Protein AF-0000000067285872 (afdb_homodimer)

Foldseek 3Di:
DAAEEEEADDPVVVVLADPVQVPPVRYHYHYDQDLVVVVVCCVVPNGLEYEYEPVRPCRLVSQLVQCPDPVRLLRAYEYEYDDPVVLVVCVVVDDVVVVVVQVVSVVSHHPYYFYQADPDDPVNVVNSVVRNVVVVVSVVVSNVSSVVVVVVVVVVVVVVQVVQADPLQRAGEQVVCLVVVLVLLVVCVVVVAKKKKKKKFWPPLVVVCVVPNVVLSSLVLNQLSVQLVVLDDPPKGKYDYDDGMIMIMDTRADLVRVQVSVVVSQCSQQVDWDDSDPVDTHHIGMAMFMEMDDPPADSSCPVNVVLRVVQSVVCVVVVHSDYGYSCVPVVVVVVVVVVVVD/DAAEEEEADDPVVVVLADPVQVPPVRYHYHYDQDLVVVVVCCVVPNGLEYEYEPVRPCRLVSQLVQCPDPVRLLRAYEYEYDDPVVLVVCVVVDDVVVVVVQVVSVVSHHPYYFYQADPDDPVNVVNSVVRNVVVVVSVVVSNVSSVVVVVVVVVVVVVVQVVQADPLQRAGEQVVCLVVVLVLLVVCVVVVAKKKKKKKFWPPLVVVCVVPNVVLSSLVLNQLSVQLVVLDDPPKGKYDYDDGMIMIMDTRADLVRVQVSVVVSQCSQQVDWDDSDPVDTHGIGMAMFMEMDDPPADSSCPVNVVLSVVQSVVCVVVVGSDYGYSCVPVVVVVVVVVVVVD

Nearest PDB structures (foldseek):
  6zxc-assembly2_D  TM=7.041E-01  e=3.300E-24  Leptospira biflexa serovar Patoc strain 'Patoc 1 (Paris)'
  6tts-assembly1_B  TM=9.322E-01  e=2.584E-16  Caulobacter vibrioides NA1000
  6tts-assembly1_A  TM=9.268E-01  e=9.758E-16  Caulobacter vibrioides NA1000
  6ttr-assembly1_A  TM=8.859E-01  e=4.190E-16  Caulobacter vibrioides NA1000
  6zxm-assembly3_E  TM=5.381E-01  e=1.470E-21  Leptospira biflexa serovar Patoc strain 'Patoc 1 (Paris)'

Solvent-accessible surface area (backbone atoms only — not comparable to full-atom values): 35179 Å² total; per-residue (Å²): 133,68,47,34,37,35,34,41,27,56,78,73,52,58,72,75,48,58,69,77,69,66,37,70,86,56,27,45,76,44,78,36,63,48,54,68,58,45,53,54,45,42,71,77,56,65,46,38,30,37,41,30,29,55,69,33,73,53,34,67,55,51,34,36,53,39,53,71,30,82,92,51,44,70,42,30,31,36,36,36,40,60,43,64,68,59,56,52,45,37,70,70,62,34,67,44,50,45,36,43,52,43,22,50,49,33,65,47,39,29,75,40,72,43,66,51,65,70,87,77,65,78,79,35,53,58,41,37,51,23,38,42,46,33,49,53,26,48,48,53,52,31,48,55,51,28,50,52,50,50,51,48,51,51,49,35,52,50,30,44,53,47,38,28,30,30,87,80,58,65,33,32,14,44,64,35,44,67,62,44,46,27,53,53,48,50,50,24,61,75,70,71,42,45,36,18,37,38,30,36,35,50,53,66,48,66,58,46,24,73,73,64,31,61,68,51,40,50,52,48,49,33,53,49,47,51,54,51,57,74,71,50,57,91,74,40,47,58,26,39,59,49,73,60,29,34,36,33,44,33,59,73,22,44,55,69,54,44,50,53,52,51,48,50,52,40,48,60,45,51,72,45,68,44,70,77,50,97,86,43,69,47,77,51,39,35,19,24,3,26,28,44,70,55,89,85,45,52,73,66,38,59,57,43,51,47,45,8,48,52,17,25,55,48,14,50,74,73,69,36,64,38,76,26,40,35,72,71,59,55,51,56,58,58,58,60,60,60,56,68,77,100,132,70,46,32,38,36,34,40,28,57,80,75,54,59,72,75,47,58,70,76,68,66,38,70,87,57,28,44,76,44,77,37,65,48,54,68,59,45,53,54,45,42,71,76,55,64,46,36,31,36,40,30,29,55,70,34,73,54,33,66,55,52,35,36,53,40,54,69,30,80,90,52,44,69,41,30,31,36,36,37,40,61,43,65,68,60,56,53,45,38,72,68,63,34,67,44,51,46,37,43,51,44,22,51,48,33,65,47,38,28,76,40,73,43,67,53,64,69,89,76,63,77,78,34,51,60,40,36,52,23,37,41,46,32,49,52,28,50,47,53,52,31,49,54,51,28,50,53,50,49,51,48,52,51,49,35,52,50,31,44,52,47,39,28,29,29,88,80,58,64,32,32,13,45,64,36,43,68,60,44,46,27,52,52,49,51,50,24,62,74,68,71,43,46,35,20,37,38,30,36,35,50,53,66,48,64,56,47,24,73,74,64,30,62,68,52,41,49,52,49,50,32,51,48,47,52,54,51,56,74,72,50,56,90,74,38,46,62,25,39,59,49,74,61,29,33,35,33,43,32,58,73,23,44,58,68,54,44,50,54,53,48,48,50,54,39,48,59,43,50,73,45,67,42,71,77,51,98,87,43,69,48,78,50,40,35,19,24,3,25,29,44,69,56,91,84,45,51,72,67,37,59,56,44,51,48,45,8,48,52,17,25,54,48,14,49,72,72,70,35,64,36,74,28,41,35,69,72,58,53,52,57,57,58,59,58,60,61,57,68,76,100

Sequence (684 aa):
MKISILIFGSDNFIAKLPDQIHDANSFNLEVITNLNQAISRIQITPPDILIVQTSCDGSMELCYWLKEQTKLSWIYCILLEDRSQLLLDRSRYGREWELEMTSIALREGADAYIWLPLEETDSTSAELTASQNLLLAQLTIGLRKAQKYRDLIRTNDLLLAIALADSLTELSNRRALEWDLPRQIQKARTNGTPLSLIILDVDYFKKVNDSYGHLVGDRLLQLLSNRLRQNLRYQDTAFRYGGEEFVIILSHTSCDEAVVVARRLNRIVSEQPFAINNQLSINITISLGTACLRMEDDVNGISLLNRADQCLLQAKAAGRNCVISYEKYFSHHTSHLRVFSSMKISILIFGSDNFIAKLPDQIHDANSFNLEVITNLNQAISRIQITPPDILIVQTSCDGSMELCYWLKEQTKLSWIYCILLEDRSQLLLDRSRYGREWELEMTSIALREGADAYIWLPLEETDSTSAELTASQNLLLAQLTIGLRKAQKYRDLIRTNDLLLAIALADSLTELSNRRALEWDLPRQIQKARTNGTPLSLIILDVDYFKKVNDSYGHLVGDRLLQLLSNRLRQNLRYQDTAFRYGGEEFVIILSHTSCDEAVVVARRLNRIVSEQPFAINNQLSINITISLGTACLRMEDDVNGISLLNRADQCLLQAKAAGRNCVISYEKYFSHHTSHLRVFSS

Organism: NCBI:txid741277

pLDDT: mean 89.24, std 11.73, range [27.88, 98.5]

Radius of gyration: 33.78 Å; Cα contacts (8 Å, |Δi|>4): 1159; chains: 2; bounding box: 57×107×84 Å

InterPro domains:
  IPR000160 GGDEF domain [PF00990] (164-321)
  IPR000160 GGDEF domain [PS50887] (193-328)
  IPR000160 GGDEF domain [SM00267] (152-326)
  IPR000160 GGDEF domain [TIGR00254] (162-323)
  IPR000160 GGDEF domain [cd01949] (166-324)
  IPR029787 Nucleotide cyclase [SSF55073] (168-327)
  IPR043128 Reverse transcriptase/Diguanylate cyclase domain [G3DSA:3.30.70.270] (149-328)
  IPR050469 Diguanylate cyclase Dgc-like, bacteria [PTHR45138] (93-327)

Secondary structure (DSSP, 8-state):
-PEEEEEES-HHHHTTS-GGGG-TTTEEEEEE--HHHHHHHHHHS--SEEEEETTSTTHHHHHHHHHH-TTTTTSEEEEEE--HHHHHHHHHHHHHHHHHHHHHHHHTT-SEEEEPPPS-STHHHHHHHHHHHHHHHHHHHHHHHHHHHHHHHHHHHHHHHHHTB-TTT-SB-HHHHHHHHHHHHHHHHHHT--EEEEEEEETTHHHHHHHH-HHHHHHHHHHHHHHHHHTS-TT-EEEE-SSSEEEEEEET--HHHHHHHHHHHHHHHHHS-EE-SSS-EE---EEEEEEE--TTS-TT-HHHHHHHHHHHHHHHHTTSS-EEEHHHHTHHHHHHHTTTT-/-PEEEEEES-HHHHTTS-GGGG-TTTEEEEEE--HHHHHHHHHHS--SEEEEETTSTTHHHHHHHHHH-TTTTTSEEEEEE--HHHHHHHHHH-HHHHHHHHHHHHHTT-SEEEEPPPS-STHHHHHHHHHHHHHHHHHHHHHHHHHHHHHHHHHHHHHHHHHTB-TTT-SB-HHHHHHHHHHHHHHHHHHT--EEEEEEEETTHHHHHHHH-HHHHHHHHHHHHHHHHHTS-TT-EEEE-SSSEEEEEEET--HHHHHHHHHHHHHHHHHS-EE-SSS-EE---EEEEEEE--TTS-TT-HHHHHHHHHHHHHHHHTTSS-EEEHHHHTHHHHHHHHHHT-

Structure (mmCIF, N/CA/C/O backbone):
data_AF-0000000067285872-model_v1
#
loop_
_entity.id
_entity.type
_entity.pdbx_description
1 polymer 'Diguanylate cyclase'
#
loop_
_atom_site.group_PDB
_atom_site.id
_atom_site.type_symbol
_atom_site.label_atom_id
_atom_site.label_alt_id
_atom_site.label_comp_id
_atom_site.label_asym_id
_atom_site.label_entity_id
_atom_site.label_seq_id
_atom_site.pdbx_PDB_ins_code
_atom_site.Cartn_x
_atom_site.Cartn_y
_atom_site.Cartn_z
_atom_site.occupancy
_atom_site.B_iso_or_equiv
_atom_site.auth_seq_id
_atom_site.auth_comp_id
_atom_site.auth_asym_id
_atom_site.auth_atom_id
_atom_site.pdbx_PDB_model_num
ATOM 1 N N . MET A 1 1 ? 6.992 2.301 19.266 1 59.31 1 MET A N 1
ATOM 2 C CA . MET A 1 1 ? 8.211 2.996 18.875 1 59.31 1 MET A CA 1
ATOM 3 C C . MET A 1 1 ? 8.18 4.453 19.328 1 59.31 1 MET A C 1
ATOM 5 O O . MET A 1 1 ? 7.117 5.078 19.344 1 59.31 1 MET A O 1
ATOM 9 N N . LYS A 1 2 ? 9.227 4.934 19.938 1 77.56 2 LYS A N 1
ATOM 10 C CA . LYS A 1 2 ? 9.328 6.297 20.453 1 77.56 2 LYS A CA 1
ATOM 11 C C . LYS A 1 2 ? 9.281 7.312 19.312 1 77.56 2 LYS A C 1
ATOM 13 O O . LYS A 1 2 ? 9.75 7.035 18.203 1 77.56 2 LYS A O 1
ATOM 18 N N . ILE A 1 3 ? 8.594 8.414 19.609 1 82.31 3 ILE A N 1
ATOM 19 C CA . ILE A 1 3 ? 8.477 9.5 18.641 1 82.31 3 ILE A CA 1
ATOM 20 C C . ILE A 1 3 ? 9.82 10.203 18.5 1 82.31 3 ILE A C 1
ATOM 22 O O . ILE A 1 3 ? 10.484 10.516 19.484 1 82.31 3 ILE A O 1
ATOM 26 N N . SER A 1 4 ? 10.266 10.336 17.312 1 91.38 4 SER A N 1
ATOM 27 C CA . SER A 1 4 ? 11.562 10.953 17.062 1 91.38 4 SER A CA 1
ATOM 28 C C . SER A 1 4 ? 11.414 12.43 16.703 1 91.38 4 SER A C 1
ATOM 30 O O . SER A 1 4 ? 10.695 12.773 15.758 1 91.38 4 SER A O 1
ATOM 32 N N . ILE A 1 5 ? 12.109 13.312 17.5 1 93.88 5 ILE A N 1
ATOM 33 C CA . ILE A 1 5 ? 12.125 14.758 17.25 1 93.88 5 ILE A CA 1
ATOM 34 C C . ILE A 1 5 ? 13.547 15.219 16.969 1 93.88 5 ILE A C 1
ATOM 36 O O . ILE A 1 5 ? 14.461 14.953 17.766 1 93.88 5 ILE A O 1
ATOM 40 N N . LEU A 1 6 ? 13.781 15.797 15.867 1 96.31 6 LEU A N 1
ATOM 41 C CA . LEU A 1 6 ? 15.062 16.406 15.539 1 96.31 6 LEU A CA 1
ATOM 42 C C . LEU A 1 6 ? 15 17.922 15.703 1 96.31 6 LEU A C 1
ATOM 44 O O . LEU A 1 6 ? 14.117 18.578 15.148 1 96.31 6 LEU A O 1
ATOM 48 N N . ILE A 1 7 ? 15.867 18.453 16.5 1 95.81 7 ILE A N 1
ATOM 49 C CA . ILE A 1 7 ? 15.961 19.891 16.719 1 95.81 7 ILE A CA 1
ATOM 50 C C . ILE A 1 7 ? 17.156 20.453 15.961 1 95.81 7 ILE A C 1
ATOM 52 O O . ILE A 1 7 ? 18.297 20.031 16.188 1 95.81 7 ILE A O 1
ATOM 56 N N . PHE A 1 8 ? 16.906 21.328 14.992 1 97.12 8 PHE A N 1
ATOM 57 C CA . PHE A 1 8 ? 17.969 22.094 14.328 1 97.12 8 PHE A CA 1
ATOM 58 C C . PHE A 1 8 ? 18.172 23.438 15.016 1 97.12 8 PHE A C 1
ATOM 60 O O . PHE A 1 8 ? 17.406 24.375 14.789 1 97.12 8 PHE A O 1
ATOM 67 N N . GLY A 1 9 ? 19.094 23.547 15.82 1 94.25 9 GLY A N 1
ATOM 68 C CA . GLY A 1 9 ? 19.344 24.734 16.641 1 94.25 9 GLY A CA 1
ATOM 69 C C . GLY A 1 9 ? 20.516 24.578 17.578 1 94.25 9 GLY A C 1
ATOM 70 O O . GLY A 1 9 ? 21.219 23.562 17.547 1 94.25 9 GLY A O 1
ATOM 71 N N . SER A 1 10 ? 20.766 25.578 18.328 1 89.06 10 SER A N 1
ATOM 72 C CA . SER A 1 10 ? 21.875 25.578 19.266 1 89.06 10 SER A CA 1
ATOM 73 C C . SER A 1 10 ? 21.516 24.828 20.547 1 89.06 10 SER A C 1
ATOM 75 O O . SER A 1 10 ? 20.344 24.578 20.812 1 89.06 10 SER A O 1
ATOM 77 N N . ASP A 1 11 ? 22.5 24.438 21.328 1 83.19 11 ASP A N 1
ATOM 78 C CA . ASP A 1 11 ? 22.281 23.703 22.578 1 83.19 11 ASP A CA 1
ATOM 79 C C . ASP A 1 11 ? 21.5 24.547 23.578 1 83.19 11 ASP A C 1
ATOM 81 O O . ASP A 1 11 ? 20.688 24.016 24.328 1 83.19 11 ASP A O 1
ATOM 85 N N . ASN A 1 12 ? 21.719 25.828 23.531 1 82.88 12 ASN A N 1
ATOM 86 C CA . ASN A 1 12 ? 21.016 26.703 24.469 1 82.88 12 ASN A CA 1
ATOM 87 C C . ASN A 1 12 ? 19.547 26.844 24.125 1 82.88 12 ASN A C 1
ATOM 89 O O . ASN A 1 12 ? 18.719 27.156 24.984 1 82.88 12 ASN A O 1
ATOM 93 N N . PHE A 1 13 ? 19.281 26.453 22.922 1 84.44 13 PHE A N 1
ATOM 94 C CA . PHE A 1 13 ? 17.906 26.562 22.422 1 84.44 13 PHE A CA 1
ATOM 95 C C . PHE A 1 13 ? 17.016 25.516 23.062 1 84.44 13 PHE A C 1
ATOM 97 O O . PHE A 1 13 ? 15.844 25.797 23.359 1 84.44 13 PHE A O 1
ATOM 104 N N . ILE A 1 14 ? 17.578 24.469 23.438 1 82.12 14 ILE A N 1
ATOM 105 C CA . ILE A 1 14 ? 16.828 23.344 23.984 1 82.12 14 ILE A CA 1
ATOM 106 C C . ILE A 1 14 ? 16.234 23.703 25.344 1 82.12 14 ILE A C 1
ATOM 108 O O . ILE A 1 14 ? 15.156 23.25 25.703 1 82.12 14 ILE A O 1
ATOM 112 N N . ALA A 1 15 ? 16.922 24.562 26 1 78.12 15 ALA A N 1
ATOM 113 C CA . ALA A 1 15 ? 16.5 24.938 27.344 1 78.12 15 ALA A CA 1
ATOM 114 C C . ALA A 1 15 ? 15.234 25.781 27.312 1 78.12 15 ALA A C 1
ATOM 116 O O . ALA A 1 15 ? 14.508 25.875 28.297 1 78.12 15 ALA A O 1
ATOM 117 N N . LYS A 1 16 ? 14.938 26.359 26.203 1 79.38 16 LYS A N 1
ATOM 118 C CA . LYS A 1 16 ? 13.773 27.234 26.078 1 79.38 16 LYS A CA 1
ATOM 119 C C . LYS A 1 16 ? 12.523 26.422 25.734 1 79.38 16 LYS A C 1
ATOM 121 O O . LYS A 1 16 ? 11.414 26.953 25.734 1 79.38 16 LYS A O 1
ATOM 126 N N . LEU A 1 17 ? 12.719 25.188 25.438 1 87.06 17 LEU A N 1
ATOM 127 C CA . LEU A 1 17 ? 11.602 24.344 25.047 1 87.06 17 LEU A CA 1
ATOM 128 C C . LEU A 1 17 ? 10.914 23.75 26.266 1 87.06 17 LEU A C 1
ATOM 130 O O . LEU A 1 17 ? 11.523 23.641 27.344 1 87.06 17 LEU A O 1
ATOM 134 N N . PRO A 1 18 ? 9.633 23.469 26.125 1 86.56 18 PRO A N 1
ATOM 135 C CA . PRO A 1 18 ? 8.891 22.938 27.266 1 86.56 18 PRO A CA 1
ATOM 136 C C . PRO A 1 18 ? 9.484 21.641 27.797 1 86.56 18 PRO A C 1
ATOM 138 O O . PRO A 1 18 ? 9.984 20.812 27.031 1 86.56 18 PRO A O 1
ATOM 141 N N . ASP A 1 19 ? 9.367 21.438 29.078 1 85.06 19 ASP A N 1
ATOM 142 C CA . ASP A 1 19 ? 9.93 20.266 29.75 1 85.06 19 ASP A CA 1
ATOM 143 C C . ASP A 1 19 ? 9.312 18.969 29.219 1 85.06 19 ASP A C 1
ATOM 145 O O . ASP A 1 19 ? 9.969 17.922 29.219 1 85.06 19 ASP A O 1
ATOM 149 N N . GLN A 1 20 ? 8.141 19.047 28.797 1 84.06 20 GLN A N 1
ATOM 150 C CA . GLN A 1 20 ? 7.391 17.875 28.344 1 84.06 20 GLN A CA 1
ATOM 151 C C . GLN A 1 20 ? 8.086 17.203 27.156 1 84.06 20 GLN A C 1
ATOM 153 O O . GLN A 1 20 ? 7.969 15.992 26.969 1 84.06 20 GLN A O 1
ATOM 158 N N . ILE A 1 21 ? 8.82 17.953 26.406 1 84.69 21 ILE A N 1
ATOM 159 C CA . ILE A 1 21 ? 9.438 17.406 25.188 1 84.69 21 ILE A CA 1
ATOM 160 C C . ILE A 1 21 ? 10.695 16.625 25.562 1 84.69 21 ILE A C 1
ATOM 162 O O . ILE A 1 21 ? 11.188 15.82 24.766 1 84.69 21 ILE A O 1
ATOM 166 N N . HIS A 1 22 ? 11.141 16.875 26.797 1 80.19 22 HIS A N 1
ATOM 167 C CA . HIS A 1 22 ? 12.375 16.234 27.234 1 80.19 22 HIS A CA 1
ATOM 168 C C . HIS A 1 22 ? 12.117 14.875 27.844 1 80.19 22 HIS A C 1
ATOM 170 O O . HIS A 1 22 ? 13.055 14.18 28.25 1 80.19 22 HIS A O 1
ATOM 176 N N . ASP A 1 23 ? 10.883 14.555 27.922 1 81.38 23 ASP A N 1
ATOM 177 C CA . ASP A 1 23 ? 10.555 13.25 28.484 1 81.38 23 ASP A CA 1
ATOM 178 C C . ASP A 1 23 ? 11.086 12.117 27.609 1 81.38 23 ASP A C 1
ATOM 180 O O . ASP A 1 23 ? 10.492 11.789 26.578 1 81.38 23 ASP A O 1
ATOM 184 N N . ALA A 1 24 ? 12.141 11.398 28.016 1 74.88 24 ALA A N 1
ATOM 185 C CA . ALA A 1 24 ? 12.844 10.367 27.25 1 74.88 24 ALA A CA 1
ATOM 186 C C . ALA A 1 24 ? 11.961 9.133 27.062 1 74.88 24 ALA A C 1
ATOM 188 O O . ALA A 1 24 ? 12.234 8.305 26.188 1 74.88 24 ALA A O 1
ATOM 189 N N . ASN A 1 25 ? 10.93 9.078 27.828 1 75.06 25 ASN A N 1
ATOM 190 C CA . ASN A 1 25 ? 10.047 7.922 27.703 1 75.06 25 ASN A CA 1
ATOM 191 C C . ASN A 1 25 ? 9.094 8.078 26.516 1 75.06 25 ASN A C 1
ATOM 193 O O . ASN A 1 25 ? 8.586 7.086 25.984 1 75.06 25 ASN A O 1
ATOM 197 N N . SER A 1 26 ? 8.977 9.305 26.172 1 78.06 26 SER A N 1
ATOM 198 C CA . SER A 1 26 ? 7.984 9.555 25.125 1 78.06 26 SER A CA 1
ATOM 199 C C . SER A 1 26 ? 8.648 9.922 23.812 1 78.06 26 SER A C 1
ATOM 201 O O . SER A 1 26 ? 8.148 9.562 22.734 1 78.06 26 SER A O 1
ATOM 203 N N . PHE A 1 27 ? 9.836 10.633 24.016 1 83.56 27 PHE A N 1
ATOM 204 C CA . PHE A 1 27 ? 10.422 11.195 22.797 1 83.56 27 PHE A CA 1
ATOM 205 C C . PHE A 1 27 ? 11.906 10.844 22.703 1 83.56 27 PHE A C 1
ATOM 207 O O . PHE A 1 27 ? 12.586 10.719 23.719 1 83.56 27 PHE A O 1
ATOM 214 N N . ASN A 1 28 ? 12.336 10.594 21.562 1 88.75 28 ASN A N 1
ATOM 215 C CA . ASN A 1 28 ? 13.75 10.562 21.219 1 88.75 28 ASN A CA 1
ATOM 216 C C . ASN A 1 28 ? 14.203 11.875 20.578 1 88.75 28 ASN A C 1
ATOM 218 O O . ASN A 1 28 ? 13.898 12.148 19.422 1 88.75 28 ASN A O 1
ATOM 222 N N . LEU A 1 29 ? 14.945 12.68 21.391 1 90.94 29 LEU A N 1
ATOM 223 C CA . LEU A 1 29 ? 15.328 14.023 20.969 1 90.94 29 LEU A CA 1
ATOM 224 C C . LEU A 1 29 ? 16.766 14.047 20.469 1 90.94 29 LEU A C 1
ATOM 226 O O . LEU A 1 29 ? 17.656 13.469 21.109 1 90.94 29 LEU A O 1
ATOM 230 N N . GLU A 1 30 ? 16.984 14.578 19.391 1 92.81 30 GLU A N 1
ATOM 231 C CA . GLU A 1 30 ? 18.312 14.805 18.828 1 92.81 30 GLU A CA 1
ATOM 232 C C . GLU A 1 30 ? 18.5 16.266 18.422 1 92.81 30 GLU A C 1
ATOM 234 O O . GLU A 1 30 ? 17.578 16.891 17.891 1 92.81 30 GLU A O 1
ATOM 239 N N . VAL A 1 31 ? 19.703 16.812 18.688 1 94.12 31 VAL A N 1
ATOM 240 C CA . VAL A 1 31 ? 19.984 18.219 18.344 1 94.12 31 VAL A CA 1
ATOM 241 C C . VAL A 1 31 ? 21.141 18.281 17.359 1 94.12 31 VAL A C 1
ATOM 243 O O . VAL A 1 31 ? 22.172 17.625 17.547 1 94.12 31 VAL A O 1
ATOM 246 N N . ILE A 1 32 ? 20.922 18.984 16.312 1 95.88 32 ILE A N 1
ATOM 247 C CA . ILE A 1 32 ? 21.953 19.203 15.289 1 95.88 32 ILE A CA 1
ATOM 248 C C . ILE A 1 32 ? 22.031 20.688 14.945 1 95.88 32 ILE A C 1
ATOM 250 O O . ILE A 1 32 ? 21 21.344 14.812 1 95.88 32 ILE A O 1
ATOM 254 N N . THR A 1 33 ? 23.25 21.266 14.734 1 93.88 33 THR A N 1
ATOM 255 C CA . THR A 1 33 ? 23.406 22.703 14.484 1 93.88 33 THR A CA 1
ATOM 256 C C . THR A 1 33 ? 23.859 22.953 13.047 1 93.88 33 THR A C 1
ATOM 258 O O . THR A 1 33 ? 23.703 24.062 12.523 1 93.88 33 THR A O 1
ATOM 261 N N . ASN A 1 34 ? 24.391 21.922 12.477 1 95.06 34 ASN A N 1
ATOM 262 C CA . ASN A 1 34 ? 24.922 22.062 11.133 1 95.06 34 ASN A CA 1
ATOM 263 C C . ASN A 1 34 ? 23.922 21.625 10.07 1 95.06 34 ASN A C 1
ATOM 265 O O . ASN A 1 34 ? 23.344 20.531 10.172 1 95.06 34 ASN A O 1
ATOM 269 N N . LEU A 1 35 ? 23.766 22.469 9.055 1 95.94 35 LEU A N 1
ATOM 270 C CA . LEU A 1 35 ? 22.75 22.234 8.039 1 95.94 35 LEU A CA 1
ATOM 271 C C . LEU A 1 35 ? 23.031 20.922 7.289 1 95.94 35 LEU A C 1
ATOM 273 O O . LEU A 1 35 ? 22.125 20.094 7.141 1 95.94 35 LEU A O 1
ATOM 277 N N . ASN A 1 36 ? 24.203 20.688 6.887 1 96.31 36 ASN A N 1
ATOM 278 C CA . ASN A 1 36 ? 24.547 19.5 6.117 1 96.31 36 ASN A CA 1
ATOM 279 C C . ASN A 1 36 ? 24.359 18.234 6.941 1 96.31 36 ASN A C 1
ATOM 281 O O . ASN A 1 36 ? 23.891 17.219 6.422 1 96.31 36 ASN A O 1
ATOM 285 N N . GLN A 1 37 ? 24.75 18.344 8.141 1 96 37 GLN A N 1
ATOM 286 C CA . GLN A 1 37 ? 24.562 17.188 9.031 1 96 37 GLN A CA 1
ATOM 287 C C . GLN A 1 37 ? 23.078 16.891 9.227 1 96 37 GLN A C 1
ATOM 289 O O . GLN A 1 37 ? 22.672 15.727 9.25 1 96 37 GLN A O 1
ATOM 294 N N . ALA A 1 38 ? 22.312 17.938 9.367 1 96.81 38 ALA A N 1
ATOM 295 C CA . ALA A 1 38 ? 20.875 17.766 9.539 1 96.81 38 ALA A CA 1
ATOM 296 C C . ALA A 1 38 ? 20.25 17.094 8.32 1 96.81 38 ALA A C 1
ATOM 298 O O . ALA A 1 38 ? 19.469 16.141 8.461 1 96.81 38 ALA A O 1
ATOM 299 N N . ILE A 1 39 ? 20.594 17.516 7.145 1 96.25 39 ILE A N 1
ATOM 300 C CA . ILE A 1 39 ? 20.062 16.969 5.898 1 96.25 39 ILE A CA 1
ATOM 301 C C . ILE A 1 39 ? 20.422 15.492 5.781 1 96.25 39 ILE A C 1
ATOM 303 O O . ILE A 1 39 ? 19.562 14.656 5.488 1 96.25 39 ILE A O 1
ATOM 307 N N . SER A 1 40 ? 21.672 15.164 6.023 1 95.94 40 SER A N 1
ATOM 308 C CA . SER A 1 40 ? 22.141 13.781 5.961 1 95.94 40 SER A CA 1
ATOM 309 C C . SER A 1 40 ? 21.375 12.898 6.953 1 95.94 40 SER A C 1
ATOM 311 O O . SER A 1 40 ? 20.938 11.805 6.605 1 95.94 40 SER A O 1
ATOM 313 N N . ARG A 1 41 ? 21.219 13.43 8.141 1 95.5 41 ARG A N 1
ATOM 314 C CA . ARG A 1 41 ? 20.531 12.68 9.188 1 95.5 41 ARG A CA 1
ATOM 315 C C . ARG A 1 41 ? 19.078 12.414 8.797 1 95.5 41 ARG A C 1
ATOM 317 O O . ARG A 1 41 ? 18.562 11.312 9.016 1 95.5 41 ARG A O 1
ATOM 324 N N . ILE A 1 42 ? 18.391 13.367 8.227 1 95.5 42 ILE A N 1
ATOM 325 C CA . ILE A 1 42 ? 16.984 13.258 7.84 1 95.5 42 ILE A CA 1
ATOM 326 C C . ILE A 1 42 ? 16.844 12.25 6.699 1 95.5 42 ILE A C 1
ATOM 328 O O . ILE A 1 42 ? 15.883 11.469 6.672 1 95.5 42 ILE A O 1
ATOM 332 N N . GLN A 1 43 ? 17.781 12.219 5.824 1 93 43 GLN A N 1
ATOM 333 C CA . GLN A 1 43 ? 17.734 11.312 4.68 1 93 43 GLN A CA 1
ATOM 334 C C . GLN A 1 43 ? 17.938 9.867 5.121 1 93 43 GLN A C 1
ATOM 336 O O . GLN A 1 43 ? 17.312 8.953 4.582 1 93 43 GLN A O 1
ATOM 341 N N . ILE A 1 44 ? 18.797 9.625 6.051 1 91.75 44 ILE A N 1
ATOM 342 C CA . ILE A 1 44 ? 19.125 8.281 6.512 1 91.75 44 ILE A CA 1
ATOM 343 C C . ILE A 1 44 ? 18.016 7.766 7.426 1 91.75 44 ILE A C 1
ATOM 345 O O . ILE A 1 44 ? 17.516 6.656 7.23 1 91.75 44 ILE A O 1
ATOM 349 N N . THR A 1 45 ? 17.672 8.633 8.43 1 92.88 45 THR A N 1
ATOM 350 C CA . THR A 1 45 ? 16.625 8.289 9.391 1 92.88 45 THR A CA 1
ATOM 351 C C . THR A 1 45 ? 15.68 9.469 9.586 1 92.88 45 THR A C 1
ATOM 353 O O . THR A 1 45 ? 15.922 10.336 10.43 1 92.88 45 THR A O 1
ATOM 356 N N . PRO A 1 46 ? 14.672 9.438 8.859 1 93 46 PRO A N 1
ATOM 357 C CA . PRO A 1 46 ? 13.742 10.562 8.953 1 93 46 PRO A CA 1
ATOM 358 C C . PRO A 1 46 ? 13.078 10.664 10.32 1 93 46 PRO A C 1
ATOM 360 O O . PRO A 1 46 ? 12.555 9.672 10.836 1 93 46 PRO A O 1
ATOM 363 N N . PRO A 1 47 ? 13.094 11.875 10.953 1 94.44 47 PRO A N 1
ATOM 364 C CA . PRO A 1 47 ? 12.344 12.07 12.195 1 94.44 47 PRO A CA 1
ATOM 365 C C . PRO A 1 47 ? 10.852 12.258 11.961 1 94.44 47 PRO A C 1
ATOM 367 O O . PRO A 1 47 ? 10.422 12.492 10.82 1 94.44 47 PRO A O 1
ATOM 370 N N . ASP A 1 48 ? 10.117 12.188 13.047 1 92.38 48 ASP A N 1
ATOM 371 C CA . ASP A 1 48 ? 8.688 12.461 12.953 1 92.38 48 ASP A CA 1
ATOM 372 C C . ASP A 1 48 ? 8.414 13.961 12.883 1 92.38 48 ASP A C 1
ATOM 374 O O . ASP A 1 48 ? 7.547 14.406 12.141 1 92.38 48 ASP A O 1
ATOM 378 N N . ILE A 1 49 ? 9.203 14.633 13.641 1 95.12 49 ILE A N 1
ATOM 379 C CA . ILE A 1 49 ? 9.016 16.078 13.734 1 95.12 49 ILE A CA 1
ATOM 380 C C . ILE A 1 49 ? 10.367 16.781 13.656 1 95.12 49 ILE A C 1
ATOM 382 O O . ILE A 1 49 ? 11.352 16.312 14.219 1 95.12 49 ILE A O 1
ATOM 386 N N . LEU A 1 50 ? 10.375 17.812 12.969 1 96.69 50 LEU A N 1
ATOM 387 C CA . LEU A 1 50 ? 11.531 18.703 12.867 1 96.69 50 LEU A CA 1
ATOM 388 C C . LEU A 1 50 ? 11.242 20.047 13.5 1 96.69 50 LEU A C 1
ATOM 390 O O . LEU A 1 50 ? 10.297 20.734 13.102 1 96.69 50 LEU A O 1
ATOM 394 N N . ILE A 1 51 ? 11.938 20.422 14.57 1 96.19 51 ILE A N 1
ATOM 395 C CA . ILE A 1 51 ? 11.867 21.75 15.172 1 96.19 51 ILE A CA 1
ATOM 396 C C . ILE A 1 51 ? 13.086 22.578 14.758 1 96.19 51 ILE A C 1
ATOM 398 O O . ILE A 1 51 ? 14.227 22.156 14.961 1 96.19 51 ILE A O 1
ATOM 402 N N . VAL A 1 52 ? 12.852 23.734 14.219 1 96.62 52 VAL A N 1
ATOM 403 C CA . VAL A 1 52 ? 13.938 24.531 13.641 1 96.62 52 VAL A CA 1
ATOM 404 C C . VAL A 1 52 ? 14.023 25.875 14.352 1 96.62 52 VAL A C 1
ATOM 406 O O . VAL A 1 52 ? 13.039 26.609 14.422 1 96.62 52 VAL A O 1
ATOM 409 N N . GLN A 1 53 ? 15.164 26.172 14.875 1 95.38 53 GLN A N 1
ATOM 410 C CA . GLN A 1 53 ? 15.469 27.484 15.438 1 95.38 53 GLN A CA 1
ATOM 411 C C . GLN A 1 53 ? 15.805 28.484 14.344 1 95.38 53 GLN A C 1
ATOM 413 O O . GLN A 1 53 ? 16.797 28.328 13.625 1 95.38 53 GLN A O 1
ATOM 418 N N . THR A 1 54 ? 15.117 29.562 14.25 1 93.62 54 THR A N 1
ATOM 419 C CA . THR A 1 54 ? 15.242 30.453 13.102 1 93.62 54 THR A CA 1
ATOM 420 C C . THR A 1 54 ? 16.562 31.219 13.156 1 93.62 54 THR A C 1
ATOM 422 O O . THR A 1 54 ? 17.094 31.641 12.125 1 93.62 54 THR A O 1
ATOM 425 N N . SER A 1 55 ? 17.078 31.438 14.391 1 92.12 55 SER A N 1
ATOM 426 C CA . SER A 1 55 ? 18.312 32.188 14.508 1 92.12 55 SER A CA 1
ATOM 427 C C . SER A 1 55 ? 19.531 31.359 14.086 1 92.12 55 SER A C 1
ATOM 429 O O . SER A 1 55 ? 20.625 31.891 13.906 1 92.12 55 SER A O 1
ATOM 431 N N . CYS A 1 56 ? 19.281 30.062 13.961 1 93.19 56 CYS A N 1
ATOM 432 C CA . CYS A 1 56 ? 20.344 29.172 13.516 1 93.19 56 CYS A CA 1
ATOM 433 C C . CYS A 1 56 ? 20.578 29.312 12.016 1 93.19 56 CYS A C 1
ATOM 435 O O . CYS A 1 56 ? 19.625 29.328 11.234 1 93.19 56 CYS A O 1
ATOM 437 N N . ASP A 1 57 ? 21.797 29.344 11.609 1 92.75 57 ASP A N 1
ATOM 438 C CA . ASP A 1 57 ? 22.141 29.5 10.203 1 92.75 57 ASP A CA 1
ATOM 439 C C . ASP A 1 57 ? 21.625 28.328 9.375 1 92.75 57 ASP A C 1
ATOM 441 O O . ASP A 1 57 ? 21.875 27.156 9.719 1 92.75 57 ASP A O 1
ATOM 445 N N . GLY A 1 58 ? 20.891 28.672 8.344 1 93.75 58 GLY A N 1
ATOM 446 C CA . GLY A 1 58 ? 20.406 27.625 7.438 1 93.75 58 GLY A CA 1
ATOM 447 C C . GLY A 1 58 ? 19.016 27.141 7.77 1 93.75 58 GLY A C 1
ATOM 448 O O . GLY A 1 58 ? 18.531 26.188 7.164 1 93.75 58 GLY A O 1
ATOM 449 N N . SER A 1 59 ? 18.422 27.719 8.758 1 93.75 59 SER A N 1
ATOM 450 C CA . SER A 1 59 ? 17.109 27.266 9.227 1 93.75 59 SER A CA 1
ATOM 451 C C . SER A 1 59 ? 16.094 27.297 8.102 1 93.75 59 SER A C 1
ATOM 453 O O . SER A 1 59 ? 15.453 26.281 7.812 1 93.75 59 SER A O 1
ATOM 455 N N . MET A 1 60 ? 15.984 28.422 7.383 1 90.62 60 MET A N 1
ATOM 456 C CA . MET A 1 60 ? 14.992 28.547 6.316 1 90.62 60 MET A CA 1
ATOM 457 C C . MET A 1 60 ? 15.336 27.641 5.145 1 90.62 60 MET A C 1
ATOM 459 O O . MET A 1 60 ? 14.438 27.062 4.523 1 90.62 60 MET A O 1
ATOM 463 N N . GLU A 1 61 ? 16.547 27.5 4.906 1 94.06 61 GLU A N 1
ATOM 464 C CA . GLU A 1 61 ? 17 26.609 3.844 1 94.06 61 GLU A CA 1
ATOM 465 C C . GLU A 1 61 ? 16.594 25.156 4.129 1 94.06 61 GLU A C 1
ATOM 467 O O . GLU A 1 61 ? 16.172 24.438 3.223 1 94.06 61 GLU A O 1
ATOM 472 N N . LEU A 1 62 ? 16.781 24.781 5.344 1 95.5 62 LEU A N 1
ATOM 473 C CA . LEU A 1 62 ? 16.422 23.422 5.734 1 95.5 62 LEU A CA 1
ATOM 474 C C . LEU A 1 62 ? 14.93 23.172 5.523 1 95.5 62 LEU A C 1
ATOM 476 O O . LEU A 1 62 ? 14.547 22.141 4.961 1 95.5 62 LEU A O 1
ATOM 480 N N . CYS A 1 63 ? 14.125 24.094 5.926 1 92.94 63 CYS A N 1
ATOM 481 C CA . CYS A 1 63 ? 12.68 23.969 5.773 1 92.94 63 CYS A CA 1
ATOM 482 C C . CYS A 1 63 ? 12.289 23.906 4.301 1 92.94 63 CYS A C 1
ATOM 484 O O . CYS A 1 63 ? 11.477 23.078 3.904 1 92.94 63 CYS A O 1
ATOM 486 N N . TYR A 1 64 ? 12.898 24.75 3.541 1 91.12 64 TYR A N 1
ATOM 487 C CA . TYR A 1 64 ? 12.625 24.781 2.109 1 91.12 64 TYR A CA 1
ATOM 488 C C . TYR A 1 64 ? 13.031 23.469 1.443 1 91.12 64 TYR A C 1
ATOM 490 O O . TYR A 1 64 ? 12.281 22.906 0.649 1 91.12 64 TYR A O 1
ATOM 498 N N . TRP A 1 65 ? 14.219 23.016 1.774 1 93.75 65 TRP A N 1
ATOM 499 C CA . TRP A 1 65 ? 14.727 21.75 1.241 1 93.75 65 TRP A CA 1
ATOM 500 C C . TRP A 1 65 ? 13.773 20.609 1.558 1 93.75 65 TRP A C 1
ATOM 502 O O . TRP A 1 65 ? 13.453 19.797 0.684 1 93.75 65 TRP A O 1
ATOM 512 N N . LEU A 1 66 ? 13.305 20.562 2.764 1 92.88 66 LEU A N 1
ATOM 513 C CA . LEU A 1 66 ? 12.438 19.469 3.215 1 92.88 66 LEU A CA 1
ATOM 514 C C . LEU A 1 66 ? 11.148 19.438 2.402 1 92.88 66 LEU A C 1
ATOM 516 O O . LEU A 1 66 ? 10.703 18.359 1.981 1 92.88 66 LEU A O 1
ATOM 520 N N . LYS A 1 67 ? 10.625 20.547 2.133 1 88.06 67 LYS A N 1
ATOM 521 C CA . LYS A 1 67 ? 9.367 20.656 1.403 1 88.06 67 LYS A CA 1
ATOM 522 C C . LYS A 1 67 ? 9.516 20.156 -0.03 1 88.06 67 LYS A C 1
ATOM 524 O O . LYS A 1 67 ? 8.562 19.641 -0.616 1 88.06 67 LYS A O 1
ATOM 529 N N . GLU A 1 68 ? 10.664 20.219 -0.546 1 87.81 68 GLU A N 1
ATOM 530 C CA . GLU A 1 68 ? 10.922 19.828 -1.931 1 87.81 68 GLU A CA 1
ATOM 531 C C . GLU A 1 68 ? 11.188 18.328 -2.045 1 87.81 68 GLU A C 1
ATOM 533 O O . GLU A 1 68 ? 11.227 17.781 -3.15 1 87.81 68 GLU A O 1
ATOM 538 N N . GLN A 1 69 ? 11.375 17.812 -0.869 1 87.69 69 GLN A N 1
ATOM 539 C CA . GLN A 1 69 ? 11.609 16.375 -0.88 1 87.69 69 GLN A CA 1
ATOM 540 C C . GLN A 1 69 ? 10.289 15.602 -0.896 1 87.69 69 GLN A C 1
ATOM 542 O O . GLN A 1 69 ? 9.617 15.5 0.127 1 87.69 69 GLN A O 1
ATOM 547 N N . THR A 1 70 ? 9.914 15.016 -1.962 1 80.38 70 THR A N 1
ATOM 548 C CA . THR A 1 70 ? 8.633 14.344 -2.143 1 80.38 70 THR A CA 1
ATOM 549 C C . THR A 1 70 ? 8.445 13.258 -1.09 1 80.38 70 THR A C 1
ATOM 551 O O . THR A 1 70 ? 7.359 13.125 -0.514 1 80.38 70 THR A O 1
ATOM 554 N N . LYS A 1 71 ? 9.523 12.508 -0.779 1 83.25 71 LYS A N 1
ATOM 555 C CA . LYS A 1 71 ? 9.406 11.352 0.1 1 83.25 71 LYS A CA 1
ATOM 556 C C . LYS A 1 71 ? 9.547 11.75 1.564 1 83.25 71 LYS A C 1
ATOM 558 O O . LYS A 1 71 ? 9.305 10.945 2.463 1 83.25 71 LYS A O 1
ATOM 563 N N . LEU A 1 72 ? 9.922 13.055 1.854 1 88.31 72 LEU A N 1
ATOM 564 C CA . LEU A 1 72 ? 10.219 13.445 3.225 1 88.31 72 LEU A CA 1
ATOM 565 C C . LEU A 1 72 ? 9.32 14.602 3.664 1 88.31 72 LEU A C 1
ATOM 567 O O . LEU A 1 72 ? 9.328 14.992 4.832 1 88.31 72 LEU A O 1
ATOM 571 N N . SER A 1 73 ? 8.539 15.078 2.74 1 85.31 73 SER A N 1
ATOM 572 C CA . SER A 1 73 ? 7.77 16.297 3.004 1 85.31 73 SER A CA 1
ATOM 573 C C . SER A 1 73 ? 6.664 16.031 4.02 1 85.31 73 SER A C 1
ATOM 575 O O . SER A 1 73 ? 5.984 16.953 4.461 1 85.31 73 SER A O 1
ATOM 577 N N . TRP A 1 74 ? 6.512 14.789 4.414 1 86.31 74 TRP A N 1
ATOM 578 C CA . TRP A 1 74 ? 5.52 14.461 5.43 1 86.31 74 TRP A CA 1
ATOM 579 C C . TRP A 1 74 ? 6.016 14.844 6.82 1 86.31 74 TRP A C 1
ATOM 581 O O . TRP A 1 74 ? 5.227 14.922 7.766 1 86.31 74 TRP A O 1
ATOM 591 N N . ILE A 1 75 ? 7.293 15.023 6.965 1 92.25 75 ILE A N 1
ATOM 592 C CA . ILE A 1 75 ? 7.863 15.406 8.25 1 92.25 75 ILE A CA 1
ATOM 593 C C . ILE A 1 75 ? 7.309 16.766 8.68 1 92.25 75 ILE A C 1
ATOM 595 O O . ILE A 1 75 ? 7.336 17.719 7.902 1 92.25 75 ILE A O 1
ATOM 599 N N . TYR A 1 76 ? 6.777 16.844 9.852 1 94.56 76 TYR A N 1
ATOM 600 C CA . TYR A 1 76 ? 6.188 18.078 10.367 1 94.56 76 TYR A CA 1
ATOM 601 C C . TYR A 1 76 ? 7.266 19.047 10.812 1 94.56 76 TYR A C 1
ATOM 603 O O . TYR A 1 76 ? 8.07 18.75 11.688 1 94.56 76 TYR A O 1
ATOM 611 N N . CYS A 1 77 ? 7.277 20.188 10.211 1 96.38 77 CYS A N 1
ATOM 612 C CA . CYS A 1 77 ? 8.336 21.156 10.445 1 96.38 77 CYS A CA 1
ATOM 613 C C . CYS A 1 77 ? 7.805 22.359 11.219 1 96.38 77 CYS A C 1
ATOM 615 O O . CYS A 1 77 ? 6.953 23.094 10.719 1 96.38 77 CYS A O 1
ATOM 617 N N . ILE A 1 78 ? 8.352 22.609 12.406 1 96.44 78 ILE A N 1
ATOM 618 C CA . ILE A 1 78 ? 7.961 23.75 13.242 1 96.44 78 ILE A CA 1
ATOM 619 C C . ILE A 1 78 ? 9.109 24.75 13.305 1 96.44 78 ILE A C 1
ATOM 621 O O . ILE A 1 78 ? 10.211 24.422 13.75 1 96.44 78 ILE A O 1
ATOM 625 N N . LEU A 1 79 ? 8.867 25.969 12.906 1 96.38 79 LEU A N 1
ATOM 626 C CA . LEU A 1 79 ? 9.836 27.047 13.031 1 96.38 79 LEU A CA 1
ATOM 627 C C . LEU A 1 79 ? 9.609 27.844 14.312 1 96.38 79 LEU A C 1
ATOM 629 O O . LEU A 1 79 ? 8.492 28.281 14.586 1 96.38 79 LEU A O 1
ATOM 633 N N . LEU A 1 80 ? 10.617 27.953 15.07 1 94.62 80 LEU A N 1
ATOM 634 C CA . LEU A 1 80 ? 10.57 28.766 16.281 1 94.62 80 LEU A CA 1
ATOM 635 C C . LEU A 1 80 ? 11.359 30.047 16.109 1 94.62 80 LEU A C 1
ATOM 637 O O . LEU A 1 80 ? 12.586 30.016 15.977 1 94.62 80 LEU A O 1
ATOM 641 N N . GLU A 1 81 ? 10.664 31.141 16.125 1 93 81 GLU A N 1
ATOM 642 C CA . GLU A 1 81 ? 11.273 32.438 15.898 1 93 81 GLU A CA 1
ATOM 643 C C . GLU A 1 81 ? 11.914 33 17.172 1 93 81 GLU A C 1
ATOM 645 O O . GLU A 1 81 ? 11.211 33.281 18.141 1 93 81 GLU A O 1
ATOM 650 N N . ASP A 1 82 ? 13.18 33.125 17.172 1 89.19 82 ASP A N 1
ATOM 651 C CA . ASP A 1 82 ? 13.875 33.656 18.344 1 89.19 82 ASP A CA 1
ATOM 652 C C . ASP A 1 82 ? 14.844 34.781 17.953 1 89.19 82 ASP A C 1
ATOM 654 O O . ASP A 1 82 ? 15.703 35.156 18.75 1 89.19 82 ASP A O 1
ATOM 658 N N . ARG A 1 83 ? 14.781 35.312 16.766 1 90.19 83 ARG A N 1
ATOM 659 C CA . ARG A 1 83 ? 15.641 36.438 16.359 1 90.19 83 ARG A CA 1
ATOM 660 C C . ARG A 1 83 ? 15.195 37.75 17.016 1 90.19 83 ARG A C 1
ATOM 662 O O . ARG A 1 83 ? 14.047 38.156 16.844 1 90.19 83 ARG A O 1
ATOM 669 N N . SER A 1 84 ? 16.062 38.312 17.625 1 86.94 84 SER A N 1
ATOM 670 C CA . SER A 1 84 ? 15.781 39.5 18.453 1 86.94 84 SER A CA 1
ATOM 671 C C . SER A 1 84 ? 15.203 40.625 17.625 1 86.94 84 SER A C 1
ATOM 673 O O . SER A 1 84 ? 14.25 41.281 18.047 1 86.94 84 SER A O 1
ATOM 675 N N . GLN A 1 85 ? 15.719 40.844 16.469 1 87.94 85 GLN A N 1
ATOM 676 C CA . GLN A 1 85 ? 15.273 41.969 15.625 1 87.94 85 GLN A CA 1
ATOM 677 C C . GLN A 1 85 ? 13.82 41.781 15.211 1 87.94 85 GLN A C 1
ATOM 679 O O . GLN A 1 85 ? 13.031 42.719 15.234 1 87.94 85 GLN A O 1
ATOM 684 N N . LEU A 1 86 ? 13.453 40.625 14.898 1 89.12 86 LEU A N 1
ATOM 685 C CA . LEU A 1 86 ? 12.086 40.344 14.461 1 89.12 86 LEU A CA 1
ATOM 686 C C . LEU A 1 86 ? 11.109 40.438 15.633 1 89.12 86 LEU A C 1
ATOM 688 O O . LEU A 1 86 ? 9.969 40.875 15.469 1 89.12 86 LEU A O 1
ATOM 692 N N . LEU A 1 87 ? 11.586 40.031 16.766 1 86.75 87 LEU A N 1
ATOM 693 C CA . LEU A 1 87 ? 10.75 40.125 17.969 1 86.75 87 LEU A CA 1
ATOM 694 C C . LEU A 1 87 ? 10.461 41.594 18.312 1 86.75 87 LEU A C 1
ATOM 696 O O . LEU A 1 87 ? 9.344 41.938 18.703 1 86.75 87 LEU A O 1
ATOM 700 N N . LEU A 1 88 ? 11.445 42.438 18.094 1 86.56 88 LEU A N 1
ATOM 701 C CA . LEU A 1 88 ? 11.258 43.875 18.312 1 86.56 88 LEU A CA 1
ATOM 702 C C . LEU A 1 88 ? 10.32 44.438 17.266 1 86.56 88 LEU A C 1
ATOM 704 O O . LEU A 1 88 ? 9.453 45.25 17.578 1 86.56 88 LEU A O 1
ATOM 708 N N . ASP A 1 89 ? 10.5 44 16.031 1 88.25 89 ASP A N 1
ATOM 709 C CA . ASP A 1 89 ? 9.656 44.469 14.938 1 88.25 89 ASP A CA 1
ATOM 710 C C . ASP A 1 89 ? 8.203 44.062 15.148 1 88.25 89 ASP A C 1
ATOM 712 O O . ASP A 1 89 ? 7.285 44.812 14.82 1 88.25 89 ASP A O 1
ATOM 716 N N . ARG A 1 90 ? 8 42.906 15.719 1 85.12 90 ARG A N 1
ATOM 717 C CA . ARG A 1 90 ? 6.652 42.438 16.016 1 85.12 90 ARG A CA 1
ATOM 718 C C . ARG A 1 90 ? 5.938 43.375 16.969 1 85.12 90 ARG A C 1
ATOM 720 O O . ARG A 1 90 ? 4.758 43.688 16.781 1 85.12 90 ARG A O 1
ATOM 727 N N . SER A 1 91 ? 6.688 43.844 17.938 1 79.19 91 SER A N 1
ATOM 728 C CA . SER A 1 91 ? 6.129 44.781 18.922 1 79.19 91 SER A CA 1
ATOM 729 C C . SER A 1 91 ? 5.84 46.125 18.281 1 79.19 91 SER A C 1
ATOM 731 O O . SER A 1 91 ? 4.863 46.781 18.641 1 79.19 91 SER A O 1
ATOM 733 N N . ARG A 1 92 ? 6.629 46.438 17.266 1 85.75 92 ARG A N 1
ATOM 734 C CA . ARG A 1 92 ? 6.539 47.75 16.625 1 85.75 92 ARG A CA 1
ATOM 735 C C . ARG A 1 92 ? 5.422 47.781 15.586 1 85.75 92 ARG A C 1
ATOM 737 O O . ARG A 1 92 ? 4.641 48.719 15.539 1 85.75 92 ARG A O 1
ATOM 744 N N . TYR A 1 93 ? 5.328 46.75 14.766 1 86.69 93 TYR A N 1
ATOM 745 C CA . TYR A 1 93 ? 4.465 46.812 13.594 1 86.69 93 TYR A CA 1
ATOM 746 C C . TYR A 1 93 ? 3.123 46.125 13.883 1 86.69 93 TYR A C 1
ATOM 748 O O . TYR A 1 93 ? 2.154 46.312 13.141 1 86.69 93 TYR A O 1
ATOM 756 N N . GLY A 1 94 ? 3.021 45.438 14.977 1 82.12 94 GLY A N 1
ATOM 757 C CA . GLY A 1 94 ? 1.741 44.969 15.477 1 82.12 94 GLY A CA 1
ATOM 758 C C . GLY A 1 94 ? 1.335 43.625 14.891 1 82.12 94 GLY A C 1
ATOM 759 O O . GLY A 1 94 ? 2.18 42.875 14.383 1 82.12 94 GLY A O 1
ATOM 760 N N . ARG A 1 95 ? 0.089 43.281 14.961 1 82.62 95 ARG A N 1
ATOM 761 C CA . ARG A 1 95 ? -0.479 41.969 14.672 1 82.62 95 ARG A CA 1
ATOM 762 C C . ARG A 1 95 ? -0.48 41.688 13.172 1 82.62 95 ARG A C 1
ATOM 764 O O . ARG A 1 95 ? -0.205 40.562 12.742 1 82.62 95 ARG A O 1
ATOM 771 N N . GLU A 1 96 ? -0.773 42.688 12.375 1 85.75 96 GLU A N 1
ATOM 772 C CA . GLU A 1 96 ? -0.818 42.5 10.922 1 85.75 96 GLU A CA 1
ATOM 773 C C . GLU A 1 96 ? 0.524 42.031 10.383 1 85.75 96 GLU A C 1
ATOM 775 O O . GLU A 1 96 ? 0.575 41.094 9.57 1 85.75 96 GLU A O 1
ATOM 780 N N . TRP A 1 97 ? 1.471 42.688 10.828 1 89.94 97 TRP A N 1
ATOM 781 C CA . TRP A 1 97 ? 2.816 42.312 10.398 1 89.94 97 TRP A CA 1
ATOM 782 C C . TRP A 1 97 ? 3.17 40.906 10.844 1 89.94 97 TRP A C 1
ATOM 784 O O . TRP A 1 97 ? 3.76 40.125 10.086 1 89.94 97 TRP A O 1
ATOM 794 N N . GLU A 1 98 ? 2.809 40.531 12.047 1 89.62 98 GLU A N 1
ATOM 795 C CA . GLU A 1 98 ? 3.051 39.188 12.57 1 89.62 98 GLU A CA 1
ATOM 796 C C . GLU A 1 98 ? 2.371 38.125 11.703 1 89.62 98 GLU A C 1
ATOM 798 O O . GLU A 1 98 ? 2.963 37.094 11.414 1 89.62 98 GLU A O 1
ATOM 803 N N . LEU A 1 99 ? 1.164 38.375 11.32 1 90.62 99 LEU A N 1
ATOM 804 C CA . LEU A 1 99 ? 0.413 37.438 10.484 1 90.62 99 LEU A CA 1
ATOM 805 C C . LEU A 1 99 ? 1.078 37.281 9.125 1 90.62 99 LEU A C 1
ATOM 807 O O . LEU A 1 99 ? 1.144 36.156 8.594 1 90.62 99 LEU A O 1
ATOM 811 N N . GLU A 1 100 ? 1.567 38.344 8.602 1 92.25 100 GLU A N 1
ATOM 812 C CA . GLU A 1 100 ? 2.252 38.312 7.309 1 92.25 100 GLU A CA 1
ATOM 813 C C . GLU A 1 100 ? 3.533 37.469 7.395 1 92.25 100 GLU A C 1
ATOM 815 O O . GLU A 1 100 ? 3.811 36.656 6.516 1 92.25 100 GLU A O 1
ATOM 820 N N . MET A 1 101 ? 4.234 37.75 8.477 1 92.69 101 MET A N 1
ATOM 821 C CA . MET A 1 101 ? 5.461 36.969 8.664 1 92.69 101 MET A CA 1
ATOM 822 C C . MET A 1 101 ? 5.156 35.469 8.812 1 92.69 101 MET A C 1
ATOM 824 O O . MET A 1 101 ? 5.879 34.625 8.273 1 92.69 101 MET A O 1
ATOM 828 N N . THR A 1 102 ? 4.133 35.156 9.516 1 93.81 102 THR A N 1
ATOM 829 C CA . THR A 1 102 ? 3.709 33.781 9.68 1 93.81 102 THR A CA 1
ATOM 830 C C . THR A 1 102 ? 3.35 33.156 8.328 1 93.81 102 THR A C 1
ATOM 832 O O . THR A 1 102 ? 3.781 32.062 8.008 1 93.81 102 THR A O 1
ATOM 835 N N . SER A 1 103 ? 2.594 33.906 7.543 1 94.75 103 SER A N 1
ATOM 836 C CA . SER A 1 103 ? 2.207 33.438 6.215 1 94.75 103 SER A CA 1
ATOM 837 C C . SER A 1 103 ? 3.432 33.125 5.359 1 94.75 103 SER A C 1
ATOM 839 O O . SER A 1 103 ? 3.471 32.125 4.672 1 94.75 103 SER A O 1
ATOM 841 N N . ILE A 1 104 ? 4.398 33.969 5.418 1 92.94 104 ILE A N 1
ATOM 842 C CA . ILE A 1 104 ? 5.613 33.812 4.633 1 92.94 104 ILE A CA 1
ATOM 843 C C . ILE A 1 104 ? 6.352 32.531 5.074 1 92.94 104 ILE A C 1
ATOM 845 O O . ILE A 1 104 ? 6.758 31.719 4.242 1 92.94 104 ILE A O 1
ATOM 849 N N . ALA A 1 105 ? 6.488 32.375 6.383 1 93.94 105 ALA A N 1
ATOM 850 C CA . ALA A 1 105 ? 7.172 31.188 6.914 1 93.94 105 ALA A CA 1
ATOM 851 C C . ALA A 1 105 ? 6.48 29.906 6.477 1 93.94 105 ALA A C 1
ATOM 853 O O . ALA A 1 105 ? 7.141 28.938 6.102 1 93.94 105 ALA A O 1
ATOM 854 N N . LEU A 1 106 ? 5.18 29.906 6.488 1 94.19 106 LEU A N 1
ATOM 855 C CA . LEU A 1 106 ? 4.398 28.734 6.105 1 94.19 106 LEU A CA 1
ATOM 856 C C . LEU A 1 106 ? 4.555 28.453 4.613 1 94.19 106 LEU A C 1
ATOM 858 O O . LEU A 1 106 ? 4.719 27.297 4.215 1 94.19 106 LEU A O 1
ATOM 862 N N . ARG A 1 107 ? 4.539 29.484 3.838 1 90.44 107 ARG A N 1
ATOM 863 C CA . ARG A 1 107 ? 4.684 29.328 2.395 1 90.44 107 ARG A CA 1
ATOM 864 C C . ARG A 1 107 ? 6.066 28.781 2.039 1 90.44 107 ARG A C 1
ATOM 866 O O . ARG A 1 107 ? 6.223 28.078 1.041 1 90.44 107 ARG A O 1
ATOM 873 N N . GLU A 1 108 ? 6.977 29.094 2.895 1 88.06 108 GLU A N 1
ATOM 874 C CA . GLU A 1 108 ? 8.352 28.672 2.621 1 88.06 108 GLU A CA 1
ATOM 875 C C . GLU A 1 108 ? 8.602 27.25 3.104 1 88.06 108 GLU A C 1
ATOM 877 O O . GLU A 1 108 ? 9.719 26.734 2.979 1 88.06 108 GLU A O 1
ATOM 882 N N . GLY A 1 109 ? 7.625 26.656 3.697 1 88.88 109 GLY A N 1
ATOM 883 C CA . GLY A 1 109 ? 7.781 25.219 3.922 1 88.88 109 GLY A CA 1
ATOM 884 C C . GLY A 1 109 ? 7.484 24.812 5.348 1 88.88 109 GLY A C 1
ATOM 885 O O . GLY A 1 109 ? 7.375 23.609 5.645 1 88.88 109 GLY A O 1
ATOM 886 N N . ALA A 1 110 ? 7.34 25.766 6.297 1 94.38 110 ALA A N 1
ATOM 887 C CA . ALA A 1 110 ? 7.016 25.422 7.68 1 94.38 110 ALA A CA 1
ATOM 888 C C . ALA A 1 110 ? 5.562 24.969 7.805 1 94.38 110 ALA A C 1
ATOM 890 O O . ALA A 1 110 ? 4.691 25.453 7.074 1 94.38 110 ALA A O 1
ATOM 891 N N . ASP A 1 111 ? 5.309 24.047 8.648 1 94.56 111 ASP A N 1
ATOM 892 C CA . ASP A 1 111 ? 3.939 23.656 8.953 1 94.56 111 ASP A CA 1
ATOM 893 C C . ASP A 1 111 ? 3.355 24.5 10.078 1 94.56 111 ASP A C 1
ATOM 895 O O . ASP A 1 111 ? 2.135 24.641 10.195 1 94.56 111 ASP A O 1
ATOM 899 N N . ALA A 1 112 ? 4.266 25 10.875 1 95.62 112 ALA A N 1
ATOM 900 C CA . ALA A 1 112 ? 3.912 25.906 11.977 1 95.62 112 ALA A CA 1
ATOM 901 C C . ALA A 1 112 ? 5.027 26.906 12.242 1 95.62 112 ALA A C 1
ATOM 903 O O . ALA A 1 112 ? 6.203 26.609 12.023 1 95.62 112 ALA A O 1
ATOM 904 N N . TYR A 1 113 ? 4.625 28.047 12.664 1 95.75 113 TYR A N 1
ATOM 905 C CA . TYR A 1 113 ? 5.523 29.141 13.016 1 95.75 113 TYR A CA 1
ATOM 906 C C . TYR A 1 113 ? 5.148 29.75 14.367 1 95.75 113 TYR A C 1
ATOM 908 O O . TYR A 1 113 ? 4.066 30.312 14.516 1 95.75 113 TYR A O 1
ATOM 916 N N . ILE A 1 114 ? 6.047 29.625 15.297 1 94.06 114 ILE A N 1
ATOM 917 C CA . ILE A 1 114 ? 5.762 30.047 16.656 1 94.06 114 ILE A CA 1
ATOM 918 C C . ILE A 1 114 ? 6.797 31.062 17.109 1 94.06 114 ILE A C 1
ATOM 920 O O . ILE A 1 114 ? 7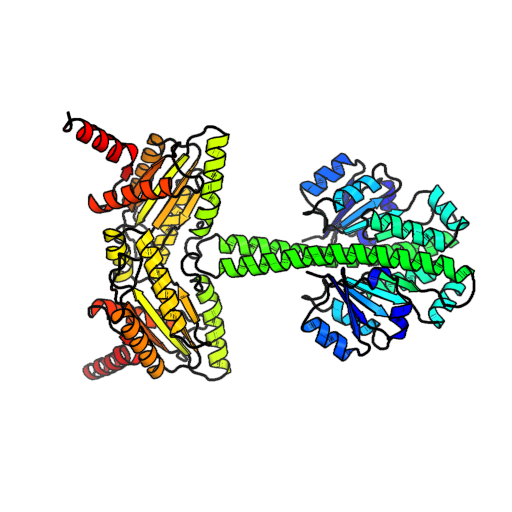.996 30.875 16.906 1 94.06 114 ILE A O 1
ATOM 924 N N . TRP A 1 115 ? 6.336 32.094 17.734 1 90.12 115 TRP A N 1
ATOM 925 C CA . TRP A 1 115 ? 7.203 33.156 18.234 1 90.12 115 TRP A CA 1
ATOM 926 C C . TRP A 1 115 ? 7.625 32.875 19.672 1 90.12 115 TRP A C 1
ATOM 928 O O . TRP A 1 115 ? 6.777 32.656 20.547 1 90.12 115 TRP A O 1
ATOM 938 N N . LEU A 1 116 ? 8.867 32.844 19.953 1 85.56 116 LEU A N 1
ATOM 939 C CA . LEU A 1 116 ? 9.398 32.688 21.297 1 85.56 116 LEU A CA 1
ATOM 940 C C . LEU A 1 116 ? 9.805 34.031 21.875 1 85.56 116 LEU A C 1
ATOM 942 O O . LEU A 1 116 ? 10.648 34.75 21.312 1 85.56 116 LEU A O 1
ATOM 946 N N . PRO A 1 117 ? 9.125 34.406 23 1 77.5 117 PRO A N 1
ATOM 947 C CA . PRO A 1 117 ? 9.422 35.75 23.562 1 77.5 117 PRO A CA 1
ATOM 948 C C . PRO A 1 117 ? 10.859 35.875 24.047 1 77.5 117 PRO A C 1
ATOM 950 O O . PRO A 1 117 ? 11.508 34.875 24.344 1 77.5 117 PRO A O 1
ATOM 953 N N . LEU A 1 118 ? 11.391 37.094 24.062 1 64.31 118 LEU A N 1
ATOM 954 C CA . LEU A 1 118 ? 12.727 37.438 24.531 1 64.31 118 LEU A CA 1
ATOM 955 C C . LEU A 1 118 ? 12.836 37.25 26.047 1 64.31 118 LEU A C 1
ATOM 957 O O . LEU A 1 118 ? 11.844 37.375 26.766 1 64.31 118 LEU A O 1
ATOM 961 N N . GLU A 1 119 ? 13.805 36.469 26.766 1 61.38 119 GLU A N 1
ATOM 962 C CA . GLU A 1 119 ? 14.023 36.156 28.172 1 61.38 119 GLU A CA 1
ATOM 963 C C . GLU A 1 119 ? 13.797 37.406 29.047 1 61.38 119 GLU A C 1
ATOM 965 O O . GLU A 1 119 ? 13.891 37.312 30.266 1 61.38 119 GLU A O 1
ATOM 970 N N . GLU A 1 120 ? 13.469 38.562 28.734 1 57.19 120 GLU A N 1
ATOM 971 C CA . GLU A 1 120 ? 13.773 39.594 29.734 1 57.19 120 GLU A CA 1
ATOM 972 C C . GLU A 1 120 ? 12.812 39.531 30.922 1 57.19 120 GLU A C 1
ATOM 974 O O . GLU A 1 120 ? 13.219 39.188 32.031 1 57.19 120 GLU A O 1
ATOM 979 N N . THR A 1 121 ? 11.648 40.562 31.078 1 52.66 121 THR A N 1
ATOM 980 C CA . THR A 1 121 ? 10.859 41.031 32.219 1 52.66 121 THR A CA 1
ATOM 981 C C . THR A 1 121 ? 9.648 40.125 32.438 1 52.66 121 THR A C 1
ATOM 983 O O . THR A 1 121 ? 9.344 39.281 31.594 1 52.66 121 THR A O 1
ATOM 986 N N . ASP A 1 122 ? 8.781 40.25 33.562 1 51.62 122 ASP A N 1
ATOM 987 C CA . ASP A 1 122 ? 7.613 39.562 34.125 1 51.62 122 ASP A CA 1
ATOM 988 C C . ASP A 1 122 ? 6.605 39.219 33.031 1 51.62 122 ASP A C 1
ATOM 990 O O . ASP A 1 122 ? 6.031 38.125 33.031 1 51.62 122 ASP A O 1
ATOM 994 N N . SER A 1 123 ? 6.215 40.188 32.25 1 53.81 123 SER A N 1
ATOM 995 C CA . SER A 1 123 ? 5.234 40.062 31.172 1 53.81 123 SER A CA 1
ATOM 996 C C . SER A 1 123 ? 5.656 39.031 30.156 1 53.81 123 SER A C 1
ATOM 998 O O . SER A 1 123 ? 4.812 38.469 29.453 1 53.81 123 SER A O 1
ATOM 1000 N N . THR A 1 124 ? 6.887 38.562 30.359 1 66.25 124 THR A N 1
ATOM 1001 C CA . THR A 1 124 ? 7.578 37.688 29.406 1 66.25 124 THR A CA 1
ATOM 1002 C C . THR A 1 124 ? 7.355 36.219 29.75 1 66.25 124 THR A C 1
ATOM 1004 O O . THR A 1 124 ? 7.297 35.375 28.859 1 66.25 124 THR A O 1
ATOM 1007 N N . SER A 1 125 ? 6.836 36.125 31.078 1 77.25 125 SER A N 1
ATOM 1008 C CA . SER A 1 125 ? 6.668 34.75 31.516 1 77.25 125 SER A CA 1
ATOM 1009 C C . SER A 1 125 ? 5.371 34.156 30.984 1 77.25 125 SER A C 1
ATOM 1011 O O . SER A 1 125 ? 5.344 33 30.531 1 77.25 125 SER A O 1
ATOM 1013 N N . ALA A 1 126 ? 4.266 35.031 31.094 1 81.75 126 ALA A N 1
ATOM 1014 C CA . ALA A 1 126 ? 2.969 34.562 30.625 1 81.75 126 ALA A CA 1
ATOM 1015 C C . ALA A 1 126 ? 3 34.281 29.109 1 81.75 126 ALA A C 1
ATOM 1017 O O . ALA A 1 126 ? 2.432 33.281 28.641 1 81.75 126 ALA A O 1
ATOM 1018 N N . GLU A 1 127 ? 3.674 35.125 28.469 1 83.38 127 GLU A N 1
ATOM 1019 C CA . GLU A 1 127 ? 3.787 34.969 27.016 1 83.38 127 GLU A CA 1
ATOM 1020 C C . GLU A 1 127 ? 4.605 33.719 26.672 1 83.38 127 GLU A C 1
ATOM 1022 O O . GLU A 1 127 ? 4.297 33.031 25.703 1 83.38 127 GLU A O 1
ATOM 1027 N N . LEU A 1 128 ? 5.574 33.531 27.516 1 85.19 128 LEU A N 1
ATOM 1028 C CA . LEU A 1 128 ? 6.398 32.344 27.312 1 85.19 128 LEU A CA 1
ATOM 1029 C C . LEU A 1 128 ? 5.582 31.062 27.516 1 85.19 128 LEU A C 1
ATOM 1031 O O . LEU A 1 128 ? 5.672 30.125 26.719 1 85.19 128 LEU A O 1
ATOM 1035 N N . THR A 1 129 ? 4.793 31.047 28.531 1 87.31 129 THR A N 1
ATOM 1036 C CA . THR A 1 129 ? 3.941 29.906 28.812 1 87.31 129 THR A CA 1
ATOM 1037 C C . THR A 1 129 ? 2.959 29.672 27.672 1 87.31 129 THR A C 1
ATOM 1039 O O . THR A 1 129 ? 2.754 28.531 27.25 1 87.31 129 THR A O 1
ATOM 1042 N N . ALA A 1 130 ? 2.41 30.75 27.203 1 90 130 ALA A N 1
ATOM 1043 C CA . ALA A 1 130 ? 1.456 30.641 26.109 1 90 130 ALA A CA 1
ATOM 1044 C C . ALA A 1 130 ? 2.127 30.094 24.844 1 90 130 ALA A C 1
ATOM 1046 O O . ALA A 1 130 ? 1.556 29.25 24.156 1 90 130 ALA A O 1
ATOM 1047 N N . SER A 1 131 ? 3.307 30.547 24.562 1 90.12 131 SER A N 1
ATOM 1048 C CA . SER A 1 131 ? 4.062 30.062 23.406 1 90.12 131 SER A CA 1
ATOM 1049 C C . SER A 1 131 ? 4.422 28.594 23.562 1 90.12 131 SER A C 1
ATOM 1051 O O . SER A 1 131 ? 4.359 27.828 22.594 1 90.12 131 SER A O 1
ATOM 1053 N N . GLN A 1 132 ? 4.754 28.234 24.734 1 89 132 GLN A N 1
ATOM 1054 C CA . GLN A 1 132 ? 5.082 26.828 25 1 89 132 GLN A CA 1
ATOM 1055 C C . GLN A 1 132 ? 3.854 25.938 24.828 1 89 132 GLN A C 1
ATOM 1057 O O . GLN A 1 132 ? 3.951 24.828 24.281 1 89 132 GLN A O 1
ATOM 1062 N N . ASN A 1 133 ? 2.73 26.422 25.281 1 92.06 133 ASN A N 1
ATOM 1063 C CA . ASN A 1 133 ? 1.491 25.672 25.094 1 92.06 133 ASN A CA 1
ATOM 1064 C C . ASN A 1 133 ? 1.145 25.531 23.609 1 92.06 133 ASN A C 1
ATOM 1066 O O . ASN A 1 133 ? 0.659 24.469 23.188 1 92.06 133 ASN A O 1
ATOM 1070 N N . LEU A 1 134 ? 1.396 26.547 22.891 1 94.38 134 LEU A N 1
ATOM 1071 C CA . LEU A 1 134 ? 1.161 26.484 21.453 1 94.38 134 LEU A CA 1
ATOM 1072 C C . LEU A 1 134 ? 2.084 25.469 20.797 1 94.38 134 LEU A C 1
ATOM 1074 O O . LEU A 1 134 ? 1.651 24.688 19.938 1 94.38 134 LEU A O 1
ATOM 1078 N N . LEU A 1 135 ? 3.307 25.453 21.25 1 93.5 135 LEU A N 1
ATOM 1079 C CA . LEU A 1 135 ? 4.262 24.484 20.719 1 93.5 135 LEU A CA 1
ATOM 1080 C C . LEU A 1 135 ? 3.805 23.062 21.016 1 93.5 135 LEU A C 1
ATOM 1082 O O . LEU A 1 135 ? 3.838 22.203 20.125 1 93.5 135 LEU A O 1
ATOM 1086 N N . LEU A 1 136 ? 3.338 22.844 22.188 1 92.5 136 LEU A N 1
ATOM 1087 C CA . LEU A 1 136 ? 2.865 21.516 22.562 1 92.5 136 LEU A CA 1
ATOM 1088 C C . LEU A 1 136 ? 1.661 21.109 21.719 1 92.5 136 LEU A C 1
ATOM 1090 O O . LEU A 1 136 ? 1.543 19.953 21.312 1 92.5 136 LEU A O 1
ATOM 1094 N N . ALA A 1 137 ? 0.794 22.047 21.484 1 94.06 137 ALA A N 1
ATOM 1095 C CA . ALA A 1 137 ? -0.357 21.766 20.625 1 94.06 137 ALA A CA 1
ATOM 1096 C C . ALA A 1 137 ? 0.085 21.391 19.219 1 94.06 137 ALA A C 1
ATOM 1098 O O . ALA A 1 137 ? -0.426 20.438 18.625 1 94.06 137 ALA A O 1
ATOM 1099 N N . GLN A 1 138 ? 1.004 22.125 18.734 1 94.12 138 GLN A N 1
ATOM 1100 C CA . GLN A 1 138 ? 1.519 21.859 17.391 1 94.12 138 GLN A CA 1
ATOM 1101 C C . GLN A 1 138 ? 2.225 20.5 17.328 1 94.12 138 GLN A C 1
ATOM 1103 O O . GLN A 1 138 ? 2.107 19.781 16.344 1 94.12 138 GLN A O 1
ATOM 1108 N N . LEU A 1 139 ? 2.922 20.203 18.375 1 91.69 139 LEU A N 1
ATOM 1109 C CA . LEU A 1 139 ? 3.57 18.891 18.453 1 91.69 139 LEU A CA 1
ATOM 1110 C C . LEU A 1 139 ? 2.539 17.781 18.406 1 91.69 139 LEU A C 1
ATOM 1112 O O . LEU A 1 139 ? 2.752 16.766 17.734 1 91.69 139 LEU A O 1
ATOM 1116 N N . THR A 1 140 ? 1.509 17.969 19.047 1 89.44 140 THR A N 1
ATOM 1117 C CA . THR A 1 140 ? 0.446 16.969 19.047 1 89.44 140 THR A CA 1
ATOM 1118 C C . THR A 1 140 ? -0.102 16.766 17.641 1 89.44 140 THR A C 1
ATOM 1120 O O . THR A 1 140 ? -0.308 15.625 17.203 1 89.44 140 THR A O 1
ATOM 1123 N N . ILE A 1 141 ? -0.295 17.828 16.953 1 91.06 141 ILE A N 1
ATOM 1124 C CA . ILE A 1 141 ? -0.766 17.75 15.57 1 91.06 141 ILE A CA 1
ATOM 1125 C C . ILE A 1 141 ? 0.264 17.031 14.711 1 91.06 141 ILE A C 1
ATOM 1127 O O . ILE A 1 141 ? -0.076 16.094 13.977 1 91.06 141 ILE A O 1
ATOM 1131 N N . GLY A 1 142 ? 1.482 17.484 14.828 1 91.25 142 GLY A N 1
ATOM 1132 C CA . GLY A 1 142 ? 2.551 16.875 14.047 1 91.25 142 GLY A CA 1
ATOM 1133 C C . GLY A 1 142 ? 2.689 15.383 14.289 1 91.25 142 GLY A C 1
ATOM 1134 O O . GLY A 1 142 ? 2.898 14.617 13.352 1 91.25 142 GLY A O 1
ATOM 1135 N N . LEU A 1 143 ? 2.537 15.023 15.516 1 88.19 143 LEU A N 1
ATOM 1136 C CA . LEU A 1 143 ? 2.662 13.617 15.875 1 88.19 143 LEU A CA 1
ATOM 1137 C C . LEU A 1 143 ? 1.512 12.805 15.289 1 88.19 143 LEU A C 1
ATOM 1139 O O . LEU A 1 143 ? 1.721 11.695 14.797 1 88.19 143 LEU A O 1
ATOM 1143 N N . ARG A 1 144 ? 0.404 13.258 15.406 1 87.12 144 ARG A N 1
ATOM 1144 C CA . ARG A 1 144 ? -0.752 12.594 14.812 1 87.12 144 ARG A CA 1
ATOM 1145 C C . ARG A 1 144 ? -0.571 12.406 13.312 1 87.12 144 ARG A C 1
ATOM 1147 O O . ARG A 1 144 ? -0.831 11.32 12.781 1 87.12 144 ARG A O 1
ATOM 1154 N N . LYS A 1 145 ? -0.124 13.406 12.695 1 88.19 145 LYS A N 1
ATOM 1155 C CA . LYS A 1 145 ? 0.085 13.352 11.25 1 88.19 145 LYS A CA 1
ATOM 1156 C C . LYS A 1 145 ? 1.214 12.391 10.891 1 88.19 145 LYS A C 1
ATOM 1158 O O . LYS A 1 145 ? 1.083 11.586 9.969 1 88.19 145 LYS A O 1
ATOM 1163 N N . ALA A 1 146 ? 2.277 12.492 11.625 1 86.94 146 ALA A N 1
ATOM 1164 C CA . ALA A 1 146 ? 3.424 11.617 11.383 1 86.94 146 ALA A CA 1
ATOM 1165 C C . ALA A 1 146 ? 3.043 10.148 11.562 1 86.94 146 ALA A C 1
ATOM 1167 O O . ALA A 1 146 ? 3.432 9.297 10.758 1 86.94 146 ALA A O 1
ATOM 1168 N N . GLN A 1 147 ? 2.344 9.875 12.578 1 86.31 147 GLN A N 1
ATOM 1169 C CA . GLN A 1 147 ? 1.927 8.5 12.844 1 86.31 147 GLN A CA 1
ATOM 1170 C C . GLN A 1 147 ? 1.054 7.965 11.711 1 86.31 147 GLN A C 1
ATOM 1172 O O . GLN A 1 147 ? 1.232 6.832 11.266 1 86.31 147 GLN A O 1
ATOM 1177 N N . LYS A 1 148 ? 0.16 8.734 11.305 1 87 148 LYS A N 1
ATOM 1178 C CA . LYS A 1 148 ? -0.711 8.312 10.211 1 87 148 LYS A CA 1
ATOM 1179 C C . LYS A 1 148 ? 0.093 8.031 8.945 1 87 148 LYS A C 1
ATOM 1181 O O . LYS A 1 148 ? -0.138 7.027 8.266 1 87 148 LYS A O 1
ATOM 1186 N N . TYR A 1 149 ? 0.981 8.883 8.688 1 86.75 149 TYR A N 1
ATOM 1187 C CA . TYR A 1 149 ? 1.825 8.711 7.512 1 86.75 149 TYR A CA 1
ATOM 1188 C C . TYR A 1 149 ? 2.664 7.445 7.625 1 86.75 149 TYR A C 1
ATOM 1190 O O . TYR A 1 149 ? 2.74 6.656 6.68 1 86.75 149 TYR A O 1
ATOM 1198 N N . ARG A 1 150 ? 3.227 7.219 8.695 1 84.12 150 ARG A N 1
ATOM 1199 C CA . ARG A 1 150 ? 4.059 6.039 8.914 1 84.12 150 ARG A CA 1
ATOM 1200 C C . ARG A 1 150 ? 3.24 4.762 8.773 1 84.12 150 ARG A C 1
ATOM 1202 O O . ARG A 1 150 ? 3.703 3.787 8.172 1 84.12 150 ARG A O 1
ATOM 1209 N N . ASP A 1 151 ? 2.104 4.82 9.312 1 89 151 ASP A N 1
ATOM 1210 C CA . ASP A 1 151 ? 1.229 3.656 9.211 1 89 151 ASP A CA 1
ATOM 1211 C C . ASP A 1 151 ? 0.915 3.326 7.754 1 89 151 ASP A C 1
ATOM 1213 O O . ASP A 1 151 ? 0.94 2.16 7.359 1 89 151 ASP A O 1
ATOM 1217 N N . LEU A 1 152 ? 0.639 4.34 7 1 89.5 152 LEU A N 1
ATOM 1218 C CA . LEU A 1 152 ? 0.308 4.141 5.594 1 89.5 152 LEU A CA 1
ATOM 1219 C C . LEU A 1 152 ? 1.517 3.627 4.82 1 89.5 152 LEU A C 1
ATOM 1221 O O . LEU A 1 152 ? 1.388 2.73 3.982 1 89.5 152 LEU A O 1
ATOM 1225 N N . ILE A 1 153 ? 2.66 4.176 5.133 1 87.81 153 ILE A N 1
ATOM 1226 C CA . ILE A 1 153 ? 3.889 3.738 4.477 1 87.81 153 ILE A CA 1
ATOM 1227 C C . ILE A 1 153 ? 4.172 2.279 4.824 1 87.81 153 ILE A C 1
ATOM 1229 O O . ILE A 1 153 ? 4.488 1.474 3.945 1 87.81 153 ILE A O 1
ATOM 1233 N N . ARG A 1 154 ? 4.055 1.957 6.051 1 88.44 154 ARG A N 1
ATOM 1234 C CA . ARG A 1 154 ? 4.277 0.586 6.496 1 88.44 154 ARG A CA 1
ATOM 1235 C C . ARG A 1 154 ? 3.307 -0.374 5.82 1 88.44 154 ARG A C 1
ATOM 1237 O O . ARG A 1 154 ? 3.695 -1.465 5.398 1 88.44 154 ARG A O 1
ATOM 1244 N N . THR A 1 155 ? 2.109 0.016 5.789 1 92 155 THR A N 1
ATOM 1245 C CA . THR A 1 155 ? 1.107 -0.797 5.109 1 92 155 THR A CA 1
ATOM 1246 C C . THR A 1 155 ? 1.471 -0.987 3.639 1 92 155 THR A C 1
ATOM 1248 O O . THR A 1 155 ? 1.362 -2.092 3.105 1 92 155 THR A O 1
ATOM 1251 N N . ASN A 1 156 ? 1.864 0.077 3.018 1 91.56 156 ASN A N 1
ATOM 1252 C CA . ASN A 1 156 ? 2.299 -0 1.627 1 91.56 156 ASN A CA 1
ATOM 1253 C C . ASN A 1 156 ? 3.457 -0.979 1.455 1 91.56 156 ASN A C 1
ATOM 1255 O O . ASN A 1 156 ? 3.449 -1.802 0.538 1 91.56 156 ASN A O 1
ATOM 1259 N N . ASP A 1 157 ? 4.371 -0.926 2.336 1 89.88 157 ASP A N 1
ATOM 1260 C CA . ASP A 1 157 ? 5.527 -1.812 2.279 1 89.88 157 ASP A CA 1
ATOM 1261 C C . ASP A 1 157 ? 5.113 -3.27 2.461 1 89.88 157 ASP A C 1
ATOM 1263 O O . ASP A 1 157 ? 5.586 -4.148 1.736 1 89.88 157 ASP A O 1
ATOM 1267 N N . LEU A 1 158 ? 4.309 -3.447 3.385 1 90.12 158 LEU A N 1
ATOM 1268 C CA . LEU A 1 158 ? 3.812 -4.793 3.648 1 90.12 158 LEU A CA 1
ATOM 1269 C C . LEU A 1 158 ? 3.039 -5.332 2.449 1 90.12 158 LEU A C 1
ATOM 1271 O O . LEU A 1 158 ? 3.266 -6.465 2.016 1 90.12 158 LEU A O 1
ATOM 1275 N N . LEU A 1 159 ? 2.18 -4.574 1.908 1 90.56 159 LEU A N 1
ATOM 1276 C CA . LEU A 1 159 ? 1.373 -4.984 0.765 1 90.56 159 LEU A CA 1
ATOM 1277 C C . LEU A 1 159 ? 2.252 -5.258 -0.451 1 90.56 159 LEU A C 1
ATOM 1279 O O . LEU A 1 159 ? 1.974 -6.172 -1.231 1 90.56 159 LEU A O 1
ATOM 1283 N N . LEU A 1 160 ? 3.213 -4.496 -0.583 1 89.94 160 LEU A N 1
ATOM 1284 C CA . LEU A 1 160 ? 4.16 -4.719 -1.672 1 89.94 160 LEU A CA 1
ATOM 1285 C C . LEU A 1 160 ? 4.867 -6.059 -1.513 1 89.94 160 LEU A C 1
ATOM 1287 O O . LEU A 1 160 ? 4.98 -6.824 -2.473 1 89.94 160 LEU A O 1
ATOM 1291 N N . ALA A 1 161 ? 5.301 -6.305 -0.337 1 88.31 161 ALA A N 1
ATOM 1292 C CA . ALA A 1 161 ? 5.953 -7.578 -0.053 1 88.31 161 ALA A CA 1
ATOM 1293 C C . ALA A 1 161 ? 5.02 -8.75 -0.354 1 88.31 161 ALA A C 1
ATOM 1295 O O . ALA A 1 161 ? 5.441 -9.75 -0.944 1 88.31 161 ALA A O 1
ATOM 1296 N N . ILE A 1 162 ? 3.873 -8.555 -0.029 1 88.31 162 ILE A N 1
ATOM 1297 C CA . ILE A 1 162 ? 2.873 -9.594 -0.253 1 88.31 162 ILE A CA 1
ATOM 1298 C C . ILE A 1 162 ? 2.602 -9.734 -1.749 1 88.31 162 ILE A C 1
ATOM 1300 O O . ILE A 1 162 ? 2.475 -10.852 -2.262 1 88.31 162 ILE A O 1
ATOM 1304 N N . ALA A 1 163 ? 2.484 -8.672 -2.395 1 89 163 ALA A N 1
ATOM 1305 C CA . ALA A 1 163 ? 2.162 -8.648 -3.818 1 89 163 ALA A CA 1
ATOM 1306 C C . ALA A 1 163 ? 3.256 -9.328 -4.637 1 89 163 ALA A C 1
ATOM 1308 O O . ALA A 1 163 ? 2.99 -9.859 -5.719 1 89 163 ALA A O 1
ATOM 1309 N N . LEU A 1 164 ? 4.426 -9.359 -4.051 1 91.62 164 LEU A N 1
ATOM 1310 C CA . LEU A 1 164 ? 5.555 -9.828 -4.852 1 91.62 164 LEU A CA 1
ATOM 1311 C C . LEU A 1 164 ? 6.082 -11.156 -4.328 1 91.62 164 LEU A C 1
ATOM 1313 O O . LEU A 1 164 ? 7.074 -11.68 -4.844 1 91.62 164 LEU A O 1
ATOM 1317 N N . ALA A 1 165 ? 5.434 -11.719 -3.393 1 90.19 165 ALA A N 1
ATOM 1318 C CA . ALA A 1 165 ? 5.867 -12.984 -2.816 1 90.19 165 ALA A CA 1
ATOM 1319 C C . ALA A 1 165 ? 4.832 -14.078 -3.064 1 90.19 165 ALA A C 1
ATOM 1321 O O . ALA A 1 165 ? 3.627 -13.82 -3.055 1 90.19 165 ALA A O 1
ATOM 1322 N N . ASP A 1 166 ? 5.336 -15.242 -3.238 1 88.69 166 ASP A N 1
ATOM 1323 C CA . ASP A 1 166 ? 4.473 -16.422 -3.295 1 88.69 166 ASP A CA 1
ATOM 1324 C C . ASP A 1 166 ? 4.012 -16.828 -1.899 1 88.69 166 ASP A C 1
ATOM 1326 O O . ASP A 1 166 ? 4.824 -16.953 -0.981 1 88.69 166 ASP A O 1
ATOM 1330 N N . SER A 1 167 ? 2.758 -17 -1.762 1 83.81 167 SER A N 1
ATOM 1331 C CA . SER A 1 167 ? 2.172 -17.203 -0.44 1 83.81 167 SER A CA 1
ATOM 1332 C C . SER A 1 167 ? 2.6 -18.547 0.158 1 83.81 167 SER A C 1
ATOM 1334 O O . SER A 1 167 ? 2.654 -18.688 1.38 1 83.81 167 SER A O 1
ATOM 1336 N N . LEU A 1 168 ? 2.943 -19.438 -0.676 1 86.12 168 LEU A N 1
ATOM 1337 C CA . LEU A 1 168 ? 3.256 -20.766 -0.192 1 86.12 168 LEU A CA 1
ATOM 1338 C C . LEU A 1 168 ? 4.727 -20.875 0.195 1 86.12 168 LEU A C 1
ATOM 1340 O O . LEU A 1 168 ? 5.051 -21.328 1.298 1 86.12 168 LEU A O 1
ATOM 1344 N N . THR A 1 169 ? 5.594 -20.406 -0.635 1 92.38 169 THR A N 1
ATOM 1345 C CA . THR A 1 169 ? 7.02 -20.672 -0.473 1 92.38 169 THR A CA 1
ATOM 1346 C C . THR A 1 169 ? 7.738 -19.438 0.059 1 92.38 169 THR A C 1
ATOM 1348 O O . THR A 1 169 ? 8.891 -19.516 0.485 1 92.38 169 THR A O 1
ATOM 1351 N N . GLU A 1 170 ? 7.125 -18.281 -0.034 1 89.12 170 GLU 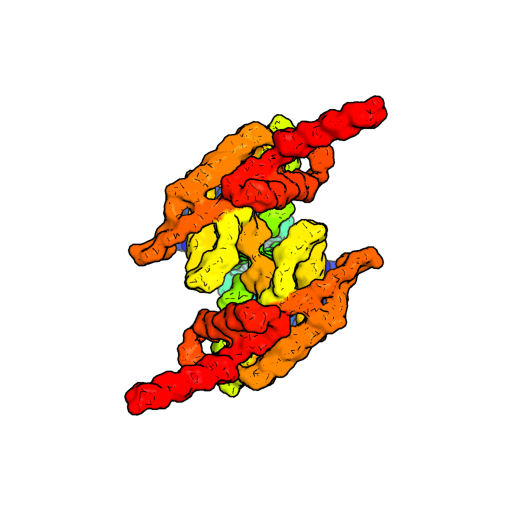A N 1
ATOM 1352 C CA . GLU A 1 170 ? 7.672 -17 0.397 1 89.12 170 GLU A CA 1
ATOM 1353 C C . GLU A 1 170 ? 8.773 -16.531 -0.544 1 89.12 170 GLU A C 1
ATOM 1355 O O . GLU A 1 170 ? 9.414 -15.5 -0.295 1 89.12 170 GLU A O 1
ATOM 1360 N N . LEU A 1 171 ? 8.984 -17.312 -1.554 1 93.69 171 LEU A N 1
ATOM 1361 C CA . LEU A 1 171 ? 9.828 -16.797 -2.623 1 93.69 171 LEU A CA 1
ATOM 1362 C C . LEU A 1 171 ? 9.133 -15.672 -3.385 1 93.69 171 LEU A C 1
ATOM 1364 O O . LEU A 1 171 ? 7.922 -15.492 -3.256 1 93.69 171 LEU A O 1
ATOM 1368 N N . SER A 1 172 ? 10.016 -14.922 -4.066 1 94.12 172 SER A N 1
ATOM 1369 C CA . SER A 1 172 ? 9.398 -13.969 -4.988 1 94.12 172 SER A CA 1
ATOM 1370 C C . SER A 1 172 ? 8.508 -14.68 -6.004 1 94.12 172 SER A C 1
ATOM 1372 O O . SER A 1 172 ? 8.805 -15.805 -6.414 1 94.12 172 SER A O 1
ATOM 1374 N N . ASN A 1 173 ? 7.473 -14.039 -6.379 1 91.81 173 ASN A N 1
ATOM 1375 C CA . ASN A 1 173 ? 6.523 -14.664 -7.289 1 91.81 173 ASN A CA 1
ATOM 1376 C C . ASN A 1 173 ? 6.766 -14.242 -8.734 1 91.81 173 ASN A C 1
ATOM 1378 O O . ASN A 1 173 ? 7.75 -13.562 -9.031 1 91.81 173 ASN A O 1
ATOM 1382 N N . ARG A 1 174 ? 5.93 -14.695 -9.586 1 90.06 174 ARG A N 1
ATOM 1383 C CA . ARG A 1 174 ? 6.082 -14.445 -11.016 1 90.06 174 ARG A CA 1
ATOM 1384 C C . ARG A 1 174 ? 6.051 -12.953 -11.312 1 90.06 174 ARG A C 1
ATOM 1386 O O . ARG A 1 174 ? 6.824 -12.461 -12.141 1 90.06 174 ARG A O 1
ATOM 1393 N N . ARG A 1 175 ? 5.172 -12.297 -10.711 1 89 175 ARG A N 1
ATOM 1394 C CA . ARG A 1 175 ? 5.098 -10.844 -10.891 1 89 175 ARG A CA 1
ATOM 1395 C C . ARG A 1 175 ? 6.426 -10.188 -10.539 1 89 175 ARG A C 1
ATOM 1397 O O . ARG A 1 175 ? 6.891 -9.297 -11.258 1 89 175 ARG A O 1
ATOM 1404 N N . ALA A 1 176 ? 6.895 -10.578 -9.43 1 93.62 176 ALA A N 1
ATOM 1405 C CA . ALA A 1 176 ? 8.195 -10.055 -9.016 1 93.62 176 ALA A CA 1
ATOM 1406 C C . ALA A 1 176 ? 9.25 -10.289 -10.094 1 93.62 176 ALA A C 1
ATOM 1408 O O . ALA A 1 176 ? 10.094 -9.422 -10.336 1 93.62 176 ALA A O 1
ATOM 1409 N N . LEU A 1 177 ? 9.211 -11.398 -10.672 1 95 177 LEU A N 1
ATOM 1410 C CA . LEU A 1 177 ? 10.148 -11.695 -11.75 1 95 177 LEU A CA 1
ATOM 1411 C C . LEU A 1 177 ? 9.977 -10.727 -12.914 1 95 177 LEU A C 1
ATOM 1413 O O . LEU A 1 177 ? 10.961 -10.203 -13.438 1 95 177 LEU A O 1
ATOM 1417 N N . GLU A 1 178 ? 8.812 -10.539 -13.258 1 91.38 178 GLU A N 1
ATOM 1418 C CA . GLU A 1 178 ? 8.5 -9.672 -14.391 1 91.38 178 GLU A CA 1
ATOM 1419 C C . GLU A 1 178 ? 8.961 -8.242 -14.125 1 91.38 178 GLU A C 1
ATOM 1421 O O . GLU A 1 178 ? 9.297 -7.508 -15.062 1 91.38 178 GLU A O 1
ATOM 1426 N N . TRP A 1 179 ? 8.977 -7.922 -12.898 1 91.06 179 TRP A N 1
ATOM 1427 C CA . TRP A 1 179 ? 9.43 -6.59 -12.516 1 91.06 179 TRP A CA 1
ATOM 1428 C C . TRP A 1 179 ? 10.945 -6.543 -12.406 1 91.06 179 TRP A C 1
ATOM 1430 O O . TRP A 1 179 ? 11.57 -5.539 -12.766 1 91.06 179 TRP A O 1
ATOM 1440 N N . ASP A 1 180 ? 11.484 -7.562 -11.938 1 94.88 180 ASP A N 1
ATOM 1441 C CA . ASP A 1 180 ? 12.898 -7.57 -11.578 1 94.88 180 ASP A CA 1
ATOM 1442 C C . ASP A 1 180 ? 13.773 -7.875 -12.789 1 94.88 180 ASP A C 1
ATOM 1444 O O . ASP A 1 180 ? 14.852 -7.301 -12.945 1 94.88 180 ASP A O 1
ATOM 1448 N N . LEU A 1 181 ? 13.336 -8.742 -13.609 1 96.75 181 LEU A N 1
ATOM 1449 C CA . LEU A 1 181 ? 14.172 -9.234 -14.703 1 96.75 181 LEU A CA 1
ATOM 1450 C C . LEU A 1 181 ? 14.602 -8.094 -15.617 1 96.75 181 LEU A C 1
ATOM 1452 O O . LEU A 1 181 ? 15.789 -7.949 -15.914 1 96.75 181 LEU A O 1
ATOM 1456 N N . PRO A 1 182 ? 13.703 -7.223 -16.078 1 96.38 182 PRO A N 1
ATOM 1457 C CA . PRO A 1 182 ? 14.141 -6.094 -16.906 1 96.38 182 PRO A CA 1
ATOM 1458 C C . PRO A 1 182 ? 15.18 -5.219 -16.219 1 96.38 182 PRO A C 1
ATOM 1460 O O . PRO A 1 182 ? 16.109 -4.742 -16.859 1 96.38 182 PRO A O 1
ATOM 1463 N N . ARG A 1 183 ? 15.039 -5.008 -14.961 1 95.56 183 ARG A N 1
ATOM 1464 C CA . ARG A 1 183 ? 15.977 -4.184 -14.203 1 95.56 183 ARG A CA 1
ATOM 1465 C C . ARG A 1 183 ? 17.359 -4.828 -14.148 1 95.56 183 ARG A C 1
ATOM 1467 O O . ARG A 1 183 ? 18.375 -4.148 -14.32 1 95.56 183 ARG A O 1
ATOM 1474 N N . GLN A 1 184 ? 17.359 -6.066 -13.898 1 95.94 184 GLN A N 1
ATOM 1475 C CA . GLN A 1 184 ? 18.625 -6.801 -13.836 1 95.94 184 GLN A CA 1
ATOM 1476 C C . GLN A 1 184 ? 19.312 -6.812 -15.195 1 95.94 184 GLN A C 1
ATOM 1478 O O . GLN A 1 184 ? 20.547 -6.719 -15.266 1 95.94 184 GLN A O 1
ATOM 1483 N N . ILE A 1 185 ? 18.562 -6.949 -16.203 1 97.38 185 ILE A N 1
ATOM 1484 C CA . ILE A 1 185 ? 19.109 -6.934 -17.562 1 97.38 185 ILE A CA 1
ATOM 1485 C C . ILE A 1 185 ? 19.734 -5.566 -17.844 1 97.38 185 ILE A C 1
ATOM 1487 O O . ILE A 1 185 ? 20.844 -5.48 -18.359 1 97.38 185 ILE A O 1
ATOM 1491 N N . GLN A 1 186 ? 19 -4.555 -17.531 1 96.75 186 GLN A N 1
ATOM 1492 C CA . GLN A 1 186 ? 19.5 -3.203 -17.734 1 96.75 186 GLN A CA 1
ATOM 1493 C C . GLN A 1 186 ? 20.797 -2.977 -16.969 1 96.75 186 GLN A C 1
ATOM 1495 O O . GLN A 1 186 ? 21.75 -2.406 -17.5 1 96.75 186 GLN A O 1
ATOM 1500 N N . LYS A 1 187 ? 20.812 -3.359 -15.781 1 95.5 187 LYS A N 1
ATOM 1501 C CA . LYS A 1 187 ? 22.016 -3.23 -14.945 1 95.5 187 LYS A CA 1
ATOM 1502 C C . LYS A 1 187 ? 23.188 -3.996 -15.547 1 95.5 187 LYS A C 1
ATOM 1504 O O . LYS A 1 187 ? 24.312 -3.484 -15.594 1 95.5 187 LYS A O 1
ATOM 1509 N N . ALA A 1 188 ? 22.953 -5.18 -15.953 1 96.69 188 ALA A N 1
ATOM 1510 C CA . ALA A 1 188 ? 24 -6.008 -16.547 1 96.69 188 ALA A CA 1
ATOM 1511 C C . ALA A 1 188 ? 24.562 -5.352 -17.812 1 96.69 188 ALA A C 1
ATOM 1513 O O . ALA A 1 188 ? 25.781 -5.332 -18.016 1 96.69 188 ALA A O 1
ATOM 1514 N N . ARG A 1 189 ? 23.719 -4.832 -18.562 1 96.62 189 ARG A N 1
ATOM 1515 C CA . ARG A 1 189 ? 24.141 -4.172 -19.797 1 96.62 189 ARG A CA 1
ATOM 1516 C C . ARG A 1 189 ? 24.938 -2.906 -19.484 1 96.62 189 ARG A C 1
ATOM 1518 O O . ARG A 1 189 ? 25.984 -2.658 -20.109 1 96.62 189 ARG A O 1
ATOM 1525 N N . THR A 1 190 ? 24.406 -2.133 -18.594 1 95.75 190 THR A N 1
ATOM 1526 C CA . THR A 1 190 ? 25.062 -0.886 -18.219 1 95.75 190 THR A CA 1
ATOM 1527 C C . THR A 1 190 ? 26.453 -1.156 -17.656 1 95.75 190 THR A C 1
ATOM 1529 O O . THR A 1 190 ? 27.406 -0.429 -17.969 1 95.75 190 THR A O 1
ATOM 1532 N N . ASN A 1 191 ? 26.594 -2.193 -16.906 1 95.25 191 ASN A N 1
ATOM 1533 C CA . ASN A 1 191 ? 27.859 -2.502 -16.234 1 95.25 191 ASN A CA 1
ATOM 1534 C C . ASN A 1 191 ? 28.719 -3.428 -17.094 1 95.25 191 ASN A C 1
ATOM 1536 O O . ASN A 1 191 ? 29.875 -3.693 -16.75 1 95.25 191 ASN A O 1
ATOM 1540 N N . GLY A 1 192 ? 28.219 -3.986 -18.094 1 95.75 192 GLY A N 1
ATOM 1541 C CA . GLY A 1 192 ? 28.938 -4.914 -18.938 1 95.75 192 GLY A CA 1
ATOM 1542 C C . GLY A 1 192 ? 29.219 -6.246 -18.266 1 95.75 192 GLY A C 1
ATOM 1543 O O . GLY A 1 192 ? 30.312 -6.797 -18.391 1 95.75 192 GLY A O 1
ATOM 1544 N N . THR A 1 193 ? 28.328 -6.652 -17.469 1 96.75 193 THR A N 1
ATOM 1545 C CA . THR A 1 193 ? 28.484 -7.91 -16.75 1 96.75 193 THR A CA 1
ATOM 1546 C C . THR A 1 193 ? 27.547 -8.977 -17.297 1 96.75 193 THR A C 1
ATOM 1548 O O . THR A 1 193 ? 26.5 -8.648 -17.859 1 96.75 193 THR A O 1
ATOM 1551 N N . PRO A 1 194 ? 27.953 -10.25 -17.172 1 97.62 194 PRO A N 1
ATOM 1552 C CA . PRO A 1 194 ? 27.062 -11.312 -17.656 1 97.62 194 PRO A CA 1
ATOM 1553 C C . PRO A 1 194 ? 25.875 -11.562 -16.734 1 97.62 194 PRO A C 1
ATOM 1555 O O . PRO A 1 194 ? 25.922 -11.18 -15.562 1 97.62 194 PRO A O 1
ATOM 1558 N N . LEU A 1 195 ? 24.859 -12.094 -17.312 1 98.25 195 LEU A N 1
ATOM 1559 C CA . LEU A 1 195 ? 23.641 -12.477 -16.594 1 98.25 195 LEU A CA 1
ATOM 1560 C C . LEU A 1 195 ? 23.078 -13.781 -17.156 1 98.25 195 LEU A C 1
ATOM 1562 O O . LEU A 1 195 ? 23 -13.961 -18.375 1 98.25 195 LEU A O 1
ATOM 1566 N N . SER A 1 196 ? 22.75 -14.672 -16.266 1 98.44 196 SER A N 1
ATOM 1567 C CA . SER A 1 196 ? 22.172 -15.945 -16.703 1 98.44 196 SER A CA 1
ATOM 1568 C C . SER A 1 196 ? 20.906 -16.266 -15.922 1 98.44 196 SER A C 1
ATOM 1570 O O . SER A 1 196 ? 20.609 -15.633 -14.906 1 98.44 196 SER A O 1
ATOM 1572 N N . LEU A 1 197 ? 20.188 -17.25 -16.5 1 97.81 197 LEU A N 1
ATOM 1573 C CA . LEU A 1 197 ? 18.891 -17.625 -15.953 1 97.81 197 LEU A CA 1
ATOM 1574 C C . LEU A 1 197 ? 18.75 -19.156 -15.922 1 97.81 197 LEU A C 1
ATOM 1576 O O . LEU A 1 197 ? 19.156 -19.844 -16.859 1 97.81 197 LEU A O 1
ATOM 1580 N N . ILE A 1 198 ? 18.203 -19.641 -14.797 1 98.38 198 ILE A N 1
ATOM 1581 C CA . ILE A 1 198 ? 17.844 -21.047 -14.68 1 98.38 198 ILE A CA 1
ATOM 1582 C C . ILE A 1 198 ? 16.328 -21.172 -14.5 1 98.38 198 ILE A C 1
ATOM 1584 O O . ILE A 1 198 ? 15.727 -20.453 -13.703 1 98.38 198 ILE A O 1
ATOM 1588 N N . ILE A 1 199 ? 15.734 -21.984 -15.273 1 97.5 199 ILE A N 1
ATOM 1589 C CA . ILE A 1 199 ? 14.359 -22.406 -15.008 1 97.5 199 ILE A CA 1
ATOM 1590 C C . ILE A 1 199 ? 14.336 -23.875 -14.602 1 97.5 199 ILE A C 1
ATOM 1592 O O . ILE A 1 199 ? 15.062 -24.688 -15.172 1 97.5 199 ILE A O 1
ATOM 1596 N N . LEU A 1 200 ? 13.586 -24.141 -13.586 1 97.56 200 LEU A N 1
ATOM 1597 C CA . LEU A 1 200 ? 13.547 -25.547 -13.156 1 97.56 200 LEU A CA 1
ATOM 1598 C C . LEU A 1 200 ? 12.117 -25.969 -12.836 1 97.56 200 LEU A C 1
ATOM 1600 O O . LEU A 1 200 ? 11.25 -25.125 -12.602 1 97.56 200 LEU A O 1
ATOM 1604 N N . ASP A 1 201 ? 11.867 -27.172 -12.852 1 95 201 ASP A N 1
ATOM 1605 C CA . ASP A 1 201 ? 10.586 -27.828 -12.586 1 95 201 ASP A CA 1
ATOM 1606 C C . ASP A 1 201 ? 10.766 -29.078 -11.734 1 95 201 ASP A C 1
ATOM 1608 O O . ASP A 1 201 ? 11.719 -29.828 -11.93 1 95 201 ASP A O 1
ATOM 1612 N N . VAL A 1 202 ? 9.812 -29.312 -10.875 1 96.5 202 VAL A N 1
ATOM 1613 C CA . VAL A 1 202 ? 9.836 -30.516 -10.062 1 96.5 202 VAL A CA 1
ATOM 1614 C C . VAL A 1 202 ? 9.297 -31.703 -10.859 1 96.5 202 VAL A C 1
ATOM 1616 O O . VAL A 1 202 ? 8.141 -31.688 -11.289 1 96.5 202 VAL A O 1
ATOM 1619 N N . ASP A 1 203 ? 10.133 -32.719 -10.961 1 95.88 203 ASP A N 1
ATOM 1620 C CA . ASP A 1 203 ? 9.758 -33.875 -11.766 1 95.88 203 ASP A CA 1
ATOM 1621 C C . ASP A 1 203 ? 8.633 -34.688 -11.109 1 95.88 203 ASP A C 1
ATOM 1623 O O . ASP A 1 203 ? 8.758 -35.094 -9.953 1 95.88 203 ASP A O 1
ATOM 1627 N N . TYR A 1 204 ? 7.578 -34.875 -11.852 1 92.75 204 TYR A N 1
ATOM 1628 C CA . TYR A 1 204 ? 6.449 -35.688 -11.461 1 92.75 204 TYR A CA 1
ATOM 1629 C C . TYR A 1 204 ? 5.805 -35.188 -10.18 1 92.75 204 TYR A C 1
ATOM 1631 O O . TYR A 1 204 ? 5.461 -35.969 -9.297 1 92.75 204 TYR A O 1
ATOM 1639 N N . PHE A 1 205 ? 5.66 -33.969 -10.086 1 91.81 205 PHE A N 1
ATOM 1640 C CA . PHE A 1 205 ? 5.105 -33.375 -8.875 1 91.81 205 PHE A CA 1
ATOM 1641 C C . PHE A 1 205 ? 3.641 -33.75 -8.711 1 91.81 205 PHE A C 1
ATOM 1643 O O . PHE A 1 205 ? 3.17 -33.938 -7.582 1 91.81 205 PHE A O 1
ATOM 1650 N N . LYS A 1 206 ? 2.99 -33.781 -9.734 1 82.62 206 LYS A N 1
ATOM 1651 C CA . LYS A 1 206 ? 1.589 -34.188 -9.672 1 82.62 206 LYS A CA 1
ATOM 1652 C C . LYS A 1 206 ? 1.442 -35.531 -9.016 1 82.62 206 LYS A C 1
ATOM 1654 O O . LYS A 1 206 ? 0.484 -35.781 -8.281 1 82.62 206 LYS A O 1
ATOM 1659 N N . LYS A 1 207 ? 2.297 -36.406 -9.297 1 86.94 207 LYS A N 1
ATOM 1660 C CA . LYS A 1 207 ? 2.268 -37.75 -8.695 1 86.94 207 LYS A CA 1
ATOM 1661 C C . LYS A 1 207 ? 2.4 -37.656 -7.176 1 86.94 207 LYS A C 1
ATOM 1663 O O . LYS A 1 207 ? 1.812 -38.469 -6.449 1 86.94 207 LYS A O 1
ATOM 1668 N N . VAL A 1 208 ? 3.191 -36.781 -6.73 1 90.56 208 VAL A N 1
ATOM 1669 C CA . VAL A 1 208 ? 3.336 -36.562 -5.297 1 90.56 208 VAL A CA 1
ATOM 1670 C C . VAL A 1 208 ? 1.997 -36.125 -4.703 1 90.56 208 VAL A C 1
ATOM 1672 O O . VAL A 1 208 ? 1.553 -36.688 -3.691 1 90.56 208 VAL A O 1
ATOM 1675 N N . ASN A 1 209 ? 1.373 -35.188 -5.324 1 83.75 209 ASN A N 1
ATOM 1676 C CA . ASN A 1 209 ? 0.081 -34.719 -4.852 1 83.75 209 ASN A CA 1
ATOM 1677 C C . ASN A 1 209 ? -0.974 -35.812 -4.871 1 83.75 209 ASN A C 1
ATOM 1679 O O . ASN A 1 209 ? -1.763 -35.938 -3.936 1 83.75 209 ASN A O 1
ATOM 1683 N N . ASP A 1 210 ? -0.927 -36.5 -5.898 1 75.94 210 ASP A N 1
ATOM 1684 C CA . ASP A 1 210 ? -1.918 -37.562 -6.066 1 75.94 210 ASP A CA 1
ATOM 1685 C C . ASP A 1 210 ? -1.722 -38.656 -5.027 1 75.94 210 ASP A C 1
ATOM 1687 O O . ASP A 1 210 ? -2.691 -39.281 -4.57 1 75.94 210 ASP A O 1
ATOM 1691 N N . SER A 1 211 ? -0.512 -38.938 -4.715 1 85.06 211 SER A N 1
ATOM 1692 C CA . SER A 1 211 ? -0.18 -40.031 -3.818 1 85.06 211 SER A CA 1
ATOM 1693 C C . SER A 1 211 ? -0.345 -39.625 -2.357 1 85.06 211 SER A C 1
ATOM 1695 O O . SER A 1 211 ? -0.792 -40.438 -1.532 1 85.06 211 SER A O 1
ATOM 1697 N N . TYR A 1 212 ? 0.006 -38.375 -2.094 1 84.69 212 TYR A N 1
ATOM 1698 C CA . TYR A 1 212 ? 0.107 -38 -0.682 1 84.69 212 TYR A CA 1
ATOM 1699 C C . TYR A 1 212 ? -0.829 -36.844 -0.342 1 84.69 212 TYR A C 1
ATOM 1701 O O . TYR A 1 212 ? -0.987 -36.5 0.828 1 84.69 212 TYR A O 1
ATOM 1709 N N . GLY A 1 213 ? -1.367 -36.281 -1.289 1 76.19 213 GLY A N 1
ATOM 1710 C CA . GLY A 1 213 ? -2.25 -35.125 -1.073 1 76.19 213 GLY A CA 1
ATOM 1711 C C . GLY A 1 213 ? -1.576 -33.812 -1.324 1 76.19 213 GLY A C 1
ATOM 1712 O O . GLY A 1 213 ? -0.35 -33.688 -1.263 1 76.19 213 GLY A O 1
ATOM 1713 N N . HIS A 1 214 ? -2.336 -32.75 -1.449 1 78.94 214 HIS A N 1
ATOM 1714 C CA . HIS A 1 214 ? -1.84 -31.438 -1.802 1 78.94 214 HIS A CA 1
ATOM 1715 C C . HIS A 1 214 ? -1.089 -30.797 -0.636 1 78.94 214 HIS A C 1
ATOM 1717 O O . HIS A 1 214 ? -0.162 -30.016 -0.844 1 78.94 214 HIS A O 1
ATOM 1723 N N . LEU A 1 215 ? -1.498 -31.094 0.496 1 79.88 215 LEU A N 1
ATOM 1724 C CA . LEU A 1 215 ? -0.82 -30.516 1.653 1 79.88 215 LEU A CA 1
ATOM 1725 C C . LEU A 1 215 ? 0.626 -31 1.729 1 79.88 215 LEU A C 1
ATOM 1727 O O . LEU A 1 215 ? 1.52 -30.234 2.094 1 79.88 215 LEU A O 1
ATOM 1731 N N . VAL A 1 216 ? 0.791 -32.188 1.424 1 87.19 216 VAL A N 1
ATOM 1732 C CA . VAL A 1 216 ? 2.137 -32.75 1.389 1 87.19 216 VAL A CA 1
ATOM 1733 C C . VAL A 1 216 ? 2.93 -32.125 0.245 1 87.19 216 VAL A C 1
ATOM 1735 O O . VAL A 1 216 ? 4.105 -31.781 0.409 1 87.19 216 VAL A O 1
ATOM 1738 N N . GLY A 1 217 ? 2.271 -31.984 -0.84 1 91.31 217 GLY A N 1
ATOM 1739 C CA . GLY A 1 217 ? 2.9 -31.281 -1.948 1 91.31 217 GLY A CA 1
ATOM 1740 C C . GLY A 1 217 ? 3.322 -29.859 -1.596 1 91.31 217 GLY A C 1
ATOM 1741 O O . GLY A 1 217 ? 4.426 -29.438 -1.945 1 91.31 217 GLY A O 1
ATOM 1742 N N . ASP A 1 218 ? 2.51 -29.25 -0.879 1 88.81 218 ASP A N 1
ATOM 1743 C CA . ASP A 1 218 ? 2.811 -27.891 -0.43 1 88.81 218 ASP A CA 1
ATOM 1744 C C . ASP A 1 218 ? 4.051 -27.875 0.462 1 88.81 218 ASP A C 1
ATOM 1746 O O . ASP A 1 218 ? 4.934 -27.031 0.289 1 88.81 218 ASP A O 1
ATOM 1750 N N . ARG A 1 219 ? 4.004 -28.703 1.384 1 93.75 219 ARG A N 1
ATOM 1751 C CA . ARG A 1 219 ? 5.145 -28.797 2.291 1 93.75 219 ARG A CA 1
ATOM 1752 C C . ARG A 1 219 ? 6.43 -29.109 1.528 1 93.75 219 ARG A C 1
ATOM 1754 O O . ARG A 1 219 ? 7.488 -28.547 1.835 1 93.75 219 ARG A O 1
ATOM 1761 N N . LEU A 1 220 ? 6.336 -29.922 0.598 1 96.38 220 LEU A N 1
ATOM 1762 C CA . LEU A 1 220 ? 7.48 -30.281 -0.236 1 96.38 220 LEU A CA 1
ATOM 1763 C C . LEU A 1 220 ? 8.023 -29.062 -0.966 1 96.38 220 LEU A C 1
ATOM 1765 O O . LEU A 1 220 ? 9.234 -28.844 -1.002 1 96.38 220 LEU A O 1
ATOM 1769 N N . LEU A 1 221 ? 7.129 -28.328 -1.535 1 96.31 221 LEU A N 1
ATOM 1770 C CA . LEU A 1 221 ? 7.539 -27.125 -2.252 1 96.31 221 LEU A CA 1
ATOM 1771 C C . LEU A 1 221 ? 8.219 -26.141 -1.311 1 96.31 221 LEU A C 1
ATOM 1773 O O . LEU A 1 221 ? 9.18 -25.469 -1.697 1 96.31 221 LEU A O 1
ATOM 1777 N N . GLN A 1 222 ? 7.738 -26.031 -0.11 1 96.69 222 GLN A N 1
ATOM 1778 C CA . GLN A 1 222 ? 8.352 -25.156 0.89 1 96.69 222 GLN A CA 1
ATOM 1779 C C . GLN A 1 222 ? 9.781 -25.594 1.199 1 96.69 222 GLN A C 1
ATOM 1781 O O . GLN A 1 222 ? 10.695 -24.781 1.238 1 96.69 222 GLN A O 1
ATOM 1786 N N . LEU A 1 223 ? 9.914 -26.828 1.423 1 97 223 LEU A N 1
ATOM 1787 C CA . LEU A 1 223 ? 11.227 -27.375 1.744 1 97 223 LEU A CA 1
ATOM 1788 C C . LEU A 1 223 ? 12.18 -27.219 0.566 1 97 223 LEU A C 1
ATOM 1790 O O . LEU A 1 223 ? 13.359 -26.906 0.754 1 97 223 LEU A O 1
ATOM 1794 N N . LEU A 1 224 ? 11.719 -27.484 -0.594 1 97.69 224 LEU A N 1
ATOM 1795 C CA . LEU A 1 224 ? 12.531 -27.312 -1.795 1 97.69 224 LEU A CA 1
ATOM 1796 C C . LEU A 1 224 ? 13 -25.859 -1.927 1 97.69 224 LEU A C 1
ATOM 1798 O O . LEU A 1 224 ? 14.18 -25.609 -2.203 1 97.69 224 LEU A O 1
ATOM 1802 N N . SER A 1 225 ? 12.094 -25 -1.771 1 97.38 225 SER A N 1
ATOM 1803 C CA . SER A 1 225 ? 12.414 -23.578 -1.883 1 97.38 225 SER A CA 1
ATOM 1804 C C . SER A 1 225 ? 13.508 -23.188 -0.901 1 97.38 225 SER A C 1
ATOM 1806 O O . SER A 1 225 ? 14.414 -22.422 -1.25 1 97.38 225 SER A O 1
ATOM 1808 N N . ASN A 1 226 ? 13.391 -23.656 0.286 1 96.31 226 ASN A N 1
ATOM 1809 C CA . ASN A 1 226 ? 14.406 -23.391 1.298 1 96.31 226 ASN A CA 1
ATOM 1810 C C . ASN A 1 226 ? 15.766 -23.953 0.894 1 96.31 226 ASN A C 1
ATOM 1812 O O . ASN A 1 226 ? 16.797 -23.281 1.057 1 96.31 226 ASN A O 1
ATOM 1816 N N . ARG A 1 227 ? 15.734 -25.125 0.416 1 96.5 227 ARG A N 1
ATOM 1817 C CA . ARG A 1 227 ? 16.969 -25.766 -0.021 1 96.5 227 ARG A CA 1
ATOM 1818 C C . ARG A 1 227 ? 17.609 -25 -1.177 1 96.5 227 ARG A C 1
ATOM 1820 O O . ARG A 1 227 ? 18.828 -24.828 -1.216 1 96.5 227 ARG A O 1
ATOM 1827 N N . LEU A 1 228 ? 16.859 -24.578 -2.094 1 96.75 228 LEU A N 1
ATOM 1828 C CA . LEU A 1 228 ? 17.359 -23.766 -3.201 1 96.75 228 LEU A CA 1
ATOM 1829 C C . LEU A 1 228 ? 17.984 -22.469 -2.691 1 96.75 228 LEU A C 1
ATOM 1831 O O . LEU A 1 228 ? 19.125 -22.141 -3.057 1 96.75 228 LEU A O 1
ATOM 1835 N N . ARG A 1 229 ? 17.312 -21.828 -1.842 1 95.31 229 ARG A N 1
ATOM 1836 C CA . ARG A 1 229 ? 17.766 -20.531 -1.321 1 95.31 229 ARG A CA 1
ATOM 1837 C C . ARG A 1 229 ? 19.094 -20.672 -0.594 1 95.31 229 ARG A C 1
ATOM 1839 O O . ARG A 1 229 ? 19.969 -19.812 -0.706 1 95.31 229 ARG A O 1
ATOM 1846 N N . GLN A 1 230 ? 19.203 -21.703 0.138 1 94.81 230 GLN A N 1
ATOM 1847 C CA . GLN A 1 230 ? 20.406 -21.938 0.94 1 94.81 230 GLN A CA 1
ATOM 1848 C C . GLN A 1 230 ? 21.609 -22.266 0.057 1 94.81 230 GLN A C 1
ATOM 1850 O O . GLN A 1 230 ? 22.75 -22.25 0.519 1 94.81 230 GLN A O 1
ATOM 1855 N N . ASN A 1 231 ? 21.359 -22.5 -1.195 1 95.69 231 ASN A N 1
ATOM 1856 C CA . ASN A 1 231 ? 22.438 -22.922 -2.082 1 95.69 231 ASN A CA 1
ATOM 1857 C C . ASN A 1 231 ? 22.656 -21.906 -3.213 1 95.69 231 ASN 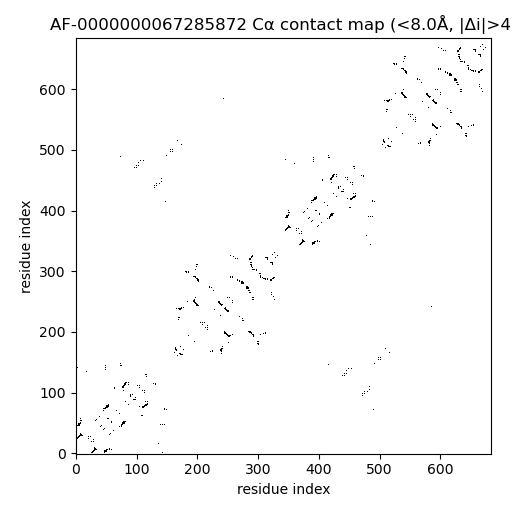A C 1
ATOM 1859 O O . ASN A 1 231 ? 23.188 -22.266 -4.266 1 95.69 231 ASN A O 1
ATOM 1863 N N . LEU A 1 232 ? 22.188 -20.781 -3.035 1 96.31 232 LEU A N 1
ATOM 1864 C CA . LEU A 1 232 ? 22.375 -19.672 -3.955 1 96.31 232 LEU A CA 1
ATOM 1865 C C . LEU A 1 232 ? 23.172 -18.547 -3.289 1 96.31 232 LEU A C 1
ATOM 1867 O O . LEU A 1 232 ? 23.219 -18.469 -2.059 1 96.31 232 LEU A O 1
ATOM 1871 N N . ARG A 1 233 ? 23.828 -17.719 -4.113 1 93.38 233 ARG A N 1
ATOM 1872 C CA . ARG A 1 233 ? 24.516 -16.531 -3.602 1 93.38 233 ARG A CA 1
ATOM 1873 C C . ARG A 1 233 ? 23.531 -15.422 -3.258 1 93.38 233 ARG A C 1
ATOM 1875 O O . ARG A 1 233 ? 22.359 -15.477 -3.652 1 93.38 233 ARG A O 1
ATOM 1882 N N . TYR A 1 234 ? 24.047 -14.445 -2.555 1 89.88 234 TYR A N 1
ATOM 1883 C CA . TYR A 1 234 ? 23.234 -13.305 -2.121 1 89.88 234 TYR A CA 1
ATOM 1884 C C . TYR A 1 234 ? 22.703 -12.531 -3.318 1 89.88 234 TYR A C 1
ATOM 1886 O O . TYR A 1 234 ? 21.609 -11.984 -3.27 1 89.88 234 TYR A O 1
ATOM 1894 N N . GLN A 1 235 ? 23.422 -12.477 -4.41 1 91.88 235 GLN A N 1
ATOM 1895 C CA . GLN A 1 235 ? 23.047 -11.688 -5.574 1 91.88 235 GLN A CA 1
ATOM 1896 C C . GLN A 1 235 ? 22.125 -12.477 -6.504 1 91.88 235 GLN A C 1
ATOM 1898 O O . GLN A 1 235 ? 21.594 -11.93 -7.477 1 91.88 235 GLN A O 1
ATOM 1903 N N . ASP A 1 236 ? 21.969 -13.789 -6.176 1 95.62 236 ASP A N 1
ATOM 1904 C CA . ASP A 1 236 ? 21.047 -14.609 -6.953 1 95.62 236 ASP A CA 1
ATOM 1905 C C . ASP A 1 236 ? 19.625 -14.516 -6.41 1 95.62 236 ASP A C 1
ATOM 1907 O O . ASP A 1 236 ? 19.422 -14.461 -5.195 1 95.62 236 ASP A O 1
ATOM 1911 N N . THR A 1 237 ? 18.703 -14.43 -7.289 1 96.12 237 THR A N 1
ATOM 1912 C CA . THR A 1 237 ? 17.312 -14.305 -6.848 1 96.12 237 THR A CA 1
ATOM 1913 C C . THR A 1 237 ? 16.469 -15.453 -7.398 1 96.12 237 THR A C 1
ATOM 1915 O O . THR A 1 237 ? 16.469 -15.703 -8.602 1 96.12 237 THR A O 1
ATOM 1918 N N . ALA A 1 238 ? 15.75 -16.094 -6.531 1 97.69 238 ALA A N 1
ATOM 1919 C CA . ALA A 1 238 ? 14.867 -17.188 -6.914 1 97.69 238 ALA A CA 1
ATOM 1920 C C . ALA A 1 238 ? 13.406 -16.734 -6.906 1 97.69 238 ALA A C 1
ATOM 1922 O O . ALA A 1 238 ? 12.977 -16 -6.016 1 97.69 238 ALA A O 1
ATOM 1923 N N . PHE A 1 239 ? 12.664 -17.234 -7.875 1 96.94 239 PHE A N 1
ATOM 1924 C CA . PHE A 1 239 ? 11.25 -16.922 -8.047 1 96.94 239 PHE A CA 1
ATOM 1925 C C . PHE A 1 239 ? 10.43 -18.203 -8.211 1 96.94 239 PHE A C 1
ATOM 1927 O O . PHE A 1 239 ? 10.867 -19.156 -8.859 1 96.94 239 PHE A O 1
ATOM 1934 N N . ARG A 1 240 ? 9.289 -18.266 -7.582 1 93.94 240 ARG A N 1
ATOM 1935 C CA . ARG A 1 240 ? 8.328 -19.281 -7.992 1 93.94 240 ARG A CA 1
ATOM 1936 C C . ARG A 1 240 ? 7.512 -18.797 -9.188 1 93.94 240 ARG A C 1
ATOM 1938 O O . ARG A 1 240 ? 6.723 -17.859 -9.078 1 93.94 240 ARG A O 1
ATOM 1945 N N . TYR A 1 241 ? 7.68 -19.438 -10.258 1 89.56 241 TYR A N 1
ATOM 1946 C CA . TYR A 1 241 ? 7.164 -18.984 -11.547 1 89.56 241 TYR A CA 1
ATOM 1947 C C . TYR A 1 241 ? 5.797 -19.594 -11.828 1 89.56 241 TYR A C 1
ATOM 1949 O O . TYR A 1 241 ? 4.953 -18.953 -12.477 1 89.56 241 TYR A O 1
ATOM 1957 N N . GLY A 1 242 ? 5.598 -20.703 -11.406 1 83.69 242 GLY A N 1
ATOM 1958 C CA . GLY A 1 242 ? 4.363 -21.453 -11.523 1 83.69 242 GLY A CA 1
ATOM 1959 C C . GLY A 1 242 ? 4.109 -22.375 -10.344 1 83.69 242 GLY A C 1
ATOM 1960 O O . GLY A 1 242 ? 4.605 -22.141 -9.242 1 83.69 242 GLY A O 1
ATOM 1961 N N . GLY A 1 243 ? 3.191 -23.312 -10.555 1 83.5 243 GLY A N 1
ATOM 1962 C CA . GLY A 1 243 ? 2.893 -24.234 -9.469 1 83.5 243 GLY A CA 1
ATOM 1963 C C . GLY A 1 243 ? 4.117 -24.969 -8.969 1 83.5 243 GLY A C 1
ATOM 1964 O O . GLY A 1 243 ? 4.43 -24.922 -7.773 1 83.5 243 GLY A O 1
ATOM 1965 N N . GLU A 1 244 ? 4.754 -25.594 -9.875 1 91.69 244 GLU A N 1
ATOM 1966 C CA . GLU A 1 244 ? 5.93 -26.375 -9.516 1 91.69 244 GLU A CA 1
ATOM 1967 C C . GLU A 1 244 ? 7.168 -25.891 -10.266 1 91.69 244 GLU A C 1
ATOM 1969 O O . GLU A 1 244 ? 8.156 -26.609 -10.375 1 91.69 244 GLU A O 1
ATOM 1974 N N . GLU A 1 245 ? 7.07 -24.75 -10.797 1 92.19 245 GLU A N 1
ATOM 1975 C CA . GLU A 1 245 ? 8.156 -24.188 -11.594 1 92.19 245 GLU A CA 1
ATOM 1976 C C . GLU A 1 245 ? 8.82 -23 -10.883 1 92.19 245 GLU A C 1
ATOM 1978 O O . GLU A 1 245 ? 8.141 -22.219 -10.219 1 92.19 245 GLU A O 1
ATOM 1983 N N . PHE A 1 246 ? 10.148 -22.922 -11.055 1 96.69 246 PHE A N 1
ATOM 1984 C CA . PHE A 1 246 ? 10.938 -21.859 -10.445 1 96.69 246 PHE A CA 1
ATOM 1985 C C . PHE A 1 246 ? 11.883 -21.234 -11.469 1 96.69 246 PHE A C 1
ATOM 1987 O O . PHE A 1 246 ? 12.289 -21.891 -12.43 1 96.69 246 PHE A O 1
ATOM 1994 N N . VAL A 1 247 ? 12.195 -20.031 -11.242 1 97.44 247 VAL A N 1
ATOM 1995 C CA . VAL A 1 247 ? 13.18 -19.312 -12.039 1 97.44 247 VAL A CA 1
ATOM 1996 C C . VAL A 1 247 ? 14.227 -18.688 -11.125 1 97.44 247 VAL A C 1
ATOM 1998 O O . VAL A 1 247 ? 13.891 -18.156 -10.062 1 97.44 247 VAL A O 1
ATOM 2001 N N . ILE A 1 248 ? 15.445 -18.766 -11.516 1 98.44 248 ILE A N 1
ATOM 2002 C CA . ILE A 1 248 ? 16.547 -18.156 -10.766 1 98.44 248 ILE A CA 1
ATOM 2003 C C . ILE A 1 248 ? 17.344 -17.219 -11.664 1 98.44 248 ILE A C 1
ATOM 2005 O O . ILE A 1 248 ? 17.828 -17.641 -12.719 1 98.44 248 ILE A O 1
ATOM 2009 N N . ILE A 1 249 ? 17.453 -16.016 -11.242 1 98.44 249 ILE A N 1
ATOM 2010 C CA . ILE A 1 249 ? 18.344 -15.078 -11.922 1 98.44 249 ILE A CA 1
ATOM 2011 C C . ILE A 1 249 ? 19.734 -15.117 -11.289 1 98.44 249 ILE A C 1
ATOM 2013 O O . ILE A 1 249 ? 19.875 -14.977 -10.078 1 98.44 249 ILE A O 1
ATOM 2017 N N . LEU A 1 250 ? 20.688 -15.289 -12.094 1 98.31 250 LEU A N 1
ATOM 2018 C CA . LEU A 1 250 ? 22.078 -15.328 -11.656 1 98.31 250 LEU A CA 1
ATOM 2019 C C . LEU A 1 250 ? 22.828 -14.109 -12.156 1 98.31 250 LEU A C 1
ATOM 2021 O O . LEU A 1 250 ? 23.297 -14.078 -13.297 1 98.31 250 LEU A O 1
ATOM 2025 N N . SER A 1 251 ? 23.031 -13.242 -11.25 1 96.38 251 SER A N 1
ATOM 2026 C CA . SER A 1 251 ? 23.766 -12.031 -11.602 1 96.38 251 SER A CA 1
ATOM 2027 C C . SER A 1 251 ? 25.266 -12.289 -11.68 1 96.38 251 SER A C 1
ATOM 2029 O O . SER A 1 251 ? 25.797 -13.117 -10.938 1 96.38 251 SER A O 1
ATOM 2031 N N . HIS A 1 252 ? 25.906 -11.586 -12.578 1 96.62 252 HIS A N 1
ATOM 2032 C CA . HIS A 1 252 ? 27.344 -11.703 -12.766 1 96.62 252 HIS A CA 1
ATOM 2033 C C . HIS A 1 252 ? 27.75 -13.148 -13.016 1 96.62 252 HIS A C 1
ATOM 2035 O O . HIS A 1 252 ? 28.688 -13.648 -12.391 1 96.62 252 HIS A O 1
ATOM 2041 N N . THR A 1 253 ? 26.984 -13.773 -13.852 1 97.44 253 THR A N 1
ATOM 2042 C CA . THR A 1 253 ? 27.203 -15.195 -14.102 1 97.44 253 THR A CA 1
ATOM 2043 C C . THR A 1 253 ? 27.172 -15.5 -15.602 1 97.44 253 THR A C 1
ATOM 2045 O O . THR A 1 253 ? 26.203 -15.164 -16.281 1 97.44 253 THR A O 1
ATOM 2048 N N . SER A 1 254 ? 28.188 -16.172 -16.078 1 96.88 254 SER A N 1
ATOM 2049 C CA . SER A 1 254 ? 28.281 -16.547 -17.484 1 96.88 254 SER A CA 1
ATOM 2050 C C . SER A 1 254 ? 27.453 -17.797 -17.781 1 96.88 254 SER A C 1
ATOM 2052 O O . SER A 1 254 ? 26.938 -18.438 -16.859 1 96.88 254 SER A O 1
ATOM 2054 N N . CYS A 1 255 ? 27.391 -18.094 -19.062 1 96 255 CYS A N 1
ATOM 2055 C CA . CYS A 1 255 ? 26.656 -19.281 -19.484 1 96 255 CYS A CA 1
ATOM 2056 C C . CYS A 1 255 ? 27.234 -20.547 -18.859 1 96 255 CYS A C 1
ATOM 2058 O O . CYS A 1 255 ? 26.484 -21.375 -18.344 1 96 255 CYS A O 1
ATOM 2060 N N . ASP A 1 256 ? 28.5 -20.609 -18.891 1 96.25 256 ASP A N 1
ATOM 2061 C CA . ASP A 1 256 ? 29.172 -21.797 -18.375 1 96.25 256 ASP A CA 1
ATOM 2062 C C . ASP A 1 256 ? 29 -21.922 -16.859 1 96.25 256 ASP A C 1
ATOM 2064 O O . ASP A 1 256 ? 28.781 -23.016 -16.328 1 96.25 256 ASP A O 1
ATOM 2068 N N . GLU A 1 257 ? 29.125 -20.797 -16.234 1 97.12 257 GLU A N 1
ATOM 2069 C CA . GLU A 1 257 ? 28.953 -20.797 -14.781 1 97.12 257 GLU A CA 1
ATOM 2070 C C . GLU A 1 257 ? 27.531 -21.188 -14.391 1 97.12 257 GLU A C 1
ATOM 2072 O O . GLU A 1 257 ? 27.312 -21.828 -13.359 1 97.12 257 GLU A O 1
ATOM 2077 N N . ALA A 1 258 ? 26.594 -20.781 -15.156 1 98.06 258 ALA A N 1
ATOM 2078 C CA . ALA A 1 258 ? 25.188 -21.078 -14.883 1 98.06 258 ALA A CA 1
ATOM 2079 C C . ALA A 1 258 ? 24.953 -22.594 -14.914 1 98.06 258 ALA A C 1
ATOM 2081 O O . ALA A 1 258 ? 24.172 -23.109 -14.109 1 98.06 258 ALA A O 1
ATOM 2082 N N . VAL A 1 259 ? 25.609 -23.203 -15.82 1 97.81 259 VAL A N 1
ATOM 2083 C CA . VAL A 1 259 ? 25.484 -24.656 -15.938 1 97.81 259 VAL A CA 1
ATOM 2084 C C . VAL A 1 259 ? 26.016 -25.328 -14.672 1 97.81 259 VAL A C 1
ATOM 2086 O O . VAL A 1 259 ? 25.422 -26.297 -14.18 1 97.81 259 VAL A O 1
ATOM 2089 N N . VAL A 1 260 ? 27.078 -24.859 -14.219 1 97.75 260 VAL A N 1
ATOM 2090 C CA . VAL A 1 260 ? 27.688 -25.391 -13.008 1 97.75 260 VAL A CA 1
ATOM 2091 C C . VAL A 1 260 ? 26.719 -25.25 -11.836 1 97.75 260 VAL A C 1
ATOM 2093 O O . VAL A 1 260 ? 26.531 -26.188 -11.062 1 97.75 260 VAL A O 1
ATOM 2096 N N . VAL A 1 261 ? 26.156 -24.062 -11.711 1 98 261 VAL A N 1
ATOM 2097 C CA . VAL A 1 261 ? 25.188 -23.828 -10.648 1 98 261 VAL A CA 1
ATOM 2098 C C . VAL A 1 261 ? 23.984 -24.75 -10.812 1 98 261 VAL A C 1
ATOM 2100 O O . VAL A 1 261 ? 23.516 -25.344 -9.836 1 98 261 VAL A O 1
ATOM 2103 N N . ALA A 1 262 ? 23.5 -24.891 -11.992 1 98.5 262 ALA A N 1
ATOM 2104 C CA . ALA A 1 262 ? 22.344 -25.734 -12.273 1 98.5 262 ALA A CA 1
ATOM 2105 C C . ALA A 1 262 ? 22.625 -27.188 -11.906 1 98.5 262 ALA A C 1
ATOM 2107 O O . ALA A 1 262 ? 21.781 -27.859 -11.297 1 98.5 262 ALA A O 1
ATOM 2108 N N . ARG A 1 263 ? 23.766 -27.641 -12.281 1 98 263 ARG A N 1
ATOM 2109 C CA . ARG A 1 263 ? 24.141 -29.016 -11.969 1 98 263 ARG A CA 1
ATOM 2110 C C . ARG A 1 263 ? 24.25 -29.234 -10.469 1 98 263 ARG A C 1
ATOM 2112 O O . ARG A 1 263 ? 23.875 -30.297 -9.953 1 98 263 ARG A O 1
ATOM 2119 N N . ARG A 1 264 ? 24.828 -28.328 -9.828 1 97.94 264 ARG A N 1
ATOM 2120 C CA . ARG A 1 264 ? 24.922 -28.406 -8.375 1 97.94 264 ARG A CA 1
ATOM 2121 C C . ARG A 1 264 ? 23.531 -28.484 -7.75 1 97.94 264 ARG A C 1
ATOM 2123 O O . ARG A 1 264 ? 23.297 -29.312 -6.863 1 97.94 264 ARG A O 1
ATOM 2130 N N . LEU A 1 265 ? 22.641 -27.625 -8.164 1 97.94 265 LEU A N 1
ATOM 2131 C CA . LEU A 1 265 ? 21.281 -27.641 -7.641 1 97.94 265 LEU A CA 1
ATOM 2132 C C . LEU A 1 265 ? 20.594 -28.984 -7.926 1 97.94 265 LEU A C 1
ATOM 2134 O O . LEU A 1 265 ? 19.891 -29.516 -7.074 1 97.94 265 LEU A O 1
ATOM 2138 N N . ASN A 1 266 ? 20.797 -29.422 -9.141 1 98.25 266 ASN A N 1
ATOM 2139 C CA . ASN A 1 266 ? 20.234 -30.734 -9.5 1 98.25 266 ASN A CA 1
ATOM 2140 C C . ASN A 1 266 ? 20.703 -31.828 -8.539 1 98.25 266 ASN A C 1
ATOM 2142 O O . ASN A 1 266 ? 19.891 -32.625 -8.078 1 98.25 266 ASN A O 1
ATOM 2146 N N . ARG A 1 267 ? 21.953 -31.844 -8.258 1 97.44 267 ARG A N 1
ATOM 2147 C CA . ARG A 1 267 ? 22.547 -32.844 -7.379 1 97.44 267 ARG A CA 1
ATOM 2148 C C . ARG A 1 267 ? 22.016 -32.719 -5.961 1 97.44 267 ARG A C 1
ATOM 2150 O O . ARG A 1 267 ? 21.641 -33.719 -5.344 1 97.44 267 ARG A O 1
ATOM 2157 N N . ILE A 1 268 ? 21.938 -31.578 -5.461 1 96.5 268 ILE A N 1
ATOM 2158 C CA . ILE A 1 268 ? 21.547 -31.359 -4.07 1 96.5 268 ILE A CA 1
ATOM 2159 C C . ILE A 1 268 ? 20.094 -31.781 -3.863 1 96.5 268 ILE A C 1
ATOM 2161 O O . ILE A 1 268 ? 19.734 -32.312 -2.803 1 96.5 268 ILE A O 1
ATOM 2165 N N . VAL A 1 269 ? 19.297 -31.609 -4.852 1 97.25 269 VAL A N 1
ATOM 2166 C CA . VAL A 1 269 ? 17.875 -31.953 -4.742 1 97.25 269 VAL A CA 1
ATOM 2167 C C . VAL A 1 269 ? 17.703 -33.469 -4.887 1 97.25 269 VAL A C 1
ATOM 2169 O O . VAL A 1 269 ? 16.953 -34.094 -4.137 1 97.25 269 VAL A O 1
ATOM 2172 N N . SER A 1 270 ? 18.438 -34.031 -5.754 1 96.12 270 SER A N 1
ATOM 2173 C CA . SER A 1 270 ? 18.25 -35.469 -6.055 1 96.12 270 SER A CA 1
ATOM 2174 C C . SER A 1 270 ? 18.906 -36.344 -4.996 1 96.12 270 SER A C 1
ATOM 2176 O O . SER A 1 270 ? 18.453 -37.469 -4.742 1 96.12 270 SER A O 1
ATOM 2178 N N . GLU A 1 271 ? 19.906 -35.875 -4.359 1 92.88 271 GLU A N 1
ATOM 2179 C CA . GLU A 1 271 ? 20.688 -36.719 -3.473 1 92.88 271 GLU A CA 1
ATOM 2180 C C . GLU A 1 271 ? 20.094 -36.781 -2.068 1 92.88 271 GLU A C 1
ATOM 2182 O O . GLU A 1 271 ? 20.297 -37.75 -1.333 1 92.88 271 GLU A O 1
ATOM 2187 N N . GLN A 1 272 ? 19.391 -35.844 -1.645 1 92.06 272 GLN A N 1
ATOM 2188 C CA . GLN A 1 272 ? 18.875 -35.75 -0.281 1 92.06 272 GLN A CA 1
ATOM 2189 C C . GLN A 1 272 ? 17.344 -35.844 -0.264 1 92.06 272 GLN A C 1
ATOM 2191 O O . GLN A 1 272 ? 16.672 -35.031 -0.879 1 92.06 272 GLN A O 1
ATOM 2196 N N . PRO A 1 273 ? 16.891 -36.781 0.459 1 94.94 273 PRO A N 1
ATOM 2197 C CA . PRO A 1 273 ? 15.43 -36.844 0.575 1 94.94 273 PRO A CA 1
ATOM 2198 C C . PRO A 1 273 ? 14.852 -35.656 1.334 1 94.94 273 PRO A C 1
ATOM 2200 O O . PRO A 1 273 ? 15.578 -34.938 2.049 1 94.94 273 PRO A O 1
ATOM 2203 N N . PHE A 1 274 ? 13.578 -35.375 1.142 1 96.94 274 PHE A N 1
ATOM 2204 C CA . PHE A 1 274 ? 12.883 -34.312 1.854 1 96.94 274 PHE A CA 1
ATOM 2205 C C . PHE A 1 274 ? 12.023 -34.875 2.979 1 96.94 274 PHE A C 1
ATOM 2207 O O . PHE A 1 274 ? 11.086 -35.625 2.729 1 96.94 274 PHE A O 1
ATOM 2214 N N . ALA A 1 275 ? 12.32 -34.531 4.156 1 96.31 275 ALA A N 1
ATOM 2215 C CA . ALA A 1 275 ? 11.547 -34.969 5.316 1 96.31 275 ALA A CA 1
ATOM 2216 C C . ALA A 1 275 ? 10.273 -34.125 5.469 1 96.31 275 ALA A C 1
ATOM 2218 O O . ALA A 1 275 ? 10.328 -32.969 5.918 1 96.31 275 ALA A O 1
ATOM 2219 N N . ILE A 1 276 ? 9.211 -34.625 5.145 1 94.44 276 ILE A N 1
ATOM 2220 C CA . ILE A 1 276 ? 7.934 -33.938 5.219 1 94.44 276 ILE A CA 1
ATOM 2221 C C . ILE A 1 276 ? 7.488 -33.844 6.676 1 94.44 276 ILE A C 1
ATOM 2223 O O . ILE A 1 276 ? 7.012 -32.781 7.113 1 94.44 276 ILE A O 1
ATOM 2227 N N . ASN A 1 277 ? 7.586 -34.906 7.305 1 91.06 277 ASN A N 1
ATOM 2228 C CA . ASN A 1 277 ? 7.402 -35.031 8.75 1 91.06 277 ASN A CA 1
ATOM 2229 C C . ASN A 1 277 ? 8.25 -36.125 9.336 1 91.06 277 ASN A C 1
ATOM 2231 O O . ASN A 1 277 ? 9.219 -36.594 8.711 1 91.06 277 ASN A O 1
ATOM 2235 N N . ASN A 1 278 ? 7.902 -36.531 10.57 1 91.19 278 ASN A N 1
ATOM 2236 C CA . ASN A 1 278 ? 8.727 -37.5 11.273 1 91.19 278 ASN A CA 1
ATOM 2237 C C . ASN A 1 278 ? 8.602 -38.875 10.648 1 91.19 278 ASN A C 1
ATOM 2239 O O . ASN A 1 278 ? 9.469 -39.75 10.828 1 91.19 278 ASN A O 1
ATOM 2243 N N . GLN A 1 279 ? 7.605 -39.125 9.852 1 92.12 279 GLN A N 1
ATOM 2244 C CA . GLN A 1 279 ? 7.32 -40.5 9.383 1 92.12 279 GLN A CA 1
ATOM 2245 C C . GLN A 1 279 ? 7.441 -40.562 7.863 1 92.12 279 GLN A C 1
ATOM 2247 O O . GLN A 1 279 ? 7.516 -41.656 7.301 1 92.12 279 GLN A O 1
ATOM 2252 N N . LEU A 1 280 ? 7.461 -39.375 7.262 1 93.62 280 LEU A N 1
ATOM 2253 C CA . LEU A 1 280 ? 7.375 -39.406 5.805 1 93.62 280 LEU A CA 1
ATOM 2254 C C . LEU A 1 280 ? 8.508 -38.625 5.176 1 93.62 280 LEU A C 1
ATOM 2256 O O . LEU A 1 280 ? 8.695 -37.438 5.496 1 93.62 280 LEU A O 1
ATOM 2260 N N . SER A 1 281 ? 9.273 -39.312 4.336 1 96.38 281 SER A N 1
ATOM 2261 C CA . SER A 1 281 ? 10.281 -38.656 3.504 1 96.38 281 SER A CA 1
ATOM 2262 C C . SER A 1 281 ? 10.047 -38.938 2.023 1 96.38 281 SER A C 1
ATOM 2264 O O . SER A 1 281 ? 9.664 -40.062 1.651 1 96.38 281 SER A O 1
ATOM 2266 N N . ILE A 1 282 ? 10.227 -37.938 1.234 1 96.62 282 ILE A N 1
ATOM 2267 C CA . ILE A 1 282 ? 9.961 -38.062 -0.195 1 96.62 282 ILE A CA 1
ATOM 2268 C C . ILE A 1 282 ? 11.211 -37.688 -0.988 1 96.62 282 ILE A C 1
ATOM 2270 O O . ILE A 1 282 ? 11.875 -36.688 -0.668 1 96.62 282 ILE A O 1
ATOM 2274 N N . ASN A 1 283 ? 11.5 -38.531 -1.977 1 95.69 283 ASN A N 1
ATOM 2275 C CA . ASN A 1 283 ? 12.562 -38.188 -2.926 1 95.69 283 ASN A CA 1
ATOM 2276 C C . ASN A 1 283 ? 11.992 -37.625 -4.219 1 95.69 283 ASN A C 1
ATOM 2278 O O . ASN A 1 283 ? 11.055 -38.156 -4.793 1 95.69 283 ASN A O 1
ATOM 2282 N N . ILE A 1 284 ? 12.602 -36.531 -4.57 1 96.88 284 ILE A N 1
ATOM 2283 C CA . ILE A 1 284 ? 12.195 -35.938 -5.844 1 96.88 284 ILE A CA 1
ATOM 2284 C C . ILE A 1 284 ? 13.43 -35.562 -6.66 1 96.88 284 ILE A C 1
ATOM 2286 O O . ILE A 1 284 ? 14.547 -35.594 -6.141 1 96.88 284 ILE A O 1
ATOM 2290 N N . THR A 1 285 ? 13.258 -35.375 -7.918 1 97.88 285 THR A N 1
ATOM 2291 C CA . THR A 1 285 ? 14.273 -34.781 -8.797 1 97.88 285 THR A CA 1
ATOM 2292 C C . THR A 1 285 ? 13.734 -33.531 -9.484 1 97.88 285 THR A C 1
ATOM 2294 O O . THR A 1 285 ? 12.539 -33.219 -9.398 1 97.88 285 THR A O 1
ATOM 2297 N N . ILE A 1 286 ? 14.672 -32.812 -10.023 1 98 286 ILE A N 1
ATOM 2298 C CA . ILE A 1 286 ? 14.273 -31.625 -10.773 1 98 286 ILE A CA 1
ATOM 2299 C C . ILE A 1 286 ? 14.922 -31.641 -12.156 1 98 286 ILE A C 1
ATOM 2301 O O . ILE A 1 286 ? 15.977 -32.25 -12.344 1 98 286 ILE A O 1
ATOM 2305 N N . SER A 1 287 ? 14.32 -31 -13.102 1 98.06 287 SER A N 1
ATOM 2306 C CA . SER A 1 287 ? 14.859 -30.734 -14.43 1 98.06 287 SER A CA 1
ATOM 2307 C C . SER A 1 287 ? 15.102 -29.234 -14.633 1 98.06 287 SER A C 1
ATOM 2309 O O . SER A 1 287 ? 14.312 -28.406 -14.18 1 98.06 287 SER A O 1
ATOM 2311 N N . LEU A 1 288 ? 16.188 -28.969 -15.312 1 98.06 288 LEU A N 1
ATOM 2312 C CA . LEU A 1 288 ? 16.562 -27.562 -15.375 1 98.06 288 LEU A CA 1
ATOM 2313 C C . LEU A 1 288 ? 16.953 -27.156 -16.797 1 98.06 288 LEU A C 1
ATOM 2315 O O . LEU A 1 288 ? 17.578 -27.938 -17.516 1 98.06 288 LEU A O 1
ATOM 2319 N N . GLY A 1 289 ? 16.562 -25.953 -17.156 1 97.5 289 GLY A N 1
ATOM 2320 C CA . GLY A 1 289 ? 17.031 -25.266 -18.344 1 97.5 289 GLY A CA 1
ATOM 2321 C C . GLY A 1 289 ? 17.781 -23.984 -18.047 1 97.5 289 GLY A C 1
ATOM 2322 O O . GLY A 1 289 ? 17.406 -23.234 -17.156 1 97.5 289 GLY A O 1
ATOM 2323 N N . THR A 1 290 ? 18.906 -23.781 -18.766 1 97.75 290 THR A N 1
ATOM 2324 C CA . THR A 1 290 ? 19.703 -22.578 -18.516 1 97.75 290 THR A CA 1
ATOM 2325 C C . THR A 1 290 ? 19.906 -21.797 -19.812 1 97.75 290 THR A C 1
ATOM 2327 O O . THR A 1 290 ? 19.953 -22.375 -20.891 1 97.75 290 THR A O 1
ATOM 2330 N N . ALA A 1 291 ? 19.984 -20.453 -19.641 1 97.19 291 ALA A N 1
ATOM 2331 C CA . ALA A 1 291 ? 20.312 -19.547 -20.734 1 97.19 291 ALA A CA 1
ATOM 2332 C C . ALA A 1 291 ? 21.016 -18.297 -20.219 1 97.19 291 ALA A C 1
ATOM 2334 O O . ALA A 1 291 ? 20.859 -17.938 -19.047 1 97.19 291 ALA A O 1
ATOM 2335 N N . CYS A 1 292 ? 21.797 -17.719 -21.016 1 97.5 292 CYS A N 1
ATOM 2336 C CA . CYS A 1 292 ? 22.484 -16.5 -20.625 1 97.5 292 CYS A CA 1
ATOM 2337 C C . CYS A 1 292 ? 22.047 -15.328 -21.5 1 97.5 292 CYS A C 1
ATOM 2339 O O . CYS A 1 292 ? 21.516 -15.523 -22.594 1 97.5 292 CYS A O 1
ATOM 2341 N N . LEU A 1 293 ? 22.219 -14.172 -21 1 97.56 293 LEU A N 1
ATOM 2342 C CA . LEU A 1 293 ? 21.812 -12.938 -21.672 1 97.56 293 LEU A CA 1
ATOM 2343 C C . LEU A 1 293 ? 22.656 -12.68 -22.906 1 97.56 293 LEU A C 1
ATOM 2345 O O . LEU A 1 293 ? 23.891 -12.781 -22.859 1 97.56 293 LEU A O 1
ATOM 2349 N N . ARG A 1 294 ? 21.953 -12.398 -23.922 1 95.44 294 ARG A N 1
ATOM 2350 C CA . ARG A 1 294 ? 22.609 -12.062 -25.188 1 95.44 294 ARG A CA 1
ATOM 2351 C C . ARG A 1 294 ? 22.297 -10.633 -25.609 1 95.44 294 ARG A C 1
ATOM 2353 O O . ARG A 1 294 ? 21.359 -10.023 -25.094 1 95.44 294 ARG A O 1
ATOM 2360 N N . MET A 1 295 ? 23 -10.148 -26.578 1 93.94 295 MET A N 1
ATOM 2361 C CA . MET A 1 295 ? 22.844 -8.773 -27.031 1 93.94 295 MET A CA 1
ATOM 2362 C C . MET A 1 295 ? 21.484 -8.578 -27.703 1 93.94 295 MET A C 1
ATOM 2364 O O . MET A 1 295 ? 20.891 -7.508 -27.609 1 93.94 295 MET A O 1
ATOM 2368 N N . GLU A 1 296 ? 21.031 -9.656 -28.312 1 93.56 296 GLU A N 1
ATOM 2369 C CA . GLU A 1 296 ? 19.812 -9.555 -29.125 1 93.56 296 GLU A CA 1
ATOM 2370 C C . GLU A 1 296 ? 18.562 -9.727 -28.266 1 93.56 296 GLU A C 1
ATOM 2372 O O . GLU A 1 296 ? 17.453 -9.523 -28.75 1 93.56 296 GLU A O 1
ATOM 2377 N N . ASP A 1 297 ? 18.797 -10.016 -27.078 1 94.81 297 ASP A N 1
ATOM 2378 C CA . ASP A 1 297 ? 17.641 -10.242 -26.219 1 94.81 297 ASP A CA 1
ATOM 2379 C C . ASP A 1 297 ? 16.875 -8.945 -25.984 1 94.81 297 ASP A C 1
ATOM 2381 O O . ASP A 1 297 ? 17.469 -7.871 -25.906 1 94.81 297 ASP A O 1
ATOM 2385 N N . ASP A 1 298 ? 15.555 -9.07 -25.859 1 95.31 298 ASP A N 1
ATOM 2386 C CA . ASP A 1 298 ? 14.719 -7.898 -25.625 1 95.31 298 ASP A CA 1
ATOM 2387 C C . ASP A 1 298 ? 14.93 -7.355 -24.203 1 95.31 298 ASP A C 1
ATOM 2389 O O . ASP A 1 298 ? 15.445 -8.062 -23.344 1 95.31 298 ASP A O 1
ATOM 2393 N N . VAL A 1 299 ? 14.422 -6.145 -23.984 1 94.06 299 VAL A N 1
ATOM 2394 C CA . VAL A 1 299 ? 14.68 -5.418 -22.75 1 94.06 299 VAL A CA 1
ATOM 2395 C C . VAL A 1 299 ? 13.906 -6.066 -21.609 1 94.06 299 VAL A C 1
ATOM 2397 O O . VAL A 1 299 ? 14.312 -5.965 -20.438 1 94.06 299 VAL A O 1
ATOM 2400 N N . ASN A 1 300 ? 12.844 -6.762 -21.891 1 93.88 300 ASN A N 1
ATOM 2401 C CA . ASN A 1 300 ? 12.016 -7.359 -20.844 1 93.88 300 ASN A CA 1
ATOM 2402 C C . ASN A 1 300 ? 12.484 -8.766 -20.5 1 93.88 300 ASN A C 1
ATOM 2404 O O . ASN A 1 300 ? 12.016 -9.359 -19.531 1 93.88 300 ASN A O 1
ATOM 2408 N N . GLY A 1 301 ? 13.297 -9.344 -21.281 1 94.88 301 GLY A N 1
ATOM 2409 C CA . GLY A 1 301 ? 13.891 -10.641 -21 1 94.88 301 GLY A CA 1
ATOM 2410 C C . GLY A 1 301 ? 13.016 -11.805 -21.422 1 94.88 301 GLY A C 1
ATOM 2411 O O . GLY A 1 301 ? 13.227 -12.938 -20.984 1 94.88 301 GLY A O 1
ATOM 2412 N N . ILE A 1 302 ? 12.086 -11.555 -22.219 1 90.75 302 ILE A N 1
ATOM 2413 C CA . ILE A 1 302 ? 11.148 -12.586 -22.672 1 90.75 302 ILE A CA 1
ATOM 2414 C C . ILE A 1 302 ? 11.891 -13.625 -23.5 1 90.75 302 ILE A C 1
ATOM 2416 O O . ILE A 1 302 ? 11.68 -14.828 -23.328 1 90.75 302 ILE A O 1
ATOM 2420 N N . SER A 1 303 ? 12.734 -13.148 -24.359 1 94 303 SER A N 1
ATOM 2421 C CA . SER A 1 303 ? 13.5 -14.062 -25.203 1 94 303 SER A CA 1
ATOM 2422 C C . SER A 1 303 ? 14.453 -14.914 -24.375 1 94 303 SER A C 1
ATOM 2424 O O . SER A 1 303 ? 14.617 -16.109 -24.656 1 94 303 SER A O 1
ATOM 2426 N N . LEU A 1 304 ? 15.07 -14.328 -23.391 1 95.44 304 LEU A N 1
ATOM 2427 C CA . LEU A 1 304 ? 15.953 -15.047 -22.484 1 95.44 304 LEU A CA 1
ATOM 2428 C C . LEU A 1 304 ? 15.188 -16.141 -21.75 1 95.44 304 LEU A C 1
ATOM 2430 O O . LEU A 1 304 ? 15.641 -17.281 -21.672 1 95.44 304 LEU A O 1
ATOM 2434 N N . LEU A 1 305 ? 14.078 -15.797 -21.266 1 93.81 305 LEU A N 1
ATOM 2435 C CA . LEU A 1 305 ? 13.219 -16.734 -20.547 1 93.81 305 LEU A CA 1
ATOM 2436 C C . LEU A 1 305 ? 12.75 -17.859 -21.453 1 93.81 305 LEU A C 1
ATOM 2438 O O . LEU A 1 305 ? 12.719 -19.016 -21.047 1 93.81 305 LEU A O 1
ATOM 2442 N N . ASN A 1 306 ? 12.445 -17.5 -22.609 1 89.81 306 ASN A N 1
ATOM 2443 C CA . ASN A 1 306 ? 11.977 -18.469 -23.578 1 89.81 306 ASN A CA 1
ATOM 2444 C C . ASN A 1 306 ? 13.062 -19.5 -23.922 1 89.81 306 ASN A C 1
ATOM 2446 O O . ASN A 1 306 ? 12.773 -20.688 -24.078 1 89.81 306 ASN A O 1
ATOM 2450 N N . ARG A 1 307 ? 14.211 -19.047 -24.062 1 93.31 307 ARG A N 1
ATOM 2451 C CA . ARG A 1 307 ? 15.312 -19.969 -24.344 1 93.31 307 ARG A CA 1
ATOM 2452 C C . ARG A 1 307 ? 15.523 -20.938 -23.188 1 93.31 307 ARG A C 1
ATOM 2454 O O . ARG A 1 307 ? 15.719 -22.125 -23.406 1 93.31 307 ARG A O 1
ATOM 2461 N N . ALA A 1 308 ? 15.516 -20.391 -22.031 1 94.94 308 ALA A N 1
ATOM 2462 C CA . ALA A 1 308 ? 15.656 -21.266 -20.859 1 94.94 308 ALA A CA 1
ATOM 2463 C C . ALA A 1 308 ? 14.516 -22.281 -20.781 1 94.94 308 ALA A C 1
ATOM 2465 O O . ALA A 1 308 ? 14.734 -23.438 -20.438 1 94.94 308 ALA A O 1
ATOM 2466 N N . ASP A 1 309 ? 13.383 -21.859 -21.094 1 89.81 309 ASP A N 1
ATOM 2467 C CA . ASP A 1 309 ? 12.195 -22.703 -21.078 1 89.81 309 ASP A CA 1
ATOM 2468 C C . ASP A 1 309 ? 12.312 -23.828 -22.109 1 89.81 309 ASP A C 1
ATOM 2470 O O . ASP A 1 309 ? 11.883 -24.953 -21.859 1 89.81 309 ASP A O 1
ATOM 2474 N N . G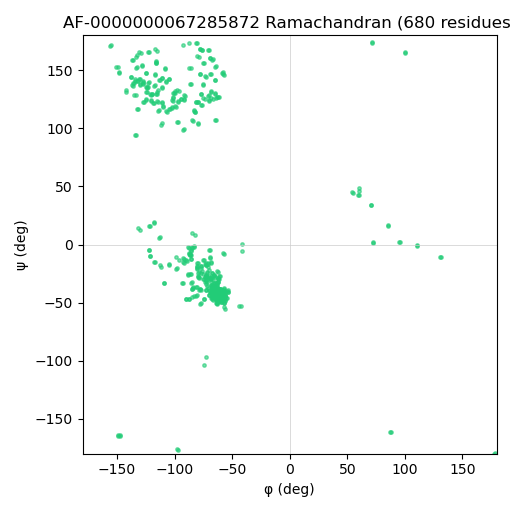LN A 1 310 ? 12.789 -23.469 -23.219 1 89.69 310 GLN A N 1
ATOM 2475 C CA . GLN A 1 310 ? 13.023 -24.484 -24.25 1 89.69 310 GLN A CA 1
ATOM 2476 C C . GLN A 1 310 ? 13.977 -25.562 -23.75 1 89.69 310 GLN A C 1
ATOM 2478 O O . GLN A 1 310 ? 13.773 -26.75 -24.016 1 89.69 310 GLN A O 1
ATOM 2483 N N . CYS A 1 311 ? 14.938 -25.094 -23.078 1 94.56 311 CYS A N 1
ATOM 2484 C CA . CYS A 1 311 ? 15.898 -26.031 -22.5 1 94.56 311 CYS A CA 1
ATOM 2485 C C . CYS A 1 311 ? 15.234 -26.922 -21.453 1 94.56 311 CYS A C 1
ATOM 2487 O O . CYS A 1 311 ? 15.516 -28.109 -21.375 1 94.56 311 CYS A O 1
ATOM 2489 N N . LEU A 1 312 ? 14.414 -26.375 -20.688 1 93.5 312 LEU A N 1
ATOM 2490 C CA . LEU A 1 312 ? 13.688 -27.156 -19.703 1 93.5 312 LEU A CA 1
ATOM 2491 C C . LEU A 1 312 ? 12.828 -28.219 -20.375 1 93.5 312 LEU A C 1
ATOM 2493 O O . LEU A 1 312 ? 12.781 -29.359 -19.906 1 93.5 312 LEU A O 1
ATOM 2497 N N . LEU A 1 313 ? 12.148 -27.797 -21.422 1 89.31 313 LEU A N 1
ATOM 2498 C CA . LEU A 1 313 ? 11.328 -28.734 -22.172 1 89.31 313 LEU A CA 1
ATOM 2499 C C . LEU A 1 313 ? 12.164 -29.922 -22.656 1 89.31 313 LEU A C 1
ATOM 2501 O O . LEU A 1 313 ? 11.719 -31.062 -22.609 1 89.31 313 LEU A O 1
ATOM 2505 N N . GLN A 1 314 ? 13.289 -29.594 -23.125 1 92.31 314 GLN A N 1
ATOM 2506 C CA . GLN A 1 314 ? 14.195 -30.625 -23.609 1 92.31 314 GLN A CA 1
ATOM 2507 C C . GLN A 1 314 ? 14.68 -31.516 -22.469 1 92.31 314 GLN A C 1
ATOM 2509 O O . GLN A 1 314 ? 14.844 -32.719 -22.656 1 92.31 314 GLN A O 1
ATOM 2514 N N . ALA A 1 315 ? 14.953 -30.938 -21.375 1 95.25 315 ALA A N 1
ATOM 2515 C CA . ALA A 1 315 ? 15.383 -31.703 -20.203 1 95.25 315 ALA A CA 1
ATOM 2516 C C . ALA A 1 315 ? 14.305 -32.719 -19.797 1 95.25 315 ALA A C 1
ATOM 2518 O O . ALA A 1 315 ? 14.617 -33.875 -19.469 1 95.25 315 ALA A O 1
ATOM 2519 N N . LYS A 1 316 ? 13.086 -32.281 -19.797 1 91.62 316 LYS A N 1
ATOM 2520 C CA . LYS A 1 316 ? 11.969 -33.188 -19.469 1 91.62 316 LYS A CA 1
ATOM 2521 C C . LYS A 1 316 ? 11.844 -34.312 -20.5 1 91.62 316 LYS A C 1
ATOM 2523 O O . LYS A 1 316 ? 11.617 -35.469 -20.141 1 91.62 316 LYS A O 1
ATOM 2528 N N . ALA A 1 317 ? 12.055 -34 -21.734 1 90.62 317 ALA A N 1
ATOM 2529 C CA . ALA A 1 317 ? 11.945 -34.969 -22.828 1 90.62 317 ALA A CA 1
ATOM 2530 C C . ALA A 1 317 ? 13.102 -35.969 -22.797 1 90.62 317 ALA A C 1
ATOM 2532 O O . ALA A 1 317 ? 12.945 -37.125 -23.219 1 90.62 317 ALA A O 1
ATOM 2533 N N . ALA A 1 318 ? 14.234 -35.562 -22.266 1 94.12 318 ALA A N 1
ATOM 2534 C CA . ALA A 1 318 ? 15.438 -36.375 -22.234 1 94.12 318 ALA A CA 1
ATOM 2535 C C . ALA A 1 318 ? 15.43 -37.312 -21.031 1 94.12 318 ALA A C 1
ATOM 2537 O O . ALA A 1 318 ? 16.438 -37.969 -20.734 1 94.12 318 ALA A O 1
ATOM 2538 N N . GLY A 1 319 ? 14.297 -37.406 -20.344 1 94.5 319 GLY A N 1
ATOM 2539 C CA . GLY A 1 319 ? 14.18 -38.375 -19.25 1 94.5 319 GLY A CA 1
ATOM 2540 C C . GLY A 1 319 ? 14.117 -37.719 -17.891 1 94.5 319 GLY A C 1
ATOM 2541 O O . GLY A 1 319 ? 14.055 -38.406 -16.859 1 94.5 319 GLY A O 1
ATOM 2542 N N . ARG A 1 320 ? 14.203 -36.406 -17.844 1 95.5 320 ARG A N 1
ATOM 2543 C CA . ARG A 1 320 ? 14.094 -35.625 -16.625 1 95.5 320 ARG A CA 1
ATOM 2544 C C . ARG A 1 320 ? 15.328 -35.812 -15.742 1 95.5 320 ARG A C 1
ATOM 2546 O O . ARG A 1 320 ? 16.297 -36.438 -16.156 1 95.5 320 ARG A O 1
ATOM 2553 N N . ASN A 1 321 ? 15.422 -35.062 -14.688 1 97.5 321 ASN A N 1
ATOM 2554 C CA . ASN A 1 321 ? 16.547 -35.125 -13.766 1 97.5 321 ASN A CA 1
ATOM 2555 C C . ASN A 1 321 ? 17.859 -34.812 -14.461 1 97.5 321 ASN A C 1
ATOM 2557 O O . ASN A 1 321 ? 18.828 -35.562 -14.367 1 97.5 321 ASN A O 1
ATOM 2561 N N . CYS A 1 322 ? 17.844 -33.719 -15.211 1 97.56 322 CYS A N 1
ATOM 2562 C CA . CYS A 1 322 ? 19.062 -33.312 -15.898 1 97.56 322 CYS A CA 1
ATOM 2563 C C . CYS A 1 322 ? 19.047 -31.828 -16.203 1 97.56 322 CYS A C 1
ATOM 2565 O O . CYS A 1 322 ? 18.047 -31.141 -15.977 1 97.56 322 CYS A O 1
ATOM 2567 N N . VAL A 1 323 ? 20.188 -31.359 -16.641 1 98 323 VAL A N 1
ATOM 2568 C CA . VAL A 1 323 ? 20.375 -29.969 -16.984 1 98 323 VAL A CA 1
ATOM 2569 C C . VAL A 1 323 ? 20.641 -29.828 -18.484 1 98 323 VAL A C 1
ATOM 2571 O O . VAL A 1 323 ? 21.469 -30.547 -19.047 1 98 323 VAL A O 1
ATOM 2574 N N . ILE A 1 324 ? 19.938 -28.891 -19.109 1 97.31 324 ILE A N 1
ATOM 2575 C CA . ILE A 1 324 ? 20.188 -28.578 -20.516 1 97.31 324 ILE A CA 1
ATOM 2576 C C . ILE A 1 324 ? 20.469 -27.094 -20.656 1 97.31 324 ILE A C 1
ATOM 2578 O O . ILE A 1 324 ? 19.734 -26.25 -20.141 1 97.31 324 ILE A O 1
ATOM 2582 N N . SER A 1 325 ? 21.5 -26.797 -21.328 1 96.38 325 SER A N 1
ATOM 2583 C CA . SER A 1 325 ? 21.891 -25.406 -21.594 1 96.38 325 SER A CA 1
ATOM 2584 C C . SER A 1 325 ? 21.641 -25.016 -23.047 1 96.38 325 SER A C 1
ATOM 2586 O O . SER A 1 325 ? 21.859 -25.812 -23.953 1 96.38 325 SER A O 1
ATOM 2588 N N . TYR A 1 326 ? 21.188 -23.875 -23.203 1 91.56 326 TYR A N 1
ATOM 2589 C CA . TYR A 1 326 ? 20.859 -23.438 -24.547 1 91.56 326 TYR A CA 1
ATOM 2590 C C . TYR A 1 326 ? 22.109 -23.391 -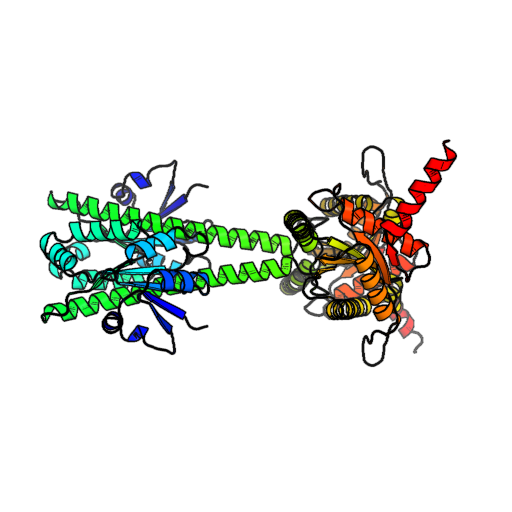25.422 1 91.56 326 TYR A C 1
ATOM 2592 O O . TYR A 1 326 ? 22.078 -23.844 -26.578 1 91.56 326 TYR A O 1
ATOM 2600 N N . GLU A 1 327 ? 23.203 -22.859 -24.953 1 85.31 327 GLU A N 1
ATOM 2601 C CA . GLU A 1 327 ? 24.438 -22.672 -25.703 1 85.31 327 GLU A CA 1
ATOM 2602 C C . GLU A 1 327 ? 25.031 -24.016 -26.109 1 85.31 327 GLU A C 1
ATOM 2604 O O . GLU A 1 327 ? 25.578 -24.156 -27.219 1 85.31 327 GLU A O 1
ATOM 2609 N N . LYS A 1 328 ? 24.859 -24.922 -25.266 1 81.94 328 LYS A N 1
ATOM 2610 C CA . LYS A 1 328 ? 25.469 -26.219 -25.531 1 81.94 328 LYS A CA 1
ATOM 2611 C C . LYS A 1 328 ? 24.547 -27.094 -26.406 1 81.94 328 LYS A C 1
ATOM 2613 O O . LYS A 1 328 ? 25.031 -27.891 -27.203 1 81.94 328 LYS A O 1
ATOM 2618 N N . TYR A 1 329 ? 23.359 -26.938 -26.234 1 79.75 329 TYR A N 1
ATOM 2619 C CA . TYR A 1 329 ? 22.406 -27.812 -26.906 1 79.75 329 TYR A CA 1
ATOM 2620 C C . TYR A 1 329 ? 22.016 -27.234 -28.266 1 79.75 329 TYR A C 1
ATOM 2622 O O . TYR A 1 329 ? 21.969 -27.969 -29.266 1 79.75 329 TYR A O 1
ATOM 2630 N N . PHE A 1 330 ? 21.688 -26 -28.406 1 71.94 330 PHE A N 1
ATOM 2631 C CA . PHE A 1 330 ? 21.156 -25.438 -29.625 1 71.94 330 PHE A CA 1
ATOM 2632 C C . PHE A 1 330 ? 22.25 -24.734 -30.422 1 71.94 330 PHE A C 1
ATOM 2634 O O . PHE A 1 330 ? 22.078 -24.453 -31.625 1 71.94 330 PHE A O 1
ATOM 2641 N N . SER A 1 331 ? 23.344 -24.328 -29.844 1 61.53 331 SER A N 1
ATOM 2642 C CA . SER A 1 331 ? 24.406 -23.766 -30.672 1 61.53 331 SER A CA 1
ATOM 2643 C C . SER A 1 331 ? 25.016 -24.828 -31.578 1 61.53 331 SER A C 1
ATOM 2645 O O . SER A 1 331 ? 25.438 -24.531 -32.688 1 61.53 331 SER A O 1
ATOM 2647 N N . HIS A 1 332 ? 25.141 -26.031 -31.188 1 52.09 332 HIS A N 1
ATOM 2648 C CA . HIS A 1 332 ? 25.719 -27.016 -32.094 1 52.09 332 HIS A CA 1
ATOM 2649 C C . HIS A 1 332 ? 24.734 -27.422 -33.156 1 52.09 332 HIS A C 1
ATOM 2651 O O . HIS A 1 332 ? 25.141 -27.891 -34.25 1 52.09 332 HIS A O 1
ATOM 2657 N N . HIS A 1 333 ? 23.516 -27.406 -32.938 1 48.84 333 HIS A N 1
ATOM 2658 C CA . HIS A 1 333 ? 22.594 -27.844 -34 1 48.84 333 HIS A CA 1
ATOM 2659 C C . HIS A 1 333 ? 22.453 -26.797 -35.094 1 48.84 333 HIS A C 1
ATOM 2661 O O . HIS A 1 333 ? 21.938 -27.078 -36.156 1 48.84 333 HIS A O 1
ATOM 2667 N N . THR A 1 334 ? 22.656 -25.516 -34.906 1 44.56 334 THR A N 1
ATOM 2668 C CA . THR A 1 334 ? 22.688 -24.594 -36.031 1 44.56 334 THR A CA 1
ATOM 2669 C C . THR A 1 334 ? 23.953 -24.812 -36.875 1 44.56 334 THR A C 1
ATOM 2671 O O . THR A 1 334 ? 23.984 -24.438 -38.031 1 44.56 334 THR A O 1
ATOM 2674 N N . SER A 1 335 ? 25.016 -25.281 -36.344 1 40.72 335 SER A N 1
ATOM 2675 C CA . SER A 1 335 ? 26.172 -25.469 -37.219 1 40.72 335 SER A CA 1
ATOM 2676 C C . SER A 1 335 ? 25.969 -26.656 -38.156 1 40.72 335 SER A C 1
ATOM 2678 O O . SER A 1 335 ? 26.578 -26.734 -39.219 1 40.72 335 SER A O 1
ATOM 2680 N N . HIS A 1 336 ? 25.266 -27.688 -37.812 1 39.06 336 HIS A N 1
ATOM 2681 C CA . HIS A 1 336 ? 25.172 -28.797 -38.75 1 39.06 336 HIS A CA 1
ATOM 2682 C C . HIS A 1 336 ? 24.172 -28.516 -39.844 1 39.06 336 HIS A C 1
ATOM 2684 O O . HIS A 1 336 ? 24.141 -29.234 -40.844 1 39.06 336 HIS A O 1
ATOM 2690 N N . LEU A 1 337 ? 23.203 -27.688 -39.719 1 34.09 337 LEU A N 1
ATOM 2691 C CA . LEU A 1 337 ? 22.312 -27.438 -40.844 1 34.09 337 LEU A CA 1
ATOM 2692 C C . LEU A 1 337 ? 23 -26.531 -41.875 1 34.09 337 LEU A C 1
ATOM 2694 O O . LEU A 1 337 ? 22.5 -26.375 -42.969 1 34.09 337 LEU A O 1
ATOM 2698 N N . ARG A 1 338 ? 23.969 -25.781 -41.469 1 47.59 338 ARG A N 1
ATOM 2699 C CA . ARG A 1 338 ? 24.562 -25 -42.531 1 47.59 338 ARG A CA 1
ATOM 2700 C C . ARG A 1 338 ? 25.406 -25.891 -43.469 1 47.59 338 ARG A C 1
ATOM 2702 O O . ARG A 1 338 ? 25.969 -25.406 -44.438 1 47.59 338 ARG A O 1
ATOM 2709 N N . VAL A 1 339 ? 25.781 -27.078 -43.031 1 40.66 339 VAL A N 1
ATOM 2710 C CA . VAL A 1 339 ? 26.688 -27.828 -43.906 1 40.66 339 VAL A CA 1
ATOM 2711 C C . VAL A 1 339 ? 25.875 -28.469 -45.031 1 40.66 339 VAL A C 1
ATOM 2713 O O . VAL A 1 339 ? 26.422 -28.734 -46.094 1 40.66 339 VAL A O 1
ATOM 2716 N N . PHE A 1 340 ? 24.578 -28.781 -44.812 1 36.28 340 PHE A N 1
ATOM 2717 C CA . PHE A 1 340 ? 24.031 -29.516 -45.938 1 36.28 340 PHE A CA 1
ATOM 2718 C C . PHE A 1 340 ? 23.641 -28.562 -47.062 1 36.28 340 PHE A C 1
ATOM 2720 O O . PHE A 1 340 ? 23.203 -28.984 -48.125 1 36.28 340 PHE A O 1
ATOM 2727 N N . SER A 1 341 ? 23.484 -27.266 -46.656 1 32.88 341 SER A N 1
ATOM 2728 C CA . SER A 1 341 ? 23.031 -26.5 -47.812 1 32.88 341 SER A CA 1
ATOM 2729 C C . SER A 1 341 ? 24.203 -26.078 -48.688 1 32.88 341 SER A C 1
ATOM 2731 O O . SER A 1 341 ? 24.016 -25.391 -49.719 1 32.88 341 SER A O 1
ATOM 2733 N N . SER A 1 342 ? 25.469 -26.438 -48.281 1 28.34 342 SER A N 1
ATOM 2734 C CA . SER A 1 342 ? 26.328 -26.328 -49.438 1 28.34 342 SER A CA 1
ATOM 2735 C C . SER A 1 342 ? 26.344 -27.625 -50.25 1 28.34 342 SER A C 1
ATOM 2737 O O . SER A 1 342 ? 26.297 -28.703 -49.656 1 28.34 342 SER A O 1
ATOM 2739 N N . MET B 1 1 ? -7.211 15.555 -10.664 1 59.25 1 MET B N 1
ATOM 2740 C CA . MET B 1 1 ? -8.445 15.648 -9.891 1 59.25 1 MET B CA 1
ATOM 2741 C C . MET B 1 1 ? -8.492 16.953 -9.094 1 59.25 1 MET B C 1
ATOM 2743 O O . MET B 1 1 ? -7.461 17.422 -8.617 1 59.25 1 MET B O 1
ATOM 2747 N N . LYS B 1 2 ? -9.586 17.672 -9.148 1 76.75 2 LYS B N 1
ATOM 2748 C CA . LYS B 1 2 ? -9.766 18.953 -8.461 1 76.75 2 LYS B CA 1
ATOM 2749 C C . LYS B 1 2 ? -9.742 18.766 -6.945 1 76.75 2 LYS B C 1
ATOM 2751 O O . LYS B 1 2 ? -10.164 17.719 -6.438 1 76.75 2 LYS B O 1
ATOM 2756 N N . ILE B 1 3 ? -9.117 19.75 -6.281 1 82.38 3 ILE B N 1
ATOM 2757 C CA . ILE B 1 3 ? -9.031 19.734 -4.828 1 82.38 3 ILE B CA 1
ATOM 2758 C C . ILE B 1 3 ? -10.406 20 -4.227 1 82.38 3 ILE B C 1
ATOM 2760 O O . ILE B 1 3 ? -11.109 20.922 -4.66 1 82.38 3 ILE B O 1
ATOM 2764 N N . SER B 1 4 ? -10.828 19.188 -3.361 1 91.44 4 SER B N 1
ATOM 2765 C CA . SER B 1 4 ? -12.148 19.312 -2.756 1 91.44 4 SER B CA 1
ATOM 2766 C C . SER B 1 4 ? -12.07 20.016 -1.403 1 91.44 4 SER B C 1
ATOM 2768 O O . SER B 1 4 ? -11.344 19.578 -0.512 1 91.44 4 SER B O 1
ATOM 2770 N N . ILE B 1 5 ? -12.828 21.156 -1.276 1 93.94 5 ILE B N 1
ATOM 2771 C CA . ILE B 1 5 ? -12.906 21.906 -0.03 1 93.94 5 ILE B CA 1
ATOM 2772 C C . ILE B 1 5 ? -14.352 21.938 0.467 1 93.94 5 ILE B C 1
ATOM 2774 O O . ILE B 1 5 ? -15.266 22.312 -0.271 1 93.94 5 ILE B O 1
ATOM 2778 N N . LEU B 1 6 ? -14.578 21.469 1.613 1 96.31 6 LEU B N 1
ATOM 2779 C CA . LEU B 1 6 ? -15.883 21.547 2.26 1 96.31 6 LEU B CA 1
ATOM 2780 C C . LEU B 1 6 ? -15.906 22.656 3.309 1 96.31 6 LEU B C 1
ATOM 2782 O O . LEU B 1 6 ? -15.047 22.688 4.191 1 96.31 6 LEU B O 1
ATOM 2786 N N . ILE B 1 7 ? -16.828 23.562 3.176 1 95.81 7 ILE B N 1
ATOM 2787 C CA . ILE B 1 7 ? -17 24.641 4.133 1 95.81 7 ILE B CA 1
ATOM 2788 C C . ILE B 1 7 ? -18.219 24.375 5.016 1 95.81 7 ILE B C 1
ATOM 2790 O O . ILE B 1 7 ? -19.328 24.203 4.516 1 95.81 7 ILE B O 1
ATOM 2794 N N . PHE B 1 8 ? -17.984 24.203 6.32 1 97.06 8 PHE B N 1
ATOM 2795 C CA . PHE B 1 8 ? -19.062 24.141 7.301 1 97.06 8 PHE B CA 1
ATOM 2796 C C . PHE B 1 8 ? -19.359 25.516 7.879 1 97.06 8 PHE B C 1
ATOM 2798 O O . PHE B 1 8 ? -18.641 26 8.758 1 97.06 8 PHE B O 1
ATOM 2805 N N . GLY B 1 9 ? -20.328 26.156 7.418 1 94.19 9 GLY B N 1
ATOM 2806 C CA . GLY B 1 9 ? -20.641 27.531 7.789 1 94.19 9 GLY B CA 1
ATOM 2807 C C . GLY B 1 9 ? -21.844 28.078 7.035 1 94.19 9 GLY B C 1
ATOM 2808 O O . GLY B 1 9 ? -22.484 27.359 6.27 1 94.19 9 GLY B O 1
ATOM 2809 N N . SER B 1 10 ? -22.156 29.297 7.332 1 88.94 10 SER B N 1
ATOM 2810 C CA . SER B 1 10 ? -23.297 29.953 6.695 1 88.94 10 SER B CA 1
ATOM 2811 C C . SER B 1 10 ? -22.938 30.438 5.293 1 88.94 10 SER B C 1
ATOM 2813 O O . SER B 1 10 ? -21.766 30.547 4.953 1 88.94 10 SER B O 1
ATOM 2815 N N . ASP B 1 11 ? -23.922 30.703 4.453 1 83.12 11 ASP B N 1
ATOM 2816 C CA . ASP B 1 11 ? -23.703 31.172 3.086 1 83.12 11 ASP B CA 1
ATOM 2817 C C . ASP B 1 11 ? -23 32.531 3.066 1 83.12 11 ASP B C 1
ATOM 2819 O O . ASP B 1 11 ? -22.172 32.781 2.182 1 83.12 11 ASP B O 1
ATOM 2823 N N . ASN B 1 12 ? -23.25 33.344 4.051 1 82.88 12 ASN B N 1
ATOM 2824 C CA . ASN B 1 12 ? -22.641 34.656 4.113 1 82.88 12 ASN B CA 1
ATOM 2825 C C . ASN B 1 12 ? -21.156 34.562 4.473 1 82.88 12 ASN B C 1
ATOM 2827 O O . ASN B 1 12 ? -20.375 35.469 4.176 1 82.88 12 ASN B O 1
ATOM 2831 N N . PHE B 1 13 ? -20.828 33.438 4.988 1 84.38 13 PHE B N 1
ATOM 2832 C CA . PHE B 1 13 ? -19.453 33.219 5.438 1 84.38 13 PHE B CA 1
ATOM 2833 C C . PHE B 1 13 ? -18.516 33.062 4.25 1 84.38 13 PHE B C 1
ATOM 2835 O O . PHE B 1 13 ? -17.375 33.531 4.293 1 84.38 13 PHE B O 1
ATOM 2842 N N . ILE B 1 14 ? -19.031 32.625 3.164 1 82.12 14 ILE B N 1
ATOM 2843 C CA . ILE B 1 14 ? -18.234 32.344 1.982 1 82.12 14 ILE B CA 1
ATOM 2844 C C . ILE B 1 14 ? -17.703 33.656 1.398 1 82.12 14 ILE B C 1
ATOM 2846 O O . ILE B 1 14 ? -16.594 33.688 0.838 1 82.12 14 ILE B O 1
ATOM 2850 N N . ALA B 1 15 ? -18.438 34.656 1.625 1 77.94 15 ALA B N 1
ATOM 2851 C CA . ALA B 1 15 ? -18.078 35.969 1.061 1 77.94 15 ALA B CA 1
ATOM 2852 C C . ALA B 1 15 ? -16.844 36.531 1.757 1 77.94 15 ALA B C 1
ATOM 2854 O O . ALA B 1 15 ? -16.156 37.406 1.2 1 77.94 15 ALA B O 1
ATOM 2855 N N . LYS B 1 16 ? -16.547 36.094 2.92 1 79.06 16 LYS B N 1
ATOM 2856 C CA . LYS B 1 16 ? -15.422 36.594 3.693 1 79.06 16 LYS B CA 1
ATOM 2857 C C . LYS B 1 16 ? -14.133 35.875 3.322 1 79.06 16 LYS B C 1
ATOM 2859 O O . LYS B 1 16 ? -13.047 36.281 3.756 1 79.06 16 LYS B O 1
ATOM 2864 N N . LEU B 1 17 ? -14.258 34.875 2.562 1 87.06 17 LEU B N 1
ATOM 2865 C CA . LEU B 1 17 ? -13.086 34.094 2.197 1 87.06 17 LEU B CA 1
ATOM 2866 C C . LEU B 1 17 ? -12.398 34.656 0.964 1 87.06 17 LEU B C 1
ATOM 2868 O O . LEU B 1 17 ? -13.031 35.375 0.174 1 87.06 17 LEU B O 1
ATOM 2872 N N . PRO B 1 18 ? -11.102 34.438 0.878 1 86.62 18 PRO B N 1
ATOM 2873 C CA . PRO B 1 18 ? -10.367 35 -0.258 1 86.62 18 PRO B CA 1
ATOM 2874 C C . PRO B 1 18 ? -10.906 34.531 -1.604 1 86.62 18 PRO B C 1
ATOM 2876 O O . PRO B 1 18 ? -11.336 33.375 -1.729 1 86.62 18 PRO B O 1
ATOM 2879 N N . ASP B 1 19 ? -10.805 35.344 -2.584 1 85.19 19 ASP B N 1
ATOM 2880 C CA . ASP B 1 19 ? -11.32 35.094 -3.92 1 85.19 19 ASP B CA 1
ATOM 2881 C C . ASP B 1 19 ? -10.625 33.875 -4.543 1 85.19 19 ASP B C 1
ATOM 2883 O O . ASP B 1 19 ? -11.211 33.156 -5.352 1 85.19 19 ASP B O 1
ATOM 2887 N N . GLN B 1 20 ? -9.445 33.656 -4.176 1 84.12 20 GLN B N 1
ATOM 2888 C CA . GLN B 1 20 ? -8.625 32.594 -4.754 1 84.12 20 GLN B CA 1
ATOM 2889 C C . GLN B 1 20 ? -9.25 31.234 -4.512 1 84.12 20 GLN B C 1
ATOM 2891 O O . GLN B 1 20 ? -9.055 30.312 -5.312 1 84.12 20 GLN B O 1
ATOM 2896 N N . ILE B 1 21 ? -10.008 31.109 -3.467 1 84.75 21 ILE B N 1
ATOM 2897 C CA . ILE B 1 21 ? -10.562 29.797 -3.111 1 84.75 21 ILE B CA 1
ATOM 2898 C C . ILE B 1 21 ? -11.781 29.5 -3.984 1 84.75 21 ILE B C 1
ATOM 2900 O O . ILE B 1 21 ? -12.203 28.344 -4.094 1 84.75 21 ILE B O 1
ATOM 2904 N N . HIS B 1 22 ? -12.266 30.562 -4.609 1 80.5 22 HIS B N 1
ATOM 2905 C CA . HIS B 1 22 ? -13.484 30.422 -5.402 1 80.5 22 HIS B CA 1
ATOM 2906 C C . HIS B 1 22 ? -13.164 30.016 -6.836 1 80.5 22 HIS B C 1
ATOM 2908 O O . HIS B 1 22 ? -14.07 29.828 -7.648 1 80.5 22 HIS B O 1
ATOM 2914 N N . ASP B 1 23 ? -11.914 29.922 -7.102 1 81.5 23 ASP B N 1
ATOM 2915 C CA . ASP B 1 23 ? -11.531 29.531 -8.453 1 81.5 23 ASP B CA 1
ATOM 2916 C C . ASP B 1 23 ? -11.984 28.094 -8.758 1 81.5 23 ASP B C 1
ATOM 2918 O O . ASP B 1 23 ? -11.352 27.141 -8.32 1 81.5 23 ASP B O 1
ATOM 2922 N N . ALA B 1 24 ? -13.008 27.875 -9.594 1 74.81 24 ALA B N 1
ATOM 2923 C CA . ALA B 1 24 ? -13.641 26.594 -9.898 1 74.81 24 ALA B CA 1
ATOM 2924 C C . ALA B 1 24 ? -12.695 25.688 -10.688 1 74.81 24 ALA B C 1
ATOM 2926 O O . ALA B 1 24 ? -12.898 24.484 -10.758 1 74.81 24 ALA B O 1
ATOM 2927 N N . ASN B 1 25 ? -11.68 26.297 -11.211 1 75.12 25 ASN B N 1
ATOM 2928 C CA . ASN B 1 25 ? -10.742 25.5 -11.984 1 75.12 25 ASN B CA 1
ATOM 2929 C C . ASN B 1 25 ? -9.766 24.766 -11.07 1 75.12 25 ASN B C 1
ATOM 2931 O O . ASN B 1 25 ? -9.195 23.734 -11.469 1 75.12 25 ASN B O 1
ATOM 2935 N N . SER B 1 26 ? -9.695 25.297 -9.906 1 78.06 26 SER B N 1
ATOM 2936 C CA . SER B 1 26 ? -8.695 24.734 -9.016 1 78.06 26 SER B CA 1
ATOM 2937 C C . SER B 1 26 ? -9.344 23.938 -7.887 1 78.06 26 SER B C 1
ATOM 2939 O O . SER B 1 26 ? -8.805 22.906 -7.453 1 78.06 26 SER B O 1
ATOM 2941 N N . PHE B 1 27 ? -10.586 24.484 -7.508 1 83.56 27 PHE B N 1
ATOM 2942 C CA . PHE B 1 27 ? -11.164 23.906 -6.305 1 83.56 27 PHE B CA 1
ATOM 2943 C C . PHE B 1 27 ? -12.625 23.531 -6.543 1 83.56 27 PHE B C 1
ATOM 2945 O O . PHE B 1 27 ? -13.328 24.188 -7.312 1 83.56 27 PHE B O 1
ATOM 2952 N N . ASN B 1 28 ? -13 22.469 -5.996 1 88.69 28 ASN B N 1
ATOM 2953 C CA . ASN B 1 28 ? -14.406 22.109 -5.828 1 88.69 28 ASN B CA 1
ATOM 2954 C C . ASN B 1 28 ? -14.906 22.469 -4.43 1 88.69 28 ASN B C 1
ATOM 2956 O O . ASN B 1 28 ? -14.578 21.797 -3.457 1 88.69 28 ASN B O 1
ATOM 2960 N N . LEU B 1 29 ? -15.719 23.562 -4.375 1 90.94 29 LEU B N 1
ATOM 2961 C CA . LEU B 1 29 ? -16.156 24.094 -3.092 1 90.94 29 LEU B CA 1
ATOM 2962 C C . LEU B 1 29 ? -17.594 23.656 -2.787 1 90.94 29 LEU B C 1
ATOM 2964 O O . LEU B 1 29 ? -18.453 23.719 -3.662 1 90.94 29 LEU B O 1
ATOM 2968 N N . GLU B 1 30 ? -17.812 23.172 -1.691 1 92.75 30 GLU B N 1
ATOM 2969 C CA . GLU B 1 30 ? -19.125 22.828 -1.188 1 92.75 30 GLU B CA 1
ATOM 2970 C C . GLU B 1 30 ? -19.375 23.453 0.183 1 92.75 30 GLU B C 1
ATOM 2972 O O . GLU B 1 30 ? -18.469 23.5 1.021 1 92.75 30 GLU B O 1
ATOM 2977 N N . VAL B 1 31 ? -20.625 23.938 0.414 1 94.12 31 VAL B N 1
ATOM 2978 C CA . VAL B 1 31 ? -20.969 24.578 1.682 1 94.12 31 VAL B CA 1
ATOM 2979 C C . VAL B 1 31 ? -22.109 23.797 2.352 1 94.12 31 VAL B C 1
ATOM 2981 O O . VAL B 1 31 ? -23.109 23.469 1.709 1 94.12 31 VAL B O 1
ATOM 2984 N N . ILE B 1 32 ? -21.891 23.484 3.58 1 95.88 32 ILE B N 1
ATOM 2985 C CA . ILE B 1 32 ? -22.906 22.797 4.379 1 95.88 32 ILE B CA 1
ATOM 2986 C C . ILE B 1 32 ? -23.047 23.484 5.73 1 95.88 32 ILE B C 1
ATOM 2988 O O . ILE B 1 32 ? -22.062 23.875 6.348 1 95.88 32 ILE B O 1
ATOM 2992 N N . THR B 1 33 ? -24.312 23.625 6.285 1 93.88 33 THR B N 1
ATOM 2993 C CA . THR B 1 33 ? -24.531 24.359 7.527 1 93.88 33 THR B CA 1
ATOM 2994 C C . THR B 1 33 ? -24.969 23.406 8.641 1 93.88 33 THR B C 1
ATOM 2996 O O . THR B 1 33 ? -24.875 23.75 9.82 1 93.88 33 THR B O 1
ATOM 2999 N N . ASN B 1 34 ? -25.406 22.266 8.219 1 95.12 34 ASN B N 1
ATOM 3000 C CA . ASN B 1 34 ? -25.906 21.312 9.195 1 95.12 34 ASN B CA 1
ATOM 3001 C C . ASN B 1 34 ? -24.859 20.281 9.57 1 95.12 34 ASN B C 1
ATOM 3003 O O . ASN B 1 34 ? -24.219 19.672 8.695 1 95.12 34 ASN B O 1
ATOM 3007 N N . LEU B 1 35 ? -24.734 20.062 10.867 1 96 35 LEU B N 1
ATOM 3008 C CA . LEU B 1 35 ? -23.688 19.188 11.375 1 96 35 LEU B CA 1
ATOM 3009 C C . LEU B 1 35 ? -23.875 17.766 10.867 1 96 35 LEU B C 1
ATOM 3011 O O . LEU B 1 35 ? -22.922 17.156 10.352 1 96 35 LEU B O 1
ATOM 3015 N N . ASN B 1 36 ? -25.031 17.234 10.922 1 96.31 36 ASN B N 1
ATOM 3016 C CA . ASN B 1 36 ? -25.281 15.859 10.508 1 96.31 36 ASN B CA 1
ATOM 3017 C C . ASN B 1 36 ? -25.047 15.672 9.008 1 96.31 36 ASN B C 1
ATOM 3019 O O . ASN B 1 36 ? -24.516 14.648 8.586 1 96.31 36 ASN B O 1
ATOM 3023 N N . GLN B 1 37 ? -25.469 16.641 8.305 1 96.06 37 GLN B N 1
ATOM 3024 C CA . GLN B 1 37 ? -25.234 16.578 6.859 1 96.06 37 GLN B CA 1
ATOM 3025 C C . GLN B 1 37 ? -23.75 16.625 6.535 1 96.06 37 GLN B C 1
ATOM 3027 O O . GLN B 1 37 ? -23.281 15.906 5.645 1 96.06 37 GLN B O 1
ATOM 3032 N N . ALA B 1 38 ? -23.047 17.438 7.266 1 96.81 38 ALA B N 1
ATOM 3033 C CA . ALA B 1 38 ? -21.594 17.531 7.055 1 96.81 38 ALA B CA 1
ATOM 3034 C C . ALA B 1 38 ? -20.922 16.203 7.348 1 96.81 38 ALA B C 1
ATOM 3036 O O . ALA B 1 38 ? -20.094 15.742 6.562 1 96.81 38 ALA B O 1
ATOM 3037 N N . ILE B 1 39 ? -21.25 15.562 8.422 1 96.31 39 ILE B N 1
ATOM 3038 C CA . ILE B 1 39 ? -20.672 14.289 8.828 1 96.31 39 ILE B CA 1
ATOM 3039 C C . ILE B 1 39 ? -20.953 13.227 7.773 1 96.31 39 ILE B C 1
ATOM 3041 O O . ILE B 1 39 ? -20.047 12.508 7.348 1 96.31 39 ILE B O 1
ATOM 3045 N N . SER B 1 40 ? -22.188 13.133 7.344 1 96 40 SER B N 1
ATOM 3046 C CA . SER B 1 40 ? -22.578 12.164 6.316 1 96 40 SER B CA 1
ATOM 3047 C C . SER B 1 40 ? -21.797 12.383 5.027 1 96 40 SER B C 1
ATOM 3049 O O . SER B 1 40 ? -21.297 11.43 4.43 1 96 40 SER B O 1
ATOM 3051 N N . ARG B 1 41 ? -21.703 13.648 4.66 1 95.5 41 ARG B N 1
ATOM 3052 C CA . ARG B 1 41 ? -21 13.992 3.43 1 95.5 41 ARG B CA 1
ATOM 3053 C C . ARG B 1 41 ? -19.531 13.594 3.516 1 95.5 41 ARG B C 1
ATOM 3055 O O . ARG B 1 41 ? -18.969 13.078 2.549 1 95.5 41 ARG B O 1
ATOM 3062 N N . ILE B 1 42 ? -18.875 13.805 4.621 1 95.56 42 ILE B N 1
ATOM 3063 C CA . ILE B 1 42 ? -17.453 13.516 4.824 1 95.56 42 ILE B CA 1
ATOM 3064 C C . ILE B 1 42 ? -17.234 12.008 4.801 1 95.56 42 ILE B C 1
ATOM 3066 O O . ILE B 1 42 ? -16.234 11.531 4.254 1 95.56 42 ILE B O 1
ATOM 3070 N N . GLN B 1 43 ? -18.156 11.273 5.332 1 93.12 43 GLN B N 1
ATOM 3071 C CA . GLN B 1 43 ? -18.016 9.82 5.387 1 93.12 43 GLN B CA 1
ATOM 3072 C C . GLN B 1 43 ? -18.156 9.203 4 1 93.12 43 GLN B C 1
ATOM 3074 O O . GLN B 1 43 ? -17.469 8.242 3.674 1 93.12 43 GLN B O 1
ATOM 3079 N N . ILE B 1 44 ? -19.016 9.719 3.195 1 91.88 44 ILE B N 1
ATOM 3080 C CA . ILE B 1 44 ? -19.281 9.18 1.867 1 91.88 44 ILE B CA 1
ATOM 3081 C C . ILE B 1 44 ? -18.172 9.594 0.907 1 91.88 44 ILE B C 1
ATOM 3083 O O . ILE B 1 44 ? -17.609 8.758 0.203 1 91.88 44 ILE B O 1
ATOM 3087 N N . THR B 1 45 ? -17.906 10.938 0.911 1 92.94 45 THR B N 1
ATOM 3088 C CA . THR B 1 45 ? -16.859 11.508 0.058 1 92.94 45 THR B CA 1
ATOM 3089 C C . THR B 1 45 ? -15.984 12.469 0.847 1 92.94 45 THR B C 1
ATOM 3091 O O . THR B 1 45 ? -16.281 13.664 0.938 1 92.94 45 THR B O 1
ATOM 3094 N N . PRO B 1 46 ? -14.961 11.953 1.324 1 93.06 46 PRO B N 1
ATOM 3095 C CA . PRO B 1 46 ? -14.102 12.805 2.145 1 93.06 46 PRO B CA 1
ATOM 3096 C C . PRO B 1 46 ? -13.477 13.945 1.348 1 93.06 46 PRO B C 1
ATOM 3098 O O . PRO B 1 46 ? -12.922 13.727 0.269 1 93.06 46 PRO B O 1
ATOM 3101 N N . PRO B 1 47 ? -13.57 15.211 1.854 1 94.62 47 PRO B N 1
ATOM 3102 C CA . PRO B 1 47 ? -12.859 16.312 1.213 1 94.62 47 PRO B CA 1
ATOM 3103 C C . PRO B 1 47 ? -11.375 16.344 1.547 1 94.62 47 PRO B C 1
ATOM 3105 O O . PRO B 1 47 ? -10.93 15.648 2.467 1 94.62 47 PRO B O 1
ATOM 3108 N N . ASP B 1 48 ? -10.672 17.156 0.801 1 92.62 48 ASP B N 1
ATOM 3109 C CA . ASP B 1 48 ? -9.258 17.344 1.104 1 92.62 48 ASP B CA 1
ATOM 3110 C C . ASP B 1 48 ? -9.062 18.281 2.293 1 92.62 48 ASP B C 1
ATOM 3112 O O . ASP B 1 48 ? -8.195 18.047 3.141 1 92.62 48 ASP B O 1
ATOM 3116 N N . ILE B 1 49 ? -9.891 19.25 2.301 1 95.19 49 ILE B N 1
ATOM 3117 C CA . ILE B 1 49 ? -9.789 20.281 3.334 1 95.19 49 ILE B CA 1
ATOM 3118 C C . ILE B 1 49 ? -11.172 20.594 3.891 1 95.19 49 ILE B C 1
ATOM 3120 O O . ILE B 1 49 ? -12.148 20.672 3.141 1 95.19 49 ILE B O 1
ATOM 3124 N N . LEU B 1 50 ? -11.227 20.75 5.129 1 96.75 50 LEU B N 1
ATOM 3125 C CA . LEU B 1 50 ? -12.422 21.172 5.832 1 96.75 50 LEU B CA 1
ATOM 3126 C C . LEU B 1 50 ? -12.227 22.547 6.461 1 96.75 50 LEU B C 1
ATOM 3128 O O . LEU B 1 50 ? -11.312 22.734 7.27 1 96.75 50 LEU B O 1
ATOM 3132 N N . ILE B 1 51 ? -12.961 23.562 6.023 1 96.19 51 ILE B N 1
ATOM 3133 C CA . ILE B 1 51 ? -12.969 24.891 6.641 1 96.19 51 ILE B CA 1
ATOM 3134 C C . ILE B 1 51 ? -14.219 25.031 7.512 1 96.19 51 ILE B C 1
ATOM 3136 O O . ILE B 1 51 ? -15.344 24.859 7.035 1 96.19 51 ILE B O 1
ATOM 3140 N N . VAL B 1 52 ? -14.039 25.391 8.758 1 96.62 52 VAL B N 1
ATOM 3141 C CA . VAL B 1 52 ? -15.148 25.406 9.711 1 96.62 52 VAL B CA 1
ATOM 3142 C C . VAL B 1 52 ? -15.328 26.812 10.266 1 96.62 52 VAL B C 1
ATOM 3144 O O . VAL B 1 52 ? -14.383 27.406 10.805 1 96.62 52 VAL B O 1
ATOM 3147 N N . GLN B 1 53 ? -16.5 27.344 10.117 1 95.38 53 GLN B N 1
ATOM 3148 C CA . GLN B 1 53 ? -16.875 28.609 10.742 1 95.38 53 GLN B CA 1
ATOM 3149 C C . GLN B 1 53 ? -17.234 28.406 12.211 1 95.38 53 GLN B C 1
ATOM 3151 O O . GLN B 1 53 ? -18.203 27.703 12.531 1 95.38 53 GLN B O 1
ATOM 3156 N N . THR B 1 54 ? -16.594 29.062 13.102 1 93.56 54 THR B N 1
ATOM 3157 C CA . THR B 1 54 ? -16.75 28.75 14.523 1 93.56 54 THR B CA 1
ATOM 3158 C C . THR B 1 54 ? -18.109 29.219 15.031 1 93.56 54 THR B C 1
ATOM 3160 O O . THR B 1 54 ? -18.625 28.672 16 1 93.56 54 THR B O 1
ATOM 3163 N N . SER B 1 55 ? -18.672 30.266 14.391 1 92 55 SER B N 1
ATOM 3164 C CA . SER B 1 55 ? -19.938 30.797 14.859 1 92 55 SER B CA 1
ATOM 3165 C C . SER B 1 55 ? -21.094 29.875 14.469 1 92 55 SER B C 1
ATOM 3167 O O . SER B 1 55 ? -22.219 30.016 14.961 1 92 55 SER B O 1
ATOM 3169 N N . CYS B 1 56 ? -20.781 28.953 13.57 1 93.25 56 CYS B N 1
ATOM 3170 C CA . CYS B 1 56 ? -21.781 27.984 13.156 1 93.25 56 CYS B CA 1
ATOM 3171 C C . CYS B 1 56 ? -22 26.922 14.227 1 93.25 56 CYS B C 1
ATOM 3173 O O . CYS B 1 56 ? -21.031 26.375 14.773 1 93.25 56 CYS B O 1
ATOM 3175 N N . ASP B 1 57 ? -23.203 26.562 14.469 1 92.75 57 ASP B N 1
ATOM 3176 C CA . ASP B 1 57 ? -23.531 25.578 15.5 1 92.75 57 ASP B CA 1
ATOM 3177 C C . ASP B 1 57 ? -22.938 24.203 15.156 1 92.75 57 ASP B C 1
ATOM 3179 O O . ASP B 1 57 ? -23.125 23.703 14.047 1 92.75 57 ASP B O 1
ATOM 3183 N N . GLY B 1 58 ? -22.188 23.688 16.109 1 93.75 58 GLY B N 1
ATOM 3184 C CA . GLY B 1 58 ? -21.641 22.344 15.922 1 93.75 58 GLY B CA 1
ATOM 3185 C C . GLY B 1 58 ? -20.219 22.359 15.367 1 93.75 58 GLY B C 1
ATOM 3186 O O . GLY B 1 58 ? -19.672 21.312 15.047 1 93.75 58 GLY B O 1
ATOM 3187 N N . SER B 1 59 ? -19.688 23.516 15.188 1 93.75 59 SER B N 1
ATOM 3188 C CA . SER B 1 59 ? -18.375 23.656 14.578 1 93.75 59 SER B CA 1
ATOM 3189 C C . SER B 1 59 ? -17.312 22.875 15.359 1 93.75 59 SER B C 1
ATOM 3191 O O . SER B 1 59 ? -16.609 22.031 14.789 1 93.75 59 SER B O 1
ATOM 3193 N N . MET B 1 60 ? -17.25 23.062 16.672 1 90.62 60 MET B N 1
ATOM 3194 C CA . MET B 1 60 ? -16.25 22.391 17.5 1 90.62 60 MET B CA 1
ATOM 3195 C C . MET B 1 60 ? -16.516 20.891 17.547 1 90.62 60 MET B C 1
ATOM 3197 O O . MET B 1 60 ? -15.57 20.094 17.547 1 90.62 60 MET B O 1
ATOM 3201 N N . GLU B 1 61 ? -17.703 20.547 17.578 1 94.12 61 GLU B N 1
ATOM 3202 C CA . GLU B 1 61 ? -18.078 19.141 17.562 1 94.12 61 GLU B CA 1
ATOM 3203 C C . GLU B 1 61 ? -17.609 18.453 16.297 1 94.12 61 GLU B C 1
ATOM 3205 O O . GLU B 1 61 ? -17.125 17.312 16.344 1 94.12 61 GLU B O 1
ATOM 3210 N N . LEU B 1 62 ? -17.812 19.109 15.211 1 95.56 62 LEU B N 1
ATOM 3211 C CA . LEU B 1 62 ? -17.375 18.547 13.938 1 95.56 62 LEU B CA 1
ATOM 3212 C C . LEU B 1 62 ? -15.867 18.312 13.922 1 95.56 62 LEU B C 1
ATOM 3214 O O . LEU B 1 62 ? -15.406 17.234 13.516 1 95.56 62 LEU B O 1
ATOM 3218 N N . CYS B 1 63 ? -15.125 19.25 14.398 1 93.06 63 CYS B N 1
ATOM 3219 C CA . CYS B 1 63 ? -13.672 19.141 14.445 1 93.06 63 CYS B CA 1
ATOM 3220 C C . CYS B 1 63 ? -13.242 18 15.352 1 93.06 63 CYS B C 1
ATOM 3222 O O . CYS B 1 63 ? -12.367 17.203 14.992 1 93.06 63 CYS B O 1
ATOM 3224 N N . TYR B 1 64 ? -13.875 17.938 16.469 1 91.19 64 TYR B N 1
ATOM 3225 C CA . TYR B 1 64 ? -13.562 16.875 17.422 1 91.19 64 TYR B CA 1
ATOM 3226 C C . TYR B 1 64 ? -13.883 15.508 16.844 1 91.19 64 TYR B C 1
ATOM 3228 O O . TYR B 1 64 ? -13.078 14.578 16.953 1 91.19 64 TYR B O 1
ATOM 3236 N N . TRP B 1 65 ? -15.055 15.391 16.25 1 93.88 65 TRP B N 1
ATOM 3237 C CA . TRP B 1 65 ? -15.477 14.141 15.625 1 93.88 65 TRP B CA 1
ATOM 3238 C C . TRP B 1 65 ? -14.469 13.695 14.57 1 93.88 65 TRP B C 1
ATOM 3240 O O . TRP B 1 65 ? -14.086 12.523 14.531 1 93.88 65 TRP B O 1
ATOM 3250 N N . LEU B 1 66 ? -14.031 14.594 13.766 1 93 66 LEU B N 1
ATOM 3251 C CA . LEU B 1 66 ? -13.117 14.289 12.664 1 93 66 LEU B CA 1
ATOM 3252 C C . LEU B 1 66 ? -11.812 13.711 13.195 1 93 66 LEU B C 1
ATOM 3254 O O . LEU B 1 66 ? -11.305 12.727 12.664 1 93 66 LEU B O 1
ATOM 3258 N N . LYS B 1 67 ? -11.336 14.266 14.234 1 88.12 67 LYS B N 1
ATOM 3259 C CA . LYS B 1 67 ? -10.07 13.852 14.82 1 88.12 67 LYS B CA 1
ATOM 3260 C C . LYS B 1 67 ? -10.148 12.43 15.367 1 88.12 67 LYS B C 1
ATOM 3262 O O . LYS B 1 67 ? -9.156 11.703 15.383 1 88.12 67 LYS B O 1
ATOM 3267 N N . GLU B 1 68 ? -11.289 12.016 15.719 1 88.06 68 GLU B N 1
ATOM 3268 C CA . GLU B 1 68 ? -11.492 10.695 16.312 1 88.06 68 GLU B CA 1
ATOM 3269 C C . GLU B 1 68 ? -11.672 9.625 15.242 1 88.06 68 GLU B C 1
ATOM 3271 O O . GLU B 1 68 ? -11.648 8.43 15.547 1 88.06 68 GLU B O 1
ATOM 3276 N N . GLN B 1 69 ? -11.867 10.172 14.086 1 88 69 GLN B N 1
ATOM 3277 C CA . GLN B 1 69 ? -12.023 9.219 12.992 1 88 69 GLN B CA 1
ATOM 3278 C C . GLN B 1 69 ? -10.672 8.773 12.453 1 88 69 GLN B C 1
ATOM 3280 O O . GLN B 1 69 ? -10.008 9.523 11.727 1 88 69 GLN B O 1
ATOM 3285 N N . THR B 1 70 ? -10.227 7.602 12.711 1 80.81 70 THR B N 1
ATOM 3286 C CA . THR B 1 70 ? -8.914 7.094 12.352 1 80.81 70 THR B CA 1
ATOM 3287 C C . THR B 1 70 ? -8.688 7.191 10.844 1 80.81 70 THR B C 1
ATOM 3289 O O . THR B 1 70 ? -7.613 7.594 10.398 1 80.81 70 THR B O 1
ATOM 3292 N N . LYS B 1 71 ? -9.742 6.891 10.055 1 84.12 71 LYS B N 1
ATOM 3293 C CA . LYS B 1 71 ? -9.578 6.809 8.609 1 84.12 71 LYS B CA 1
ATOM 3294 C C . LYS B 1 71 ? -9.773 8.172 7.953 1 84.12 71 LYS B C 1
ATOM 3296 O O . LYS B 1 71 ? -9.492 8.344 6.762 1 84.12 71 LYS B O 1
ATOM 3301 N N . LEU B 1 72 ? -10.219 9.219 8.734 1 88.69 72 LEU B N 1
ATOM 3302 C CA . LEU B 1 72 ? -10.57 10.5 8.125 1 88.69 72 LEU B CA 1
ATOM 3303 C C . LEU B 1 72 ? -9.742 11.633 8.734 1 88.69 72 LEU B C 1
ATOM 3305 O O . LEU B 1 72 ? -9.797 12.766 8.258 1 88.69 72 LEU B O 1
ATOM 3309 N N . SER B 1 73 ? -8.977 11.281 9.719 1 85.62 73 SER B N 1
ATOM 3310 C CA . SER B 1 73 ? -8.273 12.312 10.477 1 85.62 73 SER B CA 1
ATOM 3311 C C . SER B 1 73 ? -7.184 12.969 9.641 1 85.62 73 SER B C 1
ATOM 3313 O O . SER B 1 73 ? -6.566 13.945 10.078 1 85.62 73 SER B O 1
ATOM 3315 N N . TRP B 1 74 ? -6.977 12.477 8.453 1 86.81 74 TRP B N 1
ATOM 3316 C CA . TRP B 1 74 ? -5.992 13.086 7.562 1 86.81 74 TRP B CA 1
ATOM 3317 C C . TRP B 1 74 ? -6.543 14.367 6.938 1 86.81 74 TRP B C 1
ATOM 3319 O O . TRP B 1 74 ? -5.785 15.172 6.398 1 86.81 74 TRP B O 1
ATOM 3329 N N . ILE B 1 75 ? -7.84 14.531 6.961 1 92.5 75 ILE B N 1
ATOM 3330 C CA . ILE B 1 75 ? -8.461 15.727 6.406 1 92.5 75 ILE B CA 1
ATOM 3331 C C . ILE B 1 75 ? -7.984 16.953 7.168 1 92.5 75 ILE B C 1
ATOM 3333 O O . ILE B 1 75 ? -8.039 17 8.398 1 92.5 75 ILE B O 1
ATOM 3337 N N . TYR B 1 76 ? -7.48 17.922 6.473 1 94.62 76 TYR B N 1
ATOM 3338 C CA . TYR B 1 76 ? -6.969 19.141 7.086 1 94.62 76 TYR B CA 1
ATOM 3339 C C . TYR B 1 76 ? -8.109 20.062 7.52 1 94.62 76 TYR B C 1
ATOM 3341 O O . TYR B 1 76 ? -8.922 20.484 6.695 1 94.62 76 TYR B O 1
ATOM 3349 N N . CYS B 1 77 ? -8.164 20.344 8.766 1 96.5 77 CYS B N 1
ATOM 3350 C CA . CYS B 1 77 ? -9.273 21.094 9.336 1 96.5 77 CYS B CA 1
ATOM 3351 C C . CYS B 1 77 ? -8.836 22.484 9.766 1 96.5 77 CYS B C 1
ATOM 3353 O O . CYS B 1 77 ? -8.008 22.625 10.664 1 96.5 77 CYS B O 1
ATOM 3355 N N . ILE B 1 78 ? -9.422 23.531 9.172 1 96.44 78 ILE B N 1
ATOM 3356 C CA . ILE B 1 78 ? -9.117 24.906 9.5 1 96.44 78 ILE B CA 1
ATOM 3357 C C . ILE B 1 78 ? -10.312 25.562 10.195 1 96.44 78 ILE B C 1
ATOM 3359 O O . ILE B 1 78 ? -11.406 25.625 9.625 1 96.44 78 ILE B O 1
ATOM 3363 N N . LEU B 1 79 ? -10.133 26.062 11.391 1 96.44 79 LEU B N 1
ATOM 3364 C CA . LEU B 1 79 ? -11.156 26.797 12.109 1 96.44 79 LEU B CA 1
ATOM 3365 C C . LEU B 1 79 ? -11.008 28.297 11.883 1 96.44 79 LEU B C 1
ATOM 3367 O O . LEU B 1 79 ? -9.922 28.859 12.078 1 96.44 79 LEU B O 1
ATOM 3371 N N . LEU B 1 80 ? -12.039 28.891 11.453 1 94.62 80 LEU B N 1
ATOM 3372 C CA . LEU B 1 80 ? -12.062 30.344 11.281 1 94.62 80 LEU B CA 1
ATOM 3373 C C . LEU B 1 80 ? -12.922 31 12.359 1 94.62 80 LEU B C 1
ATOM 3375 O O . LEU B 1 80 ? -14.141 30.797 12.398 1 94.62 80 LEU B O 1
ATOM 3379 N N . GLU B 1 81 ? -12.289 31.766 13.195 1 92.94 81 GLU B N 1
ATOM 3380 C CA . GLU B 1 81 ? -12.969 32.406 14.32 1 92.94 81 GLU B CA 1
ATOM 3381 C C . GLU B 1 81 ? -13.664 33.688 13.891 1 92.94 81 GLU B C 1
ATOM 3383 O O . GLU B 1 81 ? -13.008 34.656 13.508 1 92.94 81 GLU B O 1
ATOM 3388 N N . ASP B 1 82 ? -14.93 33.719 13.977 1 89.12 82 ASP B N 1
ATOM 3389 C CA . ASP B 1 82 ? -15.688 34.906 13.594 1 89.12 82 ASP B CA 1
ATOM 3390 C C . ASP B 1 82 ? -16.703 35.281 14.672 1 89.12 82 ASP B C 1
ATOM 3392 O O . ASP B 1 82 ? -17.594 36.094 14.438 1 89.12 82 ASP B O 1
ATOM 3396 N N . ARG B 1 83 ? -16.625 34.75 15.867 1 90.12 83 ARG B N 1
ATOM 3397 C CA . ARG B 1 83 ? -17.531 35.094 16.953 1 90.12 83 ARG B CA 1
ATOM 3398 C C . ARG B 1 83 ? -17.172 36.469 17.531 1 90.12 83 ARG B C 1
ATOM 3400 O O . ARG B 1 83 ? -16.047 36.656 18 1 90.12 83 ARG B O 1
ATOM 3407 N N . SER B 1 84 ? -18.109 37.25 17.562 1 86.75 84 SER B N 1
ATOM 3408 C CA . SER B 1 84 ? -17.906 38.656 17.922 1 86.75 84 SER B CA 1
ATOM 3409 C C . SER B 1 84 ? -17.375 38.781 19.344 1 86.75 84 SER B C 1
ATOM 3411 O O . SER B 1 84 ? -16.453 39.594 19.594 1 86.75 84 SER B O 1
ATOM 3413 N N . GLN B 1 85 ? -17.859 38.031 20.25 1 87.94 85 GLN B N 1
ATOM 3414 C CA . GLN B 1 85 ? -17.453 38.125 21.656 1 87.94 85 GLN B CA 1
ATOM 3415 C C . GLN B 1 85 ? -15.984 37.781 21.812 1 87.94 85 GLN B C 1
ATOM 3417 O O . GLN B 1 85 ? -15.25 38.438 22.547 1 87.94 85 GLN B O 1
ATOM 3422 N N . LEU B 1 86 ? -15.547 36.812 21.141 1 89.12 86 LEU B N 1
ATOM 3423 C CA . LEU B 1 86 ? -14.156 36.375 21.25 1 89.12 86 LEU B CA 1
ATOM 3424 C C . LEU B 1 86 ? -13.219 37.375 20.578 1 89.12 86 LEU B C 1
ATOM 3426 O O . LEU B 1 86 ? -12.102 37.594 21.047 1 89.12 86 LEU B O 1
ATOM 3430 N N . LEU B 1 87 ? -13.703 37.969 19.516 1 86.62 87 LEU B N 1
ATOM 3431 C CA . LEU B 1 87 ? -12.898 38.969 18.844 1 86.62 87 LEU B CA 1
ATOM 3432 C C . LEU B 1 87 ? -12.695 40.188 19.734 1 86.62 87 LEU B C 1
ATOM 3434 O O . LEU B 1 87 ? -11.609 40.781 19.766 1 86.62 87 LEU B O 1
ATOM 3438 N N . LEU B 1 88 ? -13.727 40.531 20.5 1 86.5 88 LEU B N 1
ATOM 3439 C CA . LEU B 1 88 ? -13.617 41.625 21.453 1 86.5 88 LEU B CA 1
ATOM 3440 C C . LEU B 1 88 ? -12.688 41.25 22.609 1 86.5 88 LEU B C 1
ATOM 3442 O O . LEU B 1 88 ? -11.867 42.062 23.031 1 86.5 88 LEU B O 1
ATOM 3446 N N . ASP B 1 89 ? -12.805 40 23.047 1 88.25 89 ASP B N 1
ATOM 3447 C CA . ASP B 1 89 ? -11.961 39.531 24.125 1 88.25 89 ASP B CA 1
ATOM 3448 C C . ASP B 1 89 ? -10.492 39.5 23.719 1 88.25 89 ASP B C 1
ATOM 3450 O O . ASP B 1 89 ? -9.609 39.812 24.531 1 88.25 89 ASP B O 1
ATOM 3454 N N . ARG B 1 90 ? -10.242 39.219 22.484 1 85.06 90 ARG B N 1
ATOM 3455 C CA . ARG B 1 90 ? -8.883 39.219 21.953 1 85.06 90 ARG B CA 1
ATOM 3456 C C . ARG B 1 90 ? -8.25 40.594 22.078 1 85.06 90 ARG B C 1
ATOM 3458 O O . ARG B 1 90 ? -7.082 40.719 22.453 1 85.06 90 ARG B O 1
ATOM 3465 N N . SER B 1 91 ? -9.055 41.562 21.781 1 79 91 SER B N 1
ATOM 3466 C CA . SER B 1 91 ? -8.578 42.938 21.875 1 79 91 SER B CA 1
ATOM 3467 C C . SER B 1 91 ? -8.344 43.344 23.312 1 79 91 SER B C 1
ATOM 3469 O O . SER B 1 91 ? -7.418 44.125 23.609 1 79 91 SER B O 1
ATOM 3471 N N . ARG B 1 92 ? -9.109 42.719 24.203 1 85.75 92 ARG B N 1
ATOM 3472 C CA . ARG B 1 92 ? -9.078 43.094 25.609 1 85.75 92 ARG B CA 1
ATOM 3473 C C . ARG B 1 92 ? -7.934 42.375 26.328 1 85.75 92 ARG B C 1
ATOM 3475 O O . ARG B 1 92 ? -7.203 43 27.109 1 85.75 92 ARG B O 1
ATOM 3482 N N . TYR B 1 93 ? -7.766 41.125 26.109 1 86.88 93 TYR B N 1
ATOM 3483 C CA . TYR B 1 93 ? -6.871 40.281 26.922 1 86.88 93 TYR B CA 1
ATOM 3484 C C . TYR B 1 93 ? -5.504 40.156 26.25 1 86.88 93 TYR B C 1
ATOM 3486 O O . TYR B 1 93 ? -4.527 39.781 26.906 1 86.88 93 TYR B O 1
ATOM 3494 N N . GLY B 1 94 ? -5.391 40.531 25.016 1 82.12 94 GLY B N 1
ATOM 3495 C CA . GLY B 1 94 ? -4.098 40.656 24.359 1 82.12 94 GLY B CA 1
ATOM 3496 C C . GLY B 1 94 ? -3.609 39.375 23.719 1 82.12 94 GLY B C 1
ATOM 3497 O O . GLY B 1 94 ? -4.402 38.469 23.469 1 82.12 94 GLY B O 1
ATOM 3498 N N . ARG B 1 95 ? -2.346 39.281 23.453 1 82.56 95 ARG B N 1
ATOM 3499 C CA . ARG B 1 95 ? -1.704 38.25 22.656 1 82.56 95 ARG B CA 1
ATOM 3500 C C . ARG B 1 95 ? -1.647 36.938 23.406 1 82.56 95 ARG B C 1
ATOM 3502 O O . ARG B 1 95 ? -1.853 35.875 22.828 1 82.56 95 ARG B O 1
ATOM 3509 N N . GLU B 1 96 ? -1.381 36.969 24.688 1 85.88 96 GLU B N 1
ATOM 3510 C CA . GLU B 1 96 ? -1.291 35.75 25.5 1 85.88 96 GLU B CA 1
ATOM 3511 C C . GLU B 1 96 ? -2.592 34.969 25.453 1 85.88 96 GLU B C 1
ATOM 3513 O O . GLU B 1 96 ? -2.572 33.75 25.266 1 85.88 96 GLU B O 1
ATOM 3518 N N . TRP B 1 97 ? -3.584 35.688 25.641 1 90.06 97 TRP B N 1
ATOM 3519 C CA . TRP B 1 97 ? -4.898 35.062 25.609 1 90.06 97 TRP B CA 1
ATOM 3520 C C . TRP B 1 97 ? -5.188 34.469 24.234 1 90.06 97 TRP B C 1
ATOM 3522 O O . TRP B 1 97 ? -5.715 33.344 24.125 1 90.06 97 TRP B O 1
ATOM 3532 N N . GLU B 1 98 ? -4.836 35.156 23.172 1 89.69 98 GLU B N 1
ATOM 3533 C CA . GLU B 1 98 ? -5.02 34.656 21.797 1 89.69 98 GLU B CA 1
ATOM 3534 C C . GLU B 1 98 ? -4.262 33.344 21.578 1 89.69 98 GLU B C 1
ATOM 3536 O O . GLU B 1 98 ? -4.789 32.438 20.953 1 89.69 98 GLU B O 1
ATOM 3541 N N . LEU B 1 99 ? -3.055 33.281 22.047 1 90.69 99 LEU B N 1
ATOM 3542 C CA . LEU B 1 99 ? -2.234 32.094 21.891 1 90.69 99 LEU B CA 1
ATOM 3543 C C . LEU B 1 99 ? -2.854 30.906 22.625 1 90.69 99 LEU B C 1
ATOM 3545 O O . LEU B 1 99 ? -2.848 29.781 22.125 1 90.69 99 LEU B O 1
ATOM 3549 N N . GLU B 1 100 ? -3.385 31.188 23.781 1 92.38 100 GLU B N 1
ATOM 3550 C CA . GLU B 1 100 ? -4.031 30.125 24.562 1 92.38 100 GLU B CA 1
ATOM 3551 C C . GLU B 1 100 ? -5.27 29.594 23.844 1 92.38 100 GLU B C 1
ATOM 3553 O O . GLU B 1 100 ? -5.484 28.375 23.781 1 92.38 100 GLU B O 1
ATOM 3558 N N . MET 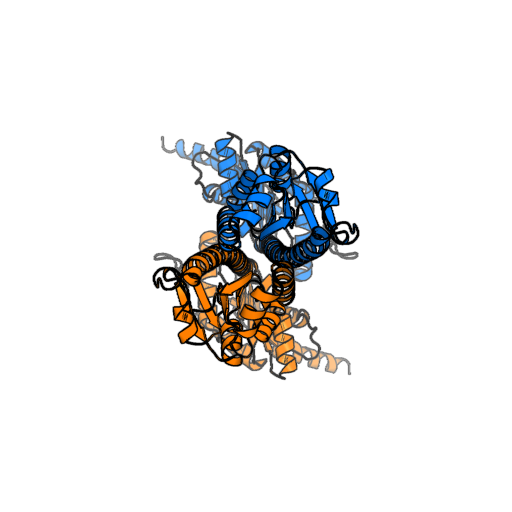B 1 101 ? -6.016 30.547 23.344 1 92.81 101 MET B N 1
ATOM 3559 C CA . MET B 1 101 ? -7.203 30.141 22.594 1 92.81 101 MET B CA 1
ATOM 3560 C C . MET B 1 101 ? -6.824 29.297 21.391 1 92.81 101 MET B C 1
ATOM 3562 O O . MET B 1 101 ? -7.488 28.312 21.078 1 92.81 101 MET B O 1
ATOM 3566 N N . THR B 1 102 ? -5.801 29.688 20.703 1 93.81 102 THR B N 1
ATOM 3567 C CA . THR B 1 102 ? -5.309 28.938 19.547 1 93.81 102 THR B CA 1
ATOM 3568 C C . THR B 1 102 ? -4.879 27.531 19.969 1 93.81 102 THR B C 1
ATOM 3570 O O . THR B 1 102 ? -5.246 26.547 19.328 1 93.81 102 THR B O 1
ATOM 3573 N N . SER B 1 103 ? -4.152 27.453 21.062 1 94.81 103 SER B N 1
ATOM 3574 C CA . SER B 1 103 ? -3.707 26.172 21.578 1 94.81 103 SER B CA 1
ATOM 3575 C C . SER B 1 103 ? -4.891 25.25 21.875 1 94.81 103 SER B C 1
ATOM 3577 O O . SER B 1 103 ? -4.859 24.062 21.531 1 94.81 103 SER B O 1
ATOM 3579 N N . ILE B 1 104 ? -5.895 25.781 22.438 1 92.94 104 ILE B N 1
ATOM 3580 C CA . ILE B 1 104 ? -7.078 25.016 22.797 1 92.94 104 ILE B CA 1
ATOM 3581 C C . ILE B 1 104 ? -7.762 24.5 21.531 1 92.94 104 ILE B C 1
ATOM 3583 O O . ILE B 1 104 ? -8.102 23.312 21.438 1 92.94 104 ILE B O 1
ATOM 3587 N N . ALA B 1 105 ? -7.926 25.359 20.562 1 93.94 105 ALA B N 1
ATOM 3588 C CA . ALA B 1 105 ? -8.562 24.969 19.297 1 93.94 105 ALA B CA 1
ATOM 3589 C C . ALA B 1 105 ? -7.793 23.844 18.625 1 93.94 105 ALA B C 1
ATOM 3591 O O . ALA B 1 105 ? -8.391 22.906 18.109 1 93.94 105 ALA B O 1
ATOM 3592 N N . LEU B 1 106 ? -6.496 23.938 18.641 1 94.19 106 LEU B N 1
ATOM 3593 C CA . LEU B 1 106 ? -5.648 22.922 18.016 1 94.19 106 LEU B CA 1
ATOM 3594 C C . LEU B 1 106 ? -5.75 21.594 18.766 1 94.19 106 LEU B C 1
ATOM 3596 O O . LEU B 1 106 ? -5.84 20.531 18.141 1 94.19 106 LEU B O 1
ATOM 3600 N N . ARG B 1 107 ? -5.766 21.672 20.047 1 90.38 107 ARG B N 1
ATOM 3601 C CA . ARG B 1 107 ? -5.867 20.453 20.859 1 90.38 107 ARG B CA 1
ATOM 3602 C C . ARG B 1 107 ? -7.207 19.766 20.656 1 90.38 107 ARG B C 1
ATOM 3604 O O . ARG B 1 107 ? -7.301 18.547 20.75 1 90.38 107 ARG B O 1
ATOM 3611 N N . GLU B 1 108 ? -8.156 20.562 20.312 1 88.06 108 GLU B N 1
ATOM 3612 C CA . GLU B 1 108 ? -9.5 20.016 20.141 1 88.06 108 GLU B CA 1
ATOM 3613 C C . GLU B 1 108 ? -9.688 19.438 18.734 1 88.06 108 GLU B C 1
ATOM 3615 O O . GLU B 1 108 ? -10.773 18.953 18.406 1 88.06 108 GLU B O 1
ATOM 3620 N N . GLY B 1 109 ? -8.703 19.562 17.906 1 88.88 109 GLY B N 1
ATOM 3621 C CA . GLY B 1 109 ? -8.789 18.797 16.672 1 88.88 109 GLY B CA 1
ATOM 3622 C C . GLY B 1 109 ? -8.508 19.625 15.43 1 88.88 109 GLY B C 1
ATOM 3623 O O . GLY B 1 109 ? -8.352 19.094 14.336 1 88.88 109 GLY B O 1
ATOM 3624 N N . ALA B 1 110 ? -8.43 20.984 15.562 1 94.38 110 ALA B N 1
ATOM 3625 C CA . ALA B 1 110 ? -8.125 21.812 14.406 1 94.38 110 ALA B CA 1
ATOM 3626 C C . ALA B 1 110 ? -6.648 21.703 14.016 1 94.38 110 ALA B C 1
ATOM 3628 O O . ALA B 1 110 ? -5.789 21.5 14.875 1 94.38 110 ALA B O 1
ATOM 3629 N N . ASP B 1 111 ? -6.375 21.766 12.781 1 94.62 111 ASP B N 1
ATOM 3630 C CA . ASP B 1 111 ? -4.996 21.812 12.312 1 94.62 111 ASP B CA 1
ATOM 3631 C C . ASP B 1 111 ? -4.484 23.25 12.242 1 94.62 111 ASP B C 1
ATOM 3633 O O . ASP B 1 111 ? -3.277 23.484 12.297 1 94.62 111 ASP B O 1
ATOM 3637 N N . ALA B 1 112 ? -5.438 24.141 12.078 1 95.69 112 ALA B N 1
ATOM 3638 C CA . ALA B 1 112 ? -5.156 25.578 12.055 1 95.69 112 ALA B CA 1
ATOM 3639 C C . ALA B 1 112 ? -6.328 26.375 12.617 1 95.69 112 ALA B C 1
ATOM 3641 O O . ALA B 1 112 ? -7.484 25.953 12.516 1 95.69 112 ALA B O 1
ATOM 3642 N N . TYR B 1 113 ? -6 27.453 13.227 1 95.81 113 TYR B N 1
ATOM 3643 C CA . TYR B 1 113 ? -6.965 28.375 13.812 1 95.81 113 TYR B CA 1
ATOM 3644 C C . TYR B 1 113 ? -6.656 29.812 13.398 1 95.81 113 TYR B C 1
ATOM 3646 O O . TYR B 1 113 ? -5.609 30.359 13.758 1 95.81 113 TYR B O 1
ATOM 3654 N N . ILE B 1 114 ? -7.57 30.391 12.68 1 94 114 ILE B N 1
ATOM 3655 C CA . ILE B 1 114 ? -7.344 31.719 12.125 1 94 114 ILE B CA 1
ATOM 3656 C C . ILE B 1 114 ? -8.445 32.688 12.594 1 94 114 ILE B C 1
ATOM 3658 O O . ILE B 1 114 ? -9.625 32.312 12.555 1 94 114 ILE B O 1
ATOM 3662 N N . TRP B 1 115 ? -8.062 33.812 12.969 1 90.12 115 TRP B N 1
ATOM 3663 C CA . TRP B 1 115 ? -9 34.844 13.43 1 90.12 115 TRP B CA 1
ATOM 3664 C C . TRP B 1 115 ? -9.438 35.75 12.273 1 90.12 115 TRP B C 1
ATOM 3666 O O . TRP B 1 115 ? -8.602 36.312 11.57 1 90.12 115 TRP B O 1
ATOM 3676 N N . LEU B 1 116 ? -10.68 35.875 12.055 1 85.56 116 LEU B N 1
ATOM 3677 C CA . LEU B 1 116 ? -11.234 36.781 11.055 1 85.56 116 LEU B CA 1
ATOM 3678 C C . LEU B 1 116 ? -11.719 38.062 11.695 1 85.56 116 LEU B C 1
ATOM 3680 O O . LEU B 1 116 ? -12.562 38.062 12.594 1 85.56 116 LEU B O 1
ATOM 3684 N N . PRO B 1 117 ? -11.086 39.219 11.258 1 77.19 117 PRO B N 1
ATOM 3685 C CA . PRO B 1 117 ? -11.461 40.469 11.898 1 77.19 117 PRO B CA 1
ATOM 3686 C C . PRO B 1 117 ? -12.922 40.875 11.648 1 77.19 117 PRO B C 1
ATOM 3688 O O . PRO B 1 117 ? -13.523 40.406 10.68 1 77.19 117 PRO B O 1
ATOM 3691 N N . LEU B 1 118 ? -13.5 41.625 12.555 1 64 118 LEU B N 1
ATOM 3692 C CA . LEU B 1 118 ? -14.859 42.156 12.477 1 64 118 LEU B CA 1
ATOM 3693 C C . LEU B 1 118 ? -14.992 43.188 11.352 1 64 118 LEU B C 1
ATOM 3695 O O . LEU B 1 118 ? -14.023 43.844 11.008 1 64 118 LEU B O 1
ATOM 3699 N N . GLU B 1 119 ? -15.93 43.188 10.273 1 61.56 119 GLU B N 1
ATOM 3700 C CA . GLU B 1 119 ? -16.156 44.031 9.109 1 61.56 119 GLU B CA 1
ATOM 3701 C C . GLU B 1 119 ? -16 45.5 9.477 1 61.56 119 GLU B C 1
ATOM 3703 O O . GLU B 1 119 ? -16.094 46.375 8.617 1 61.56 119 GLU B O 1
ATOM 3708 N N . GLU B 1 120 ? -15.812 46.062 10.617 1 57.12 120 GLU B N 1
ATOM 3709 C CA . GLU B 1 120 ? -16.219 47.438 10.766 1 57.12 120 GLU B CA 1
ATOM 3710 C C . GLU B 1 120 ? -15.273 48.375 10.008 1 57.12 120 GLU B C 1
ATOM 3712 O O . GLU B 1 120 ? -15.719 49.188 9.211 1 57.12 120 GLU B O 1
ATOM 3717 N N . THR B 1 121 ? -14.086 49.125 10.695 1 53.09 121 THR B N 1
ATOM 3718 C CA . THR B 1 121 ? -13.344 50.344 10.344 1 53.09 121 THR B CA 1
ATOM 3719 C C . THR B 1 121 ? -12.117 50 9.516 1 53.09 121 THR B C 1
ATOM 3721 O O . THR B 1 121 ? -11.766 48.812 9.367 1 53.09 121 THR B O 1
ATOM 3724 N N . ASP B 1 122 ? -11.305 50.969 8.883 1 51.88 122 ASP B N 1
ATOM 3725 C CA . ASP B 1 122 ? -10.125 51.031 8.023 1 51.88 122 ASP B CA 1
ATOM 3726 C C . ASP B 1 122 ? -9.062 50.031 8.477 1 51.88 122 ASP B C 1
ATOM 3728 O O . ASP B 1 122 ? -8.445 49.344 7.648 1 51.88 122 ASP B O 1
ATOM 3732 N N . SER B 1 123 ? -8.711 50.094 9.727 1 54.12 123 SER B N 1
ATOM 3733 C CA . SER B 1 123 ? -7.703 49.25 10.352 1 54.12 123 SER B CA 1
ATOM 3734 C C . SER B 1 123 ? -8.055 47.75 10.195 1 54.12 123 SER B C 1
ATOM 3736 O O . SER B 1 123 ? -7.168 46.906 10.227 1 54.12 123 SER B O 1
ATOM 3738 N N . THR B 1 124 ? -9.258 47.562 9.695 1 66.44 124 THR B N 1
ATOM 3739 C CA . THR B 1 124 ? -9.883 46.25 9.633 1 66.44 124 THR B CA 1
ATOM 3740 C C . THR B 1 124 ? -9.586 45.562 8.297 1 66.44 124 THR B C 1
ATOM 3742 O O . THR B 1 124 ? -9.461 44.344 8.219 1 66.44 124 THR B O 1
ATOM 3745 N N . SER B 1 125 ? -9.109 46.562 7.379 1 77.31 125 SER B N 1
ATOM 3746 C CA . SER B 1 125 ? -8.875 46 6.047 1 77.31 125 SER B CA 1
ATOM 3747 C C . SER B 1 125 ? -7.531 45.281 5.969 1 77.31 125 SER B C 1
ATOM 3749 O O . SER B 1 125 ? -7.434 44.219 5.387 1 77.31 125 SER B O 1
ATOM 3751 N N . ALA B 1 126 ? -6.484 46 6.59 1 81.62 126 ALA B N 1
ATOM 3752 C CA . ALA B 1 126 ? -5.152 45.406 6.57 1 81.62 126 ALA B CA 1
ATOM 3753 C C . ALA B 1 126 ? -5.133 44.094 7.34 1 81.62 126 ALA B C 1
ATOM 3755 O O . ALA B 1 126 ? -4.5 43.125 6.91 1 81.62 126 ALA B O 1
ATOM 3756 N N . GLU B 1 127 ? -5.832 44.094 8.383 1 83.31 127 GLU B N 1
ATOM 3757 C CA . GLU B 1 127 ? -5.898 42.875 9.195 1 83.31 127 GLU B CA 1
ATOM 3758 C C . GLU B 1 127 ? -6.641 41.781 8.453 1 83.31 127 GLU B C 1
ATOM 3760 O O . GLU B 1 127 ? -6.27 40.594 8.555 1 83.31 127 GLU B O 1
ATOM 3765 N N . LEU B 1 128 ? -7.609 42.25 7.727 1 84.94 128 LEU B N 1
ATOM 3766 C CA . LEU B 1 128 ? -8.367 41.281 6.941 1 84.94 128 LEU B CA 1
ATOM 3767 C C . LEU B 1 128 ? -7.488 40.656 5.863 1 84.94 128 LEU B C 1
ATOM 3769 O O . LEU B 1 128 ? -7.508 39.438 5.664 1 84.94 128 LEU B O 1
ATOM 3773 N N . THR B 1 129 ? -6.727 41.469 5.215 1 87.12 129 THR B N 1
ATOM 3774 C CA . THR B 1 129 ? -5.82 40.969 4.176 1 87.12 129 THR B CA 1
ATOM 3775 C C . THR B 1 129 ? -4.797 40 4.762 1 87.12 129 THR B C 1
ATOM 3777 O O . THR B 1 129 ? -4.52 38.938 4.176 1 87.12 129 THR B O 1
ATOM 3780 N N . ALA B 1 130 ? -4.301 40.375 5.91 1 89.88 130 ALA B N 1
ATOM 3781 C CA . ALA B 1 130 ? -3.314 39.531 6.562 1 89.88 130 ALA B CA 1
ATOM 3782 C C . ALA B 1 130 ? -3.924 38.188 6.941 1 89.88 130 ALA B C 1
ATOM 3784 O O . ALA B 1 130 ? -3.291 37.125 6.77 1 89.88 130 ALA B O 1
ATOM 3785 N N . SER B 1 131 ? -5.117 38.188 7.445 1 90 131 SER B N 1
ATOM 3786 C CA . SER B 1 131 ? -5.82 36.969 7.812 1 90 131 SER B CA 1
ATOM 3787 C C . SER B 1 131 ? -6.102 36.094 6.586 1 90 131 SER B C 1
ATOM 3789 O O . SER B 1 131 ? -5.969 34.875 6.641 1 90 131 SER B O 1
ATOM 3791 N N . GLN B 1 132 ? -6.441 36.75 5.535 1 88.81 132 GLN B N 1
ATOM 3792 C CA . GLN B 1 132 ? -6.703 36 4.297 1 88.81 132 GLN B CA 1
ATOM 3793 C C . GLN B 1 132 ? -5.43 35.375 3.758 1 88.81 132 GLN B C 1
ATOM 3795 O O . GLN B 1 132 ? -5.453 34.25 3.268 1 88.81 132 GLN B O 1
ATOM 3800 N N . ASN B 1 133 ? -4.344 36.094 3.854 1 91.94 133 ASN B N 1
ATOM 3801 C CA . ASN B 1 133 ? -3.062 35.531 3.436 1 91.94 133 ASN B CA 1
ATOM 3802 C C . ASN B 1 133 ? -2.67 34.344 4.285 1 91.94 133 ASN B C 1
ATOM 3804 O O . ASN B 1 133 ? -2.121 33.344 3.773 1 91.94 133 ASN B O 1
ATOM 3808 N N . LEU B 1 134 ? -2.959 34.438 5.531 1 94.31 134 LEU B N 1
ATOM 3809 C CA . LEU B 1 134 ? -2.684 33.312 6.422 1 94.31 134 LEU B CA 1
ATOM 3810 C C . LEU B 1 134 ? -3.537 32.094 6.051 1 94.31 134 LEU B C 1
ATOM 3812 O O . LEU B 1 134 ? -3.043 30.984 6.027 1 94.31 134 LEU B O 1
ATOM 3816 N N . LEU B 1 135 ? -4.762 32.375 5.723 1 93.44 135 LEU B N 1
ATOM 3817 C CA . LEU B 1 135 ? -5.652 31.297 5.305 1 93.44 135 LEU B CA 1
ATOM 3818 C C . LEU B 1 135 ? -5.129 30.609 4.047 1 93.44 135 LEU B C 1
ATOM 3820 O O . LEU B 1 135 ? -5.102 29.391 3.965 1 93.44 135 LEU B O 1
ATOM 3824 N N . LEU B 1 136 ? -4.684 31.391 3.129 1 92.44 136 LEU B N 1
ATOM 3825 C CA . LEU B 1 136 ? -4.152 30.844 1.886 1 92.44 136 LEU B CA 1
ATOM 3826 C C . LEU B 1 136 ? -2.91 30 2.15 1 92.44 136 LEU B C 1
ATOM 3828 O O . LEU B 1 136 ? -2.723 28.953 1.533 1 92.44 136 LEU B O 1
ATOM 3832 N N . ALA B 1 137 ? -2.088 30.484 3.031 1 94 137 ALA B N 1
ATOM 3833 C CA . ALA B 1 137 ? -0.903 29.719 3.396 1 94 137 ALA B CA 1
ATOM 3834 C C . ALA B 1 137 ? -1.29 28.375 4.02 1 94 137 ALA B C 1
ATOM 3836 O O . ALA B 1 137 ? -0.718 27.344 3.682 1 94 137 ALA B O 1
ATOM 3837 N N . GLN B 1 138 ? -2.23 28.422 4.867 1 94.06 138 GLN B N 1
ATOM 3838 C CA . GLN B 1 138 ? -2.697 27.203 5.523 1 94.06 138 GLN B CA 1
ATOM 3839 C C . GLN B 1 138 ? -3.334 26.25 4.52 1 94.06 138 GLN B C 1
ATOM 3841 O O . GLN B 1 138 ? -3.156 25.031 4.613 1 94.06 138 GLN B O 1
ATOM 3846 N N . LEU B 1 139 ? -4.039 26.812 3.59 1 91.69 139 LEU B N 1
ATOM 3847 C CA . LEU B 1 139 ? -4.617 25.984 2.535 1 91.69 139 LEU B CA 1
ATOM 3848 C C . LEU B 1 139 ? -3.529 25.281 1.736 1 91.69 139 LEU B C 1
ATOM 3850 O O . LEU B 1 139 ? -3.672 24.109 1.391 1 91.69 139 LEU B O 1
ATOM 3854 N N . THR B 1 140 ? -2.523 25.953 1.486 1 89.44 140 THR B N 1
ATOM 3855 C CA . THR B 1 140 ? -1.41 25.375 0.749 1 89.44 140 THR B CA 1
ATOM 3856 C C . THR B 1 140 ? -0.813 24.188 1.515 1 89.44 140 THR B C 1
ATOM 3858 O O . THR B 1 140 ? -0.538 23.141 0.932 1 89.44 140 THR B O 1
ATOM 3861 N N . ILE B 1 141 ? -0.662 24.359 2.777 1 91 141 ILE B N 1
ATOM 3862 C CA . ILE B 1 141 ? -0.152 23.297 3.631 1 91 141 ILE B CA 1
ATOM 3863 C C . ILE B 1 141 ? -1.121 22.109 3.617 1 91 141 ILE B C 1
ATOM 3865 O O . ILE B 1 141 ? -0.714 20.969 3.389 1 91 141 ILE B O 1
ATOM 3869 N N . GLY B 1 142 ? -2.363 22.422 3.854 1 91.31 142 GLY B N 1
ATOM 3870 C CA . GLY B 1 142 ? -3.379 21.391 3.869 1 91.31 142 GLY B CA 1
ATOM 3871 C C . GLY B 1 142 ? -3.447 20.594 2.576 1 91.31 142 GLY B C 1
ATOM 3872 O O . GLY B 1 142 ? -3.592 19.375 2.596 1 91.31 142 GLY B O 1
ATOM 3873 N N . LEU B 1 143 ? -3.312 21.312 1.511 1 88.31 143 LEU B N 1
ATOM 3874 C CA . LEU B 1 143 ? -3.371 20.656 0.203 1 88.31 143 LEU B CA 1
ATOM 3875 C C . LEU B 1 143 ? -2.168 19.75 -0.011 1 88.31 143 LEU B C 1
ATOM 3877 O O . LEU B 1 143 ? -2.307 18.641 -0.537 1 88.31 143 LEU B O 1
ATOM 3881 N N . ARG B 1 144 ? -1.084 20.188 0.293 1 87.06 144 ARG B N 1
ATOM 3882 C CA . ARG B 1 144 ? 0.119 19.375 0.191 1 87.06 144 ARG B CA 1
ATOM 3883 C C . ARG B 1 144 ? -0.015 18.094 1.021 1 87.06 144 ARG B C 1
ATOM 3885 O O . ARG B 1 144 ? 0.309 17 0.55 1 87.06 144 ARG B O 1
ATOM 3892 N N . LYS B 1 145 ? -0.493 18.266 2.182 1 88.19 145 LYS B N 1
ATOM 3893 C CA . LYS B 1 145 ? -0.663 17.109 3.07 1 88.19 145 LYS B CA 1
ATOM 3894 C C . LYS B 1 145 ? -1.733 16.156 2.545 1 88.19 145 LYS B C 1
ATOM 3896 O O . LYS B 1 145 ? -1.537 14.945 2.531 1 88.19 145 LYS B O 1
ATOM 3901 N N . ALA B 1 146 ? -2.82 16.719 2.125 1 87.06 146 ALA B N 1
ATOM 3902 C CA . ALA B 1 146 ? -3.918 15.914 1.595 1 87.06 146 ALA B CA 1
ATOM 3903 C C . ALA B 1 146 ? -3.471 15.117 0.372 1 87.06 146 ALA B C 1
ATOM 3905 O O . ALA B 1 146 ? -3.797 13.938 0.24 1 87.06 146 ALA B O 1
ATOM 3906 N N . GLN B 1 147 ? -2.785 15.742 -0.486 1 86.5 147 GLN B N 1
ATOM 3907 C CA . GLN B 1 147 ? -2.309 15.07 -1.69 1 86.5 147 GLN B CA 1
ATOM 3908 C C . GLN B 1 147 ? -1.387 13.906 -1.343 1 86.5 147 GLN B C 1
ATOM 3910 O O . GLN B 1 147 ? -1.499 12.828 -1.925 1 86.5 147 GLN B O 1
ATOM 3915 N N . LYS B 1 148 ? -0.52 14.133 -0.466 1 86.88 148 LYS B N 1
ATOM 3916 C CA . LYS B 1 148 ? 0.396 13.07 -0.053 1 86.88 148 LYS B CA 1
ATOM 3917 C C . LYS B 1 148 ? -0.365 11.891 0.539 1 86.88 148 LYS B C 1
ATOM 3919 O O . LYS B 1 148 ? -0.072 10.734 0.222 1 86.88 148 LYS B O 1
ATOM 3924 N N . TYR B 1 149 ? -1.294 12.203 1.32 1 86.94 149 TYR B N 1
ATOM 3925 C CA . TYR B 1 149 ? -2.098 11.156 1.936 1 86.94 149 TYR B CA 1
ATOM 3926 C C . TYR B 1 149 ? -2.887 10.391 0.882 1 86.94 149 TYR B C 1
ATOM 3928 O O . TYR B 1 149 ? -2.906 9.156 0.891 1 86.94 149 TYR B O 1
ATOM 3936 N N . ARG B 1 150 ? -3.463 11.031 0.009 1 84.31 150 ARG B N 1
ATOM 3937 C CA . ARG B 1 150 ? -4.246 10.391 -1.047 1 84.31 150 ARG B CA 1
ATOM 3938 C C . ARG B 1 150 ? -3.371 9.492 -1.908 1 84.31 150 ARG B C 1
ATOM 3940 O O . ARG B 1 150 ? -3.779 8.383 -2.268 1 84.31 150 ARG B O 1
ATOM 3947 N N . ASP B 1 151 ? -2.252 9.992 -2.193 1 89 151 ASP B N 1
ATOM 3948 C CA . ASP B 1 151 ? -1.324 9.203 -2.994 1 89 151 ASP B CA 1
ATOM 3949 C C . ASP B 1 151 ? -0.968 7.895 -2.289 1 89 151 ASP B C 1
ATOM 3951 O O . ASP B 1 151 ? -0.935 6.836 -2.916 1 89 151 ASP B O 1
ATOM 3955 N N . LEU B 1 152 ? -0.72 7.988 -1.023 1 89.5 152 LEU B N 1
ATOM 3956 C CA . LEU B 1 152 ? -0.355 6.805 -0.252 1 89.5 152 LEU B CA 1
ATOM 3957 C C . LEU B 1 152 ? -1.524 5.832 -0.162 1 89.5 152 LEU B C 1
ATOM 3959 O O . LEU B 1 152 ? -1.341 4.621 -0.295 1 89.5 152 LEU B O 1
ATOM 3963 N N . ILE B 1 153 ? -2.689 6.371 0.03 1 88.19 153 ILE B N 1
ATOM 3964 C CA . ILE B 1 153 ? -3.887 5.539 0.105 1 88.19 153 ILE B CA 1
ATOM 3965 C C . ILE B 1 153 ? -4.113 4.84 -1.232 1 88.19 153 ILE B C 1
ATOM 3967 O O . ILE B 1 153 ? -4.375 3.635 -1.274 1 88.19 153 ILE B O 1
ATOM 3971 N N . ARG B 1 154 ? -4.012 5.57 -2.281 1 88.75 154 ARG B N 1
ATOM 3972 C CA . ARG B 1 154 ? -4.184 5.004 -3.615 1 88.75 154 ARG B CA 1
ATOM 3973 C C . ARG B 1 154 ? -3.152 3.91 -3.883 1 88.75 154 ARG B C 1
ATOM 3975 O O . ARG B 1 154 ? -3.484 2.861 -4.441 1 88.75 154 ARG B O 1
ATOM 3982 N N . THR B 1 155 ? -1.972 4.199 -3.547 1 92.06 155 THR B N 1
ATOM 3983 C CA . THR B 1 155 ? -0.921 3.199 -3.705 1 92.06 155 THR B CA 1
ATOM 3984 C C . THR B 1 155 ? -1.242 1.944 -2.896 1 92.06 155 THR B C 1
ATOM 3986 O O . THR B 1 155 ? -1.074 0.825 -3.385 1 92.06 155 THR B O 1
ATOM 3989 N N . ASN B 1 156 ? -1.666 2.137 -1.691 1 91.62 156 ASN B N 1
ATOM 3990 C CA . ASN B 1 156 ? -2.064 1.012 -0.854 1 91.62 156 ASN B CA 1
ATOM 3991 C C . ASN B 1 156 ? -3.178 0.195 -1.505 1 91.62 156 ASN B C 1
ATOM 3993 O O . ASN B 1 156 ? -3.113 -1.036 -1.533 1 91.62 156 ASN B O 1
ATOM 3997 N N . ASP B 1 157 ? -4.109 0.862 -2.049 1 90 157 ASP B N 1
ATOM 3998 C CA . ASP B 1 157 ? -5.23 0.193 -2.705 1 90 157 ASP B CA 1
ATOM 3999 C C . ASP B 1 157 ? -4.758 -0.599 -3.924 1 90 157 ASP B C 1
ATOM 4001 O O . ASP B 1 157 ? -5.176 -1.74 -4.129 1 90 157 ASP B O 1
ATOM 4005 N N . LEU B 1 158 ? -3.967 0.019 -4.641 1 90.12 158 LEU B N 1
ATOM 4006 C CA . LEU B 1 158 ? -3.422 -0.635 -5.824 1 90.12 158 LEU B CA 1
ATOM 4007 C C . LEU B 1 158 ? -2.6 -1.86 -5.438 1 90.12 158 LEU B C 1
ATOM 4009 O O . LEU B 1 158 ? -2.77 -2.936 -6.02 1 90.12 158 LEU B O 1
ATOM 4013 N N . LEU B 1 159 ? -1.757 -1.739 -4.496 1 90.69 159 LEU B N 1
ATOM 4014 C CA . LEU B 1 159 ? -0.908 -2.836 -4.047 1 90.69 159 LEU B CA 1
ATOM 4015 C C . LEU B 1 159 ? -1.748 -3.977 -3.48 1 90.69 159 LEU B C 1
ATOM 4017 O O . LEU B 1 159 ? -1.412 -5.148 -3.66 1 90.69 159 LEU B O 1
ATOM 4021 N N . LEU B 1 160 ? -2.742 -3.627 -2.838 1 90.12 160 LEU B N 1
ATOM 4022 C CA . LEU B 1 160 ? -3.654 -4.641 -2.314 1 90.12 160 LEU B CA 1
ATOM 4023 C C . LEU B 1 160 ? -4.309 -5.418 -3.451 1 90.12 160 LEU B C 1
ATOM 4025 O O . LEU B 1 160 ? -4.371 -6.648 -3.408 1 90.12 160 LEU B O 1
ATOM 4029 N N . ALA B 1 161 ? -4.762 -4.703 -4.414 1 88.44 161 ALA B N 1
ATOM 4030 C CA . ALA B 1 161 ? -5.363 -5.348 -5.578 1 88.44 161 ALA B CA 1
ATOM 4031 C C . ALA B 1 161 ? -4.375 -6.293 -6.254 1 88.44 161 ALA B C 1
ATOM 4033 O O . ALA B 1 161 ? -4.734 -7.41 -6.633 1 88.44 161 ALA B O 1
ATOM 4034 N N . ILE B 1 162 ? -3.238 -5.867 -6.297 1 88.38 162 ILE B N 1
ATOM 4035 C CA . ILE B 1 162 ? -2.189 -6.664 -6.918 1 88.38 162 ILE B CA 1
ATOM 4036 C C . ILE B 1 162 ? -1.882 -7.883 -6.047 1 88.38 162 ILE B C 1
ATOM 4038 O O . ILE B 1 162 ? -1.692 -8.984 -6.559 1 88.38 162 ILE B O 1
ATOM 4042 N N . ALA B 1 163 ? -1.803 -7.672 -4.816 1 89.06 163 ALA B N 1
ATOM 4043 C CA . ALA B 1 163 ? -1.454 -8.727 -3.867 1 89.06 163 ALA B CA 1
ATOM 4044 C C . ALA B 1 163 ? -2.502 -9.836 -3.873 1 89.06 163 ALA B C 1
ATOM 4046 O O . ALA B 1 163 ? -2.193 -10.992 -3.574 1 89.06 163 ALA B O 1
ATOM 4047 N N . LEU B 1 164 ? -3.688 -9.469 -4.309 1 91.81 164 LEU B N 1
ATOM 4048 C CA . LEU B 1 164 ? -4.777 -10.422 -4.16 1 91.81 164 LEU B CA 1
ATOM 4049 C C . LEU B 1 164 ? -5.262 -10.914 -5.52 1 91.81 164 LEU B C 1
ATOM 4051 O O . LEU B 1 164 ? -6.219 -11.68 -5.602 1 91.81 164 LEU B O 1
ATOM 4055 N N . ALA B 1 165 ? -4.613 -10.539 -6.539 1 90.38 165 ALA B N 1
ATOM 4056 C CA . ALA B 1 165 ? -5.008 -10.945 -7.883 1 90.38 165 ALA B CA 1
ATOM 4057 C C . ALA B 1 165 ? -3.922 -11.797 -8.539 1 90.38 165 ALA B C 1
ATOM 4059 O O . ALA B 1 165 ? -2.73 -11.57 -8.32 1 90.38 165 ALA B O 1
ATOM 4060 N N . ASP B 1 166 ? -4.367 -12.703 -9.32 1 88.69 166 ASP B N 1
ATOM 4061 C CA . ASP B 1 166 ? -3.455 -13.469 -10.164 1 88.69 166 ASP B CA 1
ATOM 4062 C C . ASP B 1 166 ? -3.02 -12.656 -11.375 1 88.69 166 ASP B C 1
ATOM 4064 O O . ASP B 1 166 ? -3.855 -12.086 -12.086 1 88.69 166 ASP B O 1
ATOM 4068 N N . SER B 1 167 ? -1.76 -12.602 -11.578 1 83.56 167 SER B N 1
ATOM 4069 C CA . SER B 1 167 ? -1.205 -11.703 -12.586 1 83.56 167 SER B CA 1
ATOM 4070 C C . SER B 1 167 ? -1.59 -12.141 -13.992 1 83.56 167 SER B C 1
ATOM 4072 O O . SER B 1 167 ? -1.679 -11.32 -14.906 1 83.56 167 SER B O 1
ATOM 4074 N N . LEU B 1 168 ? -1.865 -13.367 -14.133 1 86 168 LEU B N 1
ATOM 4075 C CA . LEU B 1 168 ? -2.131 -13.891 -15.469 1 86 168 LEU B CA 1
ATOM 4076 C C . LEU B 1 168 ? -3.605 -13.742 -15.828 1 86 168 LEU B C 1
ATOM 4078 O O . LEU B 1 168 ? -3.938 -13.219 -16.891 1 86 168 LEU B O 1
ATOM 4082 N N . THR B 1 169 ? -4.465 -14.102 -14.938 1 92.44 169 THR B N 1
ATOM 4083 C CA . THR B 1 169 ? -5.883 -14.219 -15.266 1 92.44 169 THR B CA 1
ATOM 4084 C C . THR B 1 169 ? -6.668 -13.047 -14.688 1 92.44 169 THR B C 1
ATOM 4086 O O . THR B 1 169 ? -7.828 -12.828 -15.047 1 92.44 169 THR B O 1
ATOM 4089 N N . GLU B 1 170 ? -6.105 -12.328 -13.742 1 89.31 170 GLU B N 1
ATOM 4090 C CA . GLU B 1 170 ? -6.719 -11.195 -13.062 1 89.31 170 GLU B CA 1
ATOM 4091 C C . GLU B 1 170 ? -7.812 -11.648 -12.102 1 89.31 170 GLU B C 1
ATOM 4093 O O . GLU B 1 170 ? -8.5 -10.82 -11.492 1 89.31 170 GLU B O 1
ATOM 4098 N N . LEU B 1 171 ? -7.965 -12.938 -12.047 1 93.75 171 LEU B N 1
ATOM 4099 C CA . LEU B 1 171 ? -8.812 -13.453 -10.977 1 93.75 171 LEU B CA 1
ATOM 4100 C C . LEU B 1 171 ? -8.141 -13.273 -9.617 1 93.75 171 LEU B C 1
ATOM 4102 O O . LEU B 1 171 ? -6.941 -13 -9.547 1 93.75 171 LEU B O 1
ATOM 4106 N N . SER B 1 172 ? -9.031 -13.336 -8.609 1 94.19 172 SER B N 1
ATOM 4107 C CA . SER B 1 172 ? -8.438 -13.391 -7.277 1 94.19 172 SER B CA 1
ATOM 4108 C C . SER B 1 172 ? -7.496 -14.586 -7.145 1 94.19 172 SER B C 1
ATOM 4110 O O . SER B 1 172 ? -7.734 -15.641 -7.73 1 94.19 172 SER B O 1
ATOM 4112 N N . ASN B 1 173 ? -6.48 -14.398 -6.391 1 91.81 173 ASN B N 1
ATOM 4113 C CA . ASN B 1 173 ? -5.484 -15.461 -6.258 1 91.81 173 ASN B CA 1
ATOM 4114 C C . ASN B 1 173 ? -5.715 -16.281 -4.996 1 91.81 173 ASN B C 1
ATOM 4116 O O . ASN B 1 173 ? -6.723 -16.109 -4.305 1 91.81 173 ASN B O 1
ATOM 4120 N N . ARG B 1 174 ? -4.836 -17.188 -4.77 1 90.12 174 ARG B N 1
ATOM 4121 C CA . ARG B 1 174 ? -4.965 -18.109 -3.648 1 90.12 174 ARG B CA 1
ATOM 4122 C C . ARG B 1 174 ? -4.992 -17.359 -2.322 1 90.12 174 ARG B C 1
ATOM 4124 O O . ARG B 1 174 ? -5.762 -17.703 -1.424 1 90.12 174 ARG B O 1
ATOM 4131 N N . ARG B 1 175 ? -4.141 -16.438 -2.203 1 89.12 175 ARG B N 1
ATOM 4132 C CA . ARG B 1 175 ? -4.121 -15.633 -0.989 1 89.12 175 ARG B CA 1
ATOM 4133 C C . ARG B 1 175 ? -5.484 -14.992 -0.736 1 89.12 175 ARG B C 1
ATOM 4135 O O . ARG B 1 175 ? -5.969 -14.984 0.397 1 89.12 175 ARG B O 1
ATOM 4142 N N . ALA B 1 176 ? -5.965 -14.43 -1.77 1 93.75 176 ALA B N 1
ATOM 4143 C CA . ALA B 1 176 ? -7.293 -13.836 -1.667 1 93.75 176 ALA B CA 1
ATOM 4144 C C . ALA B 1 176 ? -8.312 -14.844 -1.153 1 93.75 176 ALA B C 1
ATOM 4146 O O . ALA B 1 176 ? -9.188 -14.508 -0.351 1 93.75 176 ALA B O 1
ATOM 4147 N N . LEU B 1 177 ? -8.219 -16 -1.617 1 95.06 177 LEU B N 1
ATOM 4148 C CA . LEU B 1 177 ? -9.117 -17.062 -1.16 1 95.06 177 LEU B CA 1
ATOM 4149 C C . LEU B 1 177 ? -8.961 -17.297 0.337 1 95.06 177 LEU B C 1
ATOM 4151 O O . LEU B 1 177 ? -9.953 -17.391 1.062 1 95.06 177 LEU B O 1
ATOM 4155 N N . GLU B 1 178 ? -7.785 -17.391 0.723 1 91.31 178 GLU B N 1
ATOM 4156 C CA . GLU B 1 178 ? -7.484 -17.672 2.125 1 91.31 178 GLU B CA 1
ATOM 4157 C C . GLU B 1 178 ? -8.008 -16.562 3.029 1 91.31 178 GLU B C 1
ATOM 4159 O O . GLU B 1 178 ? -8.352 -16.797 4.188 1 91.31 178 GLU B O 1
ATOM 4164 N N . TRP B 1 179 ? -8.062 -15.414 2.471 1 91.06 179 TRP B N 1
ATOM 4165 C CA . TRP B 1 179 ? -8.586 -14.273 3.223 1 91.06 179 TRP B CA 1
ATOM 4166 C C . TRP B 1 179 ? -10.102 -14.227 3.162 1 91.06 179 TRP B C 1
ATOM 4168 O O . TRP B 1 179 ? -10.766 -13.875 4.145 1 91.06 179 TRP B O 1
ATOM 4178 N N . ASP B 1 180 ? -10.617 -14.57 2.078 1 94.94 180 ASP B N 1
ATOM 4179 C CA . ASP B 1 180 ? -12.039 -14.367 1.814 1 94.94 180 ASP B CA 1
ATOM 4180 C C . ASP B 1 180 ? -12.875 -15.523 2.361 1 94.94 180 ASP B C 1
ATOM 4182 O O . ASP B 1 180 ? -13.969 -15.312 2.883 1 94.94 180 ASP B O 1
ATOM 4186 N N . LEU B 1 181 ? -12.383 -16.688 2.246 1 96.75 181 LEU B N 1
ATOM 4187 C CA . LEU B 1 181 ? -13.164 -17.875 2.568 1 96.75 181 LEU B CA 1
ATOM 4188 C C . LEU B 1 181 ? -13.617 -17.844 4.023 1 96.75 181 LEU B C 1
ATOM 4190 O O . LEU B 1 181 ? -14.805 -18.031 4.309 1 96.75 181 LEU B O 1
ATOM 4194 N N . PRO B 1 182 ? -12.742 -17.594 5.008 1 96.31 182 PRO B N 1
ATOM 4195 C CA . PRO B 1 182 ? -13.203 -17.516 6.395 1 96.31 182 PRO B CA 1
ATOM 4196 C C . PRO B 1 182 ? -14.297 -16.453 6.59 1 96.31 182 PRO B C 1
ATOM 4198 O O . PRO B 1 182 ? -15.242 -16.672 7.355 1 96.31 182 PRO B O 1
ATOM 4201 N N . ARG B 1 183 ? -14.211 -15.367 5.938 1 95.62 183 ARG B N 1
ATOM 4202 C CA . ARG B 1 183 ? -15.195 -14.297 6.051 1 95.62 183 ARG B CA 1
ATOM 4203 C C . ARG B 1 183 ? -16.547 -14.742 5.508 1 95.62 183 ARG B C 1
ATOM 4205 O O . ARG B 1 183 ? -17.594 -14.477 6.117 1 95.62 183 ARG B O 1
ATOM 4212 N N . GLN B 1 184 ? -16.516 -15.352 4.398 1 96 184 GLN B N 1
ATOM 4213 C CA . GLN B 1 184 ? -17.734 -15.844 3.779 1 96 184 GLN B CA 1
ATOM 4214 C C . GLN B 1 184 ? -18.406 -16.906 4.645 1 96 184 GLN B C 1
ATOM 4216 O O . GLN B 1 184 ? -19.625 -16.969 4.746 1 96 184 GLN B O 1
ATOM 4221 N N . ILE B 1 185 ? -17.609 -17.734 5.215 1 97.38 185 ILE B N 1
ATOM 4222 C CA . ILE B 1 185 ? -18.125 -18.766 6.102 1 97.38 185 ILE B CA 1
ATOM 4223 C C . ILE B 1 185 ? -18.797 -18.125 7.316 1 97.38 185 ILE B C 1
ATOM 4225 O O . ILE B 1 185 ? -19.906 -18.5 7.691 1 97.38 185 ILE B O 1
ATOM 4229 N N . GLN B 1 186 ? -18.109 -17.203 7.895 1 96.75 186 GLN B N 1
ATOM 4230 C CA . GLN B 1 186 ? -18.656 -16.5 9.047 1 96.75 186 GLN B CA 1
ATOM 4231 C C . GLN B 1 186 ? -19.984 -15.82 8.695 1 96.75 186 GLN B C 1
ATOM 4233 O O . GLN B 1 186 ? -20.938 -15.898 9.461 1 96.75 186 GLN B O 1
ATOM 4238 N N . LYS B 1 187 ? -20.016 -15.172 7.629 1 95.56 187 LYS B N 1
ATOM 4239 C CA . LYS B 1 187 ? -21.234 -14.508 7.164 1 95.56 187 LYS B CA 1
ATOM 4240 C C . LYS B 1 187 ? -22.359 -15.516 6.957 1 95.56 187 LYS B C 1
ATOM 4242 O O . LYS B 1 187 ? -23.5 -15.266 7.363 1 95.56 187 LYS B O 1
ATOM 4247 N N . ALA B 1 188 ? -22.062 -16.578 6.324 1 96.69 188 ALA B N 1
ATOM 4248 C CA . ALA B 1 188 ? -23.062 -17.609 6.074 1 96.69 188 ALA B CA 1
ATOM 4249 C C . ALA B 1 188 ? -23.625 -18.172 7.383 1 96.69 188 ALA B C 1
ATOM 4251 O O . ALA B 1 188 ? -24.844 -18.359 7.512 1 96.69 188 ALA B O 1
ATOM 4252 N N . ARG B 1 189 ? -22.797 -18.375 8.281 1 96.56 189 ARG B N 1
ATOM 4253 C CA . ARG B 1 189 ? -23.203 -18.891 9.586 1 96.56 189 ARG B CA 1
ATOM 4254 C C . ARG B 1 189 ? -24.062 -17.875 10.336 1 96.56 189 ARG B C 1
ATOM 4256 O O . ARG B 1 189 ? -25.094 -18.219 10.898 1 96.56 189 ARG B O 1
ATOM 4263 N N . THR B 1 190 ? -23.578 -16.656 10.344 1 95.75 190 THR B N 1
ATOM 4264 C CA . THR B 1 190 ? -24.281 -15.586 11.031 1 95.75 190 THR B CA 1
ATOM 4265 C C . THR B 1 190 ? -25.688 -15.406 10.445 1 95.75 190 THR B C 1
ATOM 4267 O O . THR B 1 190 ? -26.656 -15.203 11.188 1 95.75 190 THR B O 1
ATOM 4270 N N . ASN B 1 191 ? -25.797 -15.523 9.164 1 95.25 191 ASN B N 1
ATOM 4271 C CA . ASN B 1 191 ? -27.062 -15.281 8.477 1 95.25 191 ASN B CA 1
ATOM 4272 C C . ASN B 1 191 ? -27.875 -16.562 8.32 1 95.25 191 ASN B C 1
ATOM 4274 O O . ASN B 1 191 ? -29.016 -16.531 7.879 1 95.25 191 ASN B O 1
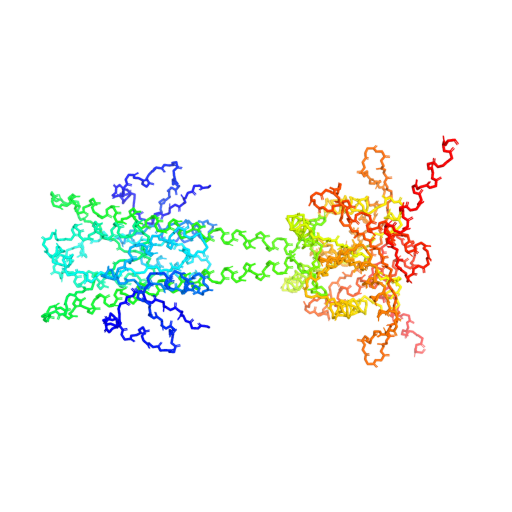ATOM 4278 N N . GLY B 1 192 ? -27.312 -17.656 8.555 1 95.75 192 GLY B N 1
ATOM 4279 C CA . GLY B 1 192 ? -27.984 -18.938 8.398 1 95.75 192 GLY B CA 1
ATOM 4280 C C . GLY B 1 192 ? -28.234 -19.312 6.945 1 95.75 192 GLY B C 1
ATOM 4281 O O . GLY B 1 192 ? -29.297 -19.812 6.594 1 95.75 192 GLY B O 1
ATOM 4282 N N . THR B 1 193 ? -27.344 -18.938 6.129 1 96.81 193 THR B N 1
ATOM 4283 C CA . THR B 1 193 ? -27.469 -19.219 4.703 1 96.81 193 THR B CA 1
ATOM 4284 C C . THR B 1 193 ? -26.469 -20.281 4.27 1 96.81 193 THR B C 1
ATOM 4286 O O . THR B 1 193 ? -25.422 -20.438 4.895 1 96.81 193 THR B O 1
ATOM 4289 N N . PRO B 1 194 ? -26.828 -21.047 3.225 1 97.69 194 PRO B N 1
ATOM 4290 C CA . PRO B 1 194 ? -25.891 -22.062 2.744 1 97.69 194 PRO B CA 1
ATOM 4291 C C . PRO B 1 194 ? -24.719 -21.469 1.968 1 97.69 194 PRO B C 1
ATOM 4293 O O . PRO B 1 194 ? -24.797 -20.328 1.491 1 97.69 194 PRO B O 1
ATOM 4296 N N . LEU B 1 195 ? -23.656 -22.203 1.945 1 98.25 195 LEU B N 1
ATOM 4297 C CA . LEU B 1 195 ? -22.438 -21.859 1.215 1 98.25 195 LEU B CA 1
ATOM 4298 C C . LEU B 1 195 ? -21.797 -23.109 0.601 1 98.25 195 LEU B C 1
ATOM 4300 O O . LEU B 1 195 ? -21.688 -24.141 1.263 1 98.25 195 LEU B O 1
ATOM 4304 N N . SER B 1 196 ? -21.469 -23 -0.668 1 98.44 196 SER B N 1
ATOM 4305 C CA . SER B 1 196 ? -20.844 -24.125 -1.336 1 98.44 196 SER B CA 1
ATOM 4306 C C . SER B 1 196 ? -19.562 -23.688 -2.068 1 98.44 196 SER B C 1
ATOM 4308 O O . SER B 1 196 ? -19.328 -22.5 -2.24 1 98.44 196 SER B O 1
ATOM 4310 N N . LEU B 1 197 ? -18.797 -24.734 -2.414 1 97.81 197 LEU B N 1
ATOM 4311 C CA . LEU B 1 197 ? -17.5 -24.516 -3.041 1 97.81 197 LEU B CA 1
ATOM 4312 C C . LEU B 1 197 ? -17.297 -25.469 -4.211 1 97.81 197 LEU B C 1
ATOM 4314 O O . LEU B 1 197 ? -17.656 -26.641 -4.129 1 97.81 197 LEU B O 1
ATOM 4318 N N . ILE B 1 198 ? -16.766 -24.922 -5.312 1 98.38 198 ILE B N 1
ATOM 4319 C CA . ILE B 1 198 ? -16.344 -25.719 -6.449 1 98.38 198 ILE B CA 1
ATOM 4320 C C . ILE B 1 198 ? -14.836 -25.609 -6.641 1 98.38 198 ILE B C 1
ATOM 4322 O O . ILE B 1 198 ? -14.281 -24.5 -6.602 1 98.38 198 ILE B O 1
ATOM 4326 N N . ILE B 1 199 ? -14.195 -26.688 -6.75 1 97.44 199 ILE B N 1
ATOM 4327 C CA . ILE B 1 199 ? -12.812 -26.703 -7.219 1 97.44 199 ILE B CA 1
ATOM 4328 C C . ILE B 1 199 ? -12.734 -27.344 -8.602 1 97.44 199 ILE B C 1
ATOM 4330 O O . ILE B 1 199 ? -13.414 -28.344 -8.859 1 97.44 199 ILE B O 1
ATOM 4334 N N . LEU B 1 200 ? -12 -26.719 -9.469 1 97.62 200 LEU B N 1
ATOM 4335 C CA . LEU B 1 200 ? -11.914 -27.297 -10.805 1 97.62 200 LEU B CA 1
ATOM 4336 C C . LEU B 1 200 ? -10.469 -27.266 -11.305 1 97.62 200 LEU B C 1
ATOM 4338 O O . LEU B 1 200 ? -9.648 -26.5 -10.805 1 97.62 200 LEU B O 1
ATOM 4342 N N . ASP B 1 201 ? -10.172 -28.062 -12.203 1 95.06 201 ASP B N 1
ATOM 4343 C CA . ASP B 1 201 ? -8.875 -28.234 -12.844 1 95.06 201 ASP B CA 1
ATOM 4344 C C . ASP B 1 201 ? -9.023 -28.406 -14.352 1 95.06 201 ASP B C 1
ATOM 4346 O O . ASP B 1 201 ? -9.945 -29.078 -14.82 1 95.06 201 ASP B O 1
ATOM 4350 N N . VAL B 1 202 ? -8.07 -27.859 -15.078 1 96.44 202 VAL B N 1
ATOM 4351 C CA . VAL B 1 202 ? -8.07 -28.031 -16.531 1 96.44 202 VAL B CA 1
ATOM 4352 C C . VAL B 1 202 ? -7.461 -29.391 -16.891 1 96.44 202 VAL B C 1
ATOM 4354 O O . VAL B 1 202 ? -6.293 -29.641 -16.594 1 96.44 202 VAL B O 1
ATOM 4357 N N . ASP B 1 203 ? -8.258 -30.172 -17.609 1 95.81 203 ASP B N 1
ATOM 4358 C CA . ASP B 1 203 ? -7.82 -31.531 -17.953 1 95.81 203 ASP B CA 1
ATOM 4359 C C . ASP B 1 203 ? -6.68 -31.5 -18.969 1 95.81 203 ASP B C 1
ATOM 4361 O O . ASP B 1 203 ? -6.805 -30.891 -20.031 1 95.81 203 ASP B O 1
ATOM 4365 N N . TYR B 1 204 ? -5.594 -32.125 -18.594 1 92.62 204 TYR B N 1
ATOM 4366 C CA . TYR B 1 204 ? -4.438 -32.312 -19.453 1 92.62 204 TYR B CA 1
ATOM 4367 C C . TYR B 1 204 ? -3.85 -30.984 -19.891 1 92.62 204 TYR B C 1
ATOM 4369 O O . TYR B 1 204 ? -3.492 -30.812 -21.062 1 92.62 204 TYR B O 1
ATOM 4377 N N . PHE B 1 205 ? -3.754 -30.109 -19.031 1 91.88 205 PHE B N 1
ATOM 4378 C CA . PHE B 1 205 ? -3.254 -28.781 -19.359 1 91.88 205 PHE B CA 1
ATOM 4379 C C . PHE B 1 205 ? -1.777 -28.844 -19.734 1 91.88 205 PHE B C 1
ATOM 4381 O O . PHE B 1 205 ? -1.325 -28.094 -20.609 1 91.88 205 PHE B O 1
ATOM 4388 N N . LYS B 1 206 ? -1.099 -29.594 -19.062 1 82.56 206 LYS B N 1
ATOM 4389 C CA . LYS B 1 206 ? 0.316 -29.75 -19.391 1 82.56 206 LYS B CA 1
ATOM 4390 C C . LYS B 1 206 ? 0.503 -30.141 -20.859 1 82.56 206 LYS B C 1
ATOM 4392 O O . LYS B 1 206 ? 1.454 -29.688 -21.5 1 82.56 206 LYS B O 1
ATOM 4397 N N . LYS B 1 207 ? -0.308 -30.953 -21.344 1 86.81 207 LYS B N 1
ATOM 4398 C CA . LYS B 1 207 ? -0.238 -31.359 -22.75 1 86.81 207 LYS B CA 1
ATOM 4399 C C . LYS B 1 207 ? -0.41 -30.156 -23.672 1 86.81 207 LYS B C 1
ATOM 4401 O O . LYS B 1 207 ? 0.193 -30.109 -24.75 1 86.81 207 LYS B O 1
ATOM 4406 N N . VAL B 1 208 ? -1.255 -29.281 -23.312 1 90.56 208 VAL B N 1
ATOM 4407 C CA . VAL B 1 208 ? -1.441 -28.062 -24.078 1 90.56 208 VAL B CA 1
ATOM 4408 C C . VAL B 1 208 ? -0.136 -27.266 -24.125 1 90.56 208 VAL B C 1
ATOM 4410 O O . VAL B 1 208 ? 0.307 -26.844 -25.188 1 90.56 208 VAL B O 1
ATOM 4413 N N . ASN B 1 209 ? 0.467 -27.109 -23 1 83.62 209 ASN B N 1
ATOM 4414 C CA . ASN B 1 209 ? 1.727 -26.375 -22.922 1 83.62 209 ASN B CA 1
ATOM 4415 C C . ASN B 1 209 ? 2.826 -27.062 -23.734 1 83.62 209 ASN B C 1
ATOM 4417 O O . ASN B 1 209 ? 3.6 -26.406 -24.422 1 83.62 209 ASN B O 1
ATOM 4421 N N . ASP B 1 210 ? 2.832 -28.297 -23.578 1 75.81 210 ASP B N 1
ATOM 4422 C CA . ASP B 1 210 ? 3.869 -29.062 -24.25 1 75.81 210 ASP B CA 1
ATOM 4423 C C . ASP B 1 210 ? 3.695 -29 -25.766 1 75.81 210 ASP B C 1
ATOM 4425 O O . ASP B 1 210 ? 4.68 -29.016 -26.516 1 75.81 210 ASP B O 1
ATOM 4429 N N . SER B 1 211 ? 2.49 -29 -26.188 1 85.06 211 SER B N 1
ATOM 4430 C CA . SER B 1 211 ? 2.182 -29.047 -27.625 1 85.06 211 SER B CA 1
ATOM 4431 C C . SER B 1 211 ? 2.299 -27.672 -28.266 1 85.06 211 SER B C 1
ATOM 4433 O O . SER B 1 211 ? 2.762 -27.547 -29.406 1 85.06 211 SER B O 1
ATOM 4435 N N . TYR B 1 212 ? 1.887 -26.656 -27.484 1 84.62 212 TYR B N 1
ATOM 4436 C CA . TYR B 1 212 ? 1.739 -25.359 -28.141 1 84.62 212 TYR B CA 1
ATOM 4437 C C . TYR B 1 212 ? 2.619 -24.312 -27.469 1 84.62 212 TYR B C 1
ATOM 4439 O O . TYR B 1 212 ? 2.734 -23.188 -27.953 1 84.62 212 TYR B O 1
ATOM 4447 N N . GLY B 1 213 ? 3.15 -24.625 -26.406 1 76.25 213 GLY B N 1
ATOM 4448 C CA . GLY B 1 213 ? 3.98 -23.688 -25.672 1 76.25 213 GLY B CA 1
ATOM 4449 C C . GLY B 1 213 ? 3.258 -23.031 -24.516 1 76.25 213 GLY B C 1
ATOM 4450 O O . GLY B 1 213 ? 2.025 -22.969 -24.5 1 76.25 213 GLY B O 1
ATOM 4451 N N . HIS B 1 214 ? 3.977 -22.422 -23.625 1 78.69 214 HIS B N 1
ATOM 4452 C CA . HIS B 1 214 ? 3.432 -21.844 -22.406 1 78.69 214 HIS B CA 1
ATOM 4453 C C . HIS B 1 214 ? 2.631 -20.578 -22.703 1 78.69 214 HIS B C 1
ATOM 4455 O O . HIS B 1 214 ? 1.678 -20.266 -21.984 1 78.69 214 HIS B O 1
ATOM 4461 N N . LEU B 1 215 ? 3.025 -19.906 -23.656 1 79.62 215 LEU B N 1
ATOM 4462 C CA . LEU B 1 215 ? 2.301 -18.688 -23.984 1 79.62 215 LEU B CA 1
ATOM 4463 C C . LEU B 1 215 ? 0.872 -19 -24.422 1 79.62 215 LEU B C 1
ATOM 4465 O O . LEU B 1 215 ? -0.059 -18.266 -24.094 1 79.62 215 LEU B O 1
ATOM 4469 N N . VAL B 1 216 ? 0.77 -20.016 -25.141 1 87.06 216 VAL B N 1
ATOM 4470 C CA . VAL B 1 216 ? -0.55 -20.469 -25.562 1 87.06 216 VAL B CA 1
ATOM 4471 C C . VAL B 1 216 ? -1.343 -20.969 -24.359 1 87.06 216 VAL B C 1
ATOM 4473 O O . VAL B 1 216 ? -2.533 -20.672 -24.219 1 87.06 216 VAL B O 1
ATOM 4476 N N . GLY B 1 217 ? -0.666 -21.656 -23.516 1 91.38 217 GLY B N 1
ATOM 4477 C CA . GLY B 1 217 ? -1.299 -22.062 -22.281 1 91.38 217 GLY B CA 1
ATOM 4478 C C . GLY B 1 217 ? -1.787 -20.891 -21.438 1 91.38 217 GLY B C 1
ATOM 4479 O O . GLY B 1 217 ? -2.896 -20.922 -20.906 1 91.38 217 GLY B O 1
ATOM 4480 N N . ASP B 1 218 ? -1.011 -19.922 -21.438 1 88.75 218 ASP B N 1
ATOM 4481 C CA . ASP B 1 218 ? -1.379 -18.719 -20.703 1 88.75 218 ASP B CA 1
ATOM 4482 C C . ASP B 1 218 ? -2.639 -18.078 -21.297 1 88.75 218 ASP B C 1
ATOM 4484 O O . ASP B 1 218 ? -3.551 -17.703 -20.547 1 88.75 218 ASP B O 1
ATOM 4488 N N . ARG B 1 219 ? -2.584 -17.922 -22.516 1 93.69 219 ARG B N 1
ATOM 4489 C CA . ARG B 1 219 ? -3.74 -17.344 -23.188 1 93.69 219 ARG B CA 1
ATOM 4490 C C . ARG B 1 219 ? -4.992 -18.188 -22.953 1 93.69 219 ARG B C 1
ATOM 4492 O O . ARG B 1 219 ? -6.078 -17.641 -22.75 1 93.69 219 ARG B O 1
ATOM 4499 N N . LEU B 1 220 ? -4.848 -19.422 -22.984 1 96.44 220 LEU B N 1
ATOM 4500 C CA . LEU B 1 220 ? -5.953 -20.344 -22.719 1 96.44 220 LEU B CA 1
ATOM 4501 C C . LEU B 1 220 ? -6.531 -20.125 -21.328 1 96.44 220 LEU B C 1
ATOM 4503 O O . LEU B 1 220 ? -7.75 -20.062 -21.156 1 96.44 220 LEU B O 1
ATOM 4507 N N . LEU B 1 221 ? -5.66 -20.031 -20.375 1 96.31 221 LEU B N 1
ATOM 4508 C CA . LEU B 1 221 ? -6.098 -19.812 -19 1 96.31 221 LEU B CA 1
ATOM 4509 C C . LEU B 1 221 ? -6.844 -18.484 -18.875 1 96.31 221 LEU B C 1
ATOM 4511 O O . LEU B 1 221 ? -7.82 -18.375 -18.141 1 96.31 221 LEU B O 1
ATOM 4515 N N . GLN B 1 222 ? -6.391 -17.484 -19.578 1 96.62 222 GLN B N 1
ATOM 4516 C CA . GLN B 1 222 ? -7.062 -16.188 -19.578 1 96.62 222 GLN B CA 1
ATOM 4517 C C . GLN B 1 222 ? -8.477 -16.312 -20.141 1 96.62 222 GLN B C 1
ATOM 4519 O O . GLN B 1 222 ? -9.43 -15.781 -19.547 1 96.62 222 GLN B O 1
ATOM 4524 N N . LEU B 1 223 ? -8.57 -16.938 -21.219 1 97.06 223 LEU B N 1
ATOM 4525 C CA . LEU B 1 223 ? -9.867 -17.109 -21.859 1 97.06 223 LEU B CA 1
ATOM 4526 C C . LEU B 1 223 ? -10.805 -17.953 -20.984 1 97.06 223 LEU B C 1
ATOM 4528 O O . LEU B 1 223 ? -11.992 -17.656 -20.891 1 97.06 223 LEU B O 1
ATOM 4532 N N . LEU B 1 224 ? -10.305 -18.984 -20.422 1 97.69 224 LEU B N 1
ATOM 4533 C CA . LEU B 1 224 ? -11.094 -19.812 -19.516 1 97.69 224 LEU B CA 1
ATOM 4534 C C . LEU B 1 224 ? -11.625 -18.984 -18.344 1 97.69 224 LEU B C 1
ATOM 4536 O O . LEU B 1 224 ? -12.797 -19.094 -18 1 97.69 224 LEU B O 1
ATOM 4540 N N . SER B 1 225 ? -10.742 -18.266 -17.781 1 97.44 225 SER B N 1
ATOM 4541 C CA . SER B 1 225 ? -11.125 -17.438 -16.641 1 97.44 225 SER B CA 1
ATOM 4542 C C . SER B 1 225 ? -12.258 -16.5 -17 1 97.44 225 SER B C 1
ATOM 4544 O O . SER B 1 225 ? -13.188 -16.312 -16.203 1 97.44 225 SER B O 1
ATOM 4546 N N . ASN B 1 226 ? -12.148 -15.891 -18.125 1 96.38 226 ASN B N 1
ATOM 4547 C CA . ASN B 1 226 ? -13.195 -15 -18.594 1 96.38 226 ASN B CA 1
ATOM 4548 C C . ASN B 1 226 ? -14.523 -15.734 -18.781 1 96.38 226 ASN B C 1
ATOM 4550 O O . ASN B 1 226 ? -15.578 -15.227 -18.406 1 96.38 226 ASN B O 1
ATOM 4554 N N . ARG B 1 227 ? -14.438 -16.859 -19.375 1 96.56 227 ARG B N 1
ATOM 4555 C CA . ARG B 1 227 ? -15.633 -17.672 -19.594 1 96.56 227 ARG B CA 1
ATOM 4556 C C . ARG B 1 227 ? -16.266 -18.078 -18.266 1 96.56 227 ARG B C 1
ATOM 4558 O O . ARG B 1 227 ? -17.5 -18.031 -18.125 1 96.56 227 ARG B O 1
ATOM 4565 N N . LEU B 1 228 ? -15.516 -18.453 -17.328 1 96.81 228 LEU B N 1
ATOM 4566 C CA . LEU B 1 228 ? -16.031 -18.797 -16 1 96.81 228 LEU B CA 1
ATOM 4567 C C . LEU B 1 228 ? -16.719 -17.594 -15.367 1 96.81 228 LEU B C 1
ATOM 4569 O O . LEU B 1 228 ? -17.859 -17.703 -14.898 1 96.81 228 LEU B O 1
ATOM 4573 N N . ARG B 1 229 ? -16.078 -16.484 -15.406 1 95.44 229 ARG B N 1
ATOM 4574 C CA . ARG B 1 229 ? -16.594 -15.281 -14.773 1 95.44 229 ARG B CA 1
ATOM 4575 C C . ARG B 1 229 ? -17.938 -14.883 -15.383 1 95.44 229 ARG B C 1
ATOM 4577 O O . ARG B 1 229 ? -18.844 -14.438 -14.664 1 95.44 229 ARG B O 1
ATOM 4584 N N . GLN B 1 230 ? -18.031 -15 -16.641 1 94.94 230 GLN B N 1
ATOM 4585 C CA . GLN B 1 230 ? -19.234 -14.594 -17.359 1 94.94 230 GLN B CA 1
ATOM 4586 C C . GLN B 1 230 ? -20.406 -15.531 -17.047 1 94.94 230 GLN B C 1
ATOM 4588 O O . GLN B 1 230 ? -21.547 -15.219 -17.359 1 94.94 230 GLN B O 1
ATOM 4593 N N . ASN B 1 231 ? -20.109 -16.625 -16.422 1 95.81 231 ASN B N 1
ATOM 4594 C CA . ASN B 1 231 ? -21.156 -17.609 -16.172 1 95.81 231 ASN B CA 1
ATOM 4595 C C . ASN B 1 231 ? -21.391 -17.828 -14.68 1 95.81 231 ASN B C 1
ATOM 4597 O O . ASN B 1 231 ? -21.875 -18.875 -14.266 1 95.81 231 ASN B O 1
ATOM 4601 N N . LEU B 1 232 ? -20.984 -16.938 -13.922 1 96.38 232 LEU B N 1
ATOM 4602 C CA . LEU B 1 232 ? -21.203 -16.906 -12.484 1 96.38 232 LEU B CA 1
ATOM 4603 C C . LEU B 1 232 ? -22.047 -15.711 -12.078 1 96.38 232 LEU B C 1
ATOM 4605 O O . LEU B 1 232 ? -22.125 -14.727 -12.82 1 96.38 232 LEU B O 1
ATOM 4609 N N . ARG B 1 233 ? -22.719 -15.82 -10.914 1 93.31 233 ARG B N 1
ATOM 4610 C CA . ARG B 1 233 ? -23.469 -14.695 -10.359 1 93.31 233 ARG B CA 1
ATOM 4611 C C . ARG B 1 233 ? -22.531 -13.664 -9.734 1 93.31 233 ARG B C 1
ATOM 4613 O O . ARG B 1 233 ? -21.359 -13.945 -9.5 1 93.31 233 ARG B O 1
ATOM 4620 N N . TYR B 1 234 ? -23.109 -12.523 -9.461 1 90.06 234 TYR B N 1
ATOM 4621 C CA . TYR B 1 234 ? -22.359 -11.422 -8.867 1 90.06 234 TYR B CA 1
ATOM 4622 C C . TYR B 1 234 ? -21.828 -11.797 -7.488 1 90.06 234 TYR B C 1
ATOM 4624 O O . TYR B 1 234 ? -20.75 -11.359 -7.09 1 90.06 234 TYR B O 1
ATOM 4632 N N . GLN B 1 235 ? -22.516 -12.609 -6.754 1 92.12 235 GLN B N 1
ATOM 4633 C CA . GLN B 1 235 ? -22.141 -12.961 -5.387 1 92.12 235 GLN B CA 1
ATOM 4634 C C . GLN B 1 235 ? -21.172 -14.133 -5.367 1 92.12 235 GLN B C 1
ATOM 4636 O O . GLN B 1 235 ? -20.641 -14.492 -4.309 1 92.12 235 GLN B O 1
ATOM 4641 N N . ASP B 1 236 ? -20.984 -14.75 -6.555 1 95.69 236 ASP B N 1
ATOM 4642 C CA . ASP B 1 236 ? -20 -15.836 -6.656 1 95.69 236 ASP B CA 1
ATOM 4643 C C . ASP B 1 236 ? -18.609 -15.297 -6.918 1 95.69 236 ASP B C 1
ATOM 4645 O O . ASP B 1 236 ? -18.438 -14.336 -7.676 1 95.69 236 ASP B O 1
ATOM 4649 N N . THR B 1 237 ? -17.672 -15.859 -6.262 1 96.19 237 THR B N 1
ATOM 4650 C CA . THR B 1 237 ? -16.297 -15.383 -6.43 1 96.19 237 THR B CA 1
ATOM 4651 C C . THR B 1 237 ? -15.391 -16.5 -6.93 1 96.19 237 THR B C 1
ATOM 4653 O O . THR B 1 237 ? -15.336 -17.578 -6.328 1 96.19 237 THR B O 1
ATOM 4656 N N . ALA B 1 238 ? -14.664 -16.234 -7.969 1 97.69 238 ALA B N 1
ATOM 4657 C CA . ALA B 1 238 ? -13.727 -17.203 -8.531 1 97.69 238 ALA B CA 1
ATOM 4658 C C . ALA B 1 238 ? -12.289 -16.844 -8.18 1 97.69 238 ALA B C 1
ATOM 4660 O O . ALA B 1 238 ? -11.922 -15.656 -8.188 1 97.69 238 ALA B O 1
ATOM 4661 N N . PHE B 1 239 ? -11.5 -17.859 -7.926 1 97 239 PHE B N 1
ATOM 4662 C CA . PHE B 1 239 ? -10.094 -17.719 -7.559 1 97 239 PHE B CA 1
ATOM 4663 C C . PHE B 1 239 ? -9.219 -18.625 -8.406 1 97 239 PHE B C 1
ATOM 4665 O O . PHE B 1 239 ? -9.602 -19.766 -8.703 1 97 239 PHE B O 1
ATOM 4672 N N . ARG B 1 240 ? -8.102 -18.141 -8.859 1 93.94 240 ARG B N 1
ATOM 4673 C CA . ARG B 1 240 ? -7.082 -19.078 -9.344 1 93.94 240 ARG B CA 1
ATOM 4674 C C . ARG B 1 240 ? -6.262 -19.641 -8.188 1 93.94 240 ARG B C 1
ATOM 4676 O O . ARG B 1 240 ? -5.52 -18.906 -7.531 1 93.94 240 ARG B O 1
ATOM 4683 N N . TYR B 1 241 ? -6.375 -20.859 -7.957 1 89.56 241 TYR B N 1
ATOM 4684 C CA . TYR B 1 241 ? -5.855 -21.516 -6.77 1 89.56 241 TYR B CA 1
ATOM 4685 C C . TYR B 1 241 ? -4.453 -22.062 -7.02 1 89.56 241 TYR B C 1
ATOM 4687 O O . TYR B 1 241 ? -3.627 -22.109 -6.105 1 89.56 241 TYR B O 1
ATOM 4695 N N . GLY B 1 242 ? -4.211 -22.453 -8.141 1 83.81 242 GLY B N 1
ATOM 4696 C CA . GLY B 1 242 ? -2.941 -22.984 -8.617 1 83.81 242 GLY B CA 1
ATOM 4697 C C . GLY B 1 242 ? -2.678 -22.672 -10.078 1 83.81 242 GLY B C 1
ATOM 4698 O O . GLY B 1 242 ? -3.211 -21.703 -10.625 1 83.81 242 GLY B O 1
ATOM 4699 N N . GLY B 1 243 ? -1.719 -23.391 -10.633 1 83.31 243 GLY B N 1
ATOM 4700 C CA . GLY B 1 243 ? -1.409 -23.156 -12.031 1 83.31 243 GLY B CA 1
ATOM 4701 C C . GLY B 1 243 ? -2.609 -23.328 -12.945 1 83.31 243 GLY B C 1
ATOM 4702 O O . GLY B 1 243 ? -2.957 -22.406 -13.695 1 83.31 243 GLY B O 1
ATOM 4703 N N . GLU B 1 244 ? -3.197 -24.438 -12.82 1 91.56 244 GLU B N 1
ATOM 4704 C CA . GLU B 1 244 ? -4.344 -24.75 -13.664 1 91.56 244 GLU B CA 1
ATOM 4705 C C . GLU B 1 244 ? -5.586 -25.062 -12.828 1 91.56 244 GLU B C 1
ATOM 4707 O O . GLU B 1 244 ? -6.543 -25.641 -13.328 1 91.56 244 GLU B O 1
ATOM 4712 N N . GLU B 1 245 ? -5.527 -24.703 -11.625 1 92.19 245 GLU B N 1
ATOM 4713 C CA . GLU B 1 245 ? -6.617 -24.984 -10.695 1 92.19 245 GLU B CA 1
ATOM 4714 C C . GLU B 1 245 ? -7.344 -23.719 -10.281 1 92.19 245 GLU B C 1
ATOM 4716 O O . GLU B 1 245 ? -6.715 -22.672 -10.109 1 92.19 245 GLU B O 1
ATOM 4721 N N . PHE B 1 246 ? -8.672 -23.859 -10.117 1 96.69 246 PHE B N 1
ATOM 4722 C CA . PHE B 1 246 ? -9.523 -22.734 -9.727 1 96.69 246 PHE B CA 1
ATOM 4723 C C . PHE B 1 246 ? -10.469 -23.141 -8.609 1 96.69 246 PHE B C 1
ATOM 4725 O O . PHE B 1 246 ? -10.82 -24.328 -8.477 1 96.69 246 PHE B O 1
ATOM 4732 N N . VAL B 1 247 ? -10.828 -22.203 -7.84 1 97.44 247 VAL B N 1
ATOM 4733 C CA . VAL B 1 247 ? -11.828 -22.391 -6.789 1 97.44 247 VAL B CA 1
ATOM 4734 C C . VAL B 1 247 ? -12.914 -21.328 -6.922 1 97.44 247 VAL B C 1
ATOM 4736 O O . VAL B 1 247 ? -12.633 -20.156 -7.203 1 97.44 247 VAL B O 1
ATOM 4739 N N . ILE B 1 248 ? -14.125 -21.734 -6.742 1 98.44 248 ILE B N 1
ATOM 4740 C CA . ILE B 1 248 ? -15.258 -20.812 -6.789 1 98.44 248 ILE B CA 1
ATOM 4741 C C . ILE B 1 248 ? -16.062 -20.922 -5.504 1 98.44 248 ILE B C 1
ATOM 4743 O O . ILE B 1 248 ? -16.516 -22.016 -5.137 1 98.44 248 ILE B O 1
ATOM 4747 N N . ILE B 1 249 ? -16.25 -19.828 -4.875 1 98.44 249 ILE B N 1
ATOM 4748 C CA . ILE B 1 249 ? -17.156 -19.766 -3.727 1 98.44 249 ILE B CA 1
ATOM 4749 C C . ILE B 1 249 ? -18.547 -19.391 -4.188 1 98.44 249 ILE B C 1
ATOM 4751 O O . ILE B 1 249 ? -18.734 -18.375 -4.879 1 98.44 249 ILE B O 1
ATOM 4755 N N . LEU B 1 250 ? -19.484 -20.141 -3.803 1 98.31 250 LEU B N 1
ATOM 4756 C CA . LEU B 1 250 ? -20.875 -19.906 -4.141 1 98.31 250 LEU B CA 1
ATOM 4757 C C . LEU B 1 250 ? -21.688 -19.516 -2.902 1 98.31 250 LEU B C 1
ATOM 4759 O O . LEU B 1 250 ? -22.109 -20.391 -2.139 1 98.31 250 LEU B O 1
ATOM 4763 N N . SER B 1 251 ? -21.938 -18.281 -2.838 1 96.44 251 SER B N 1
ATOM 4764 C CA . SER B 1 251 ? -22.703 -17.797 -1.701 1 96.44 251 SER B CA 1
ATOM 4765 C C . SER B 1 251 ? -24.188 -18.094 -1.866 1 96.44 251 SER B C 1
ATOM 4767 O O . SER B 1 251 ? -24.719 -18.094 -2.984 1 96.44 251 SER B O 1
ATOM 4769 N N . HIS B 1 252 ? -24.844 -18.344 -0.762 1 96.75 252 HIS B N 1
ATOM 4770 C CA . HIS B 1 252 ? -26.266 -18.625 -0.751 1 96.75 252 HIS B CA 1
ATOM 4771 C C . HIS B 1 252 ? -26.609 -19.766 -1.691 1 96.75 252 HIS B C 1
ATOM 4773 O O . HIS B 1 252 ? -27.531 -19.672 -2.494 1 96.75 252 HIS B O 1
ATOM 4779 N N . THR B 1 253 ? -25.812 -20.781 -1.603 1 97.5 253 THR B N 1
ATOM 4780 C CA . THR B 1 253 ? -25.969 -21.906 -2.521 1 97.5 253 THR B CA 1
ATOM 4781 C C . THR B 1 253 ? -25.875 -23.234 -1.772 1 97.5 253 THR B C 1
ATOM 4783 O O . THR B 1 253 ? -24.906 -23.484 -1.062 1 97.5 253 THR B O 1
ATOM 4786 N N . SER B 1 254 ? -26.859 -24.078 -1.998 1 96.88 254 SER B N 1
ATOM 4787 C CA . SER B 1 254 ? -26.891 -25.391 -1.365 1 96.88 254 SER B CA 1
ATOM 4788 C C . SER B 1 254 ? -26.016 -26.391 -2.105 1 96.88 254 SER B C 1
ATOM 4790 O O . SER B 1 254 ? -25.5 -26.094 -3.188 1 96.88 254 SER B O 1
ATOM 4792 N N . CYS B 1 255 ? -25.906 -27.562 -1.498 1 96 255 CYS B N 1
ATOM 4793 C CA . CYS B 1 255 ? -25.125 -28.625 -2.104 1 96 255 CYS B CA 1
ATOM 4794 C C . CYS B 1 255 ? -25.656 -28.984 -3.482 1 96 255 CYS B C 1
ATOM 4796 O O . CYS B 1 255 ? -24.891 -29.109 -4.441 1 96 255 CYS B O 1
ATOM 4798 N N . ASP B 1 256 ? -26.922 -29.109 -3.541 1 96.25 256 ASP B N 1
ATOM 4799 C CA . ASP B 1 256 ? -27.547 -29.516 -4.789 1 96.25 256 ASP B CA 1
ATOM 4800 C C . ASP B 1 256 ? -27.406 -28.438 -5.859 1 96.25 256 ASP B C 1
ATOM 4802 O O . ASP B 1 256 ? -27.172 -28.75 -7.027 1 96.25 256 ASP B O 1
ATOM 4806 N N . GLU B 1 257 ? -27.594 -27.25 -5.43 1 97.12 257 GLU B N 1
ATOM 4807 C CA . GLU B 1 257 ? -27.453 -26.141 -6.367 1 97.12 257 GLU B CA 1
ATOM 4808 C C . GLU B 1 257 ? -26.031 -26.016 -6.895 1 97.12 257 GLU B C 1
ATOM 4810 O O . GLU B 1 257 ? -25.812 -25.656 -8.047 1 97.12 257 GLU B O 1
ATOM 4815 N N . ALA B 1 258 ? -25.094 -26.297 -6.059 1 98.06 258 ALA B N 1
ATOM 4816 C CA . ALA B 1 258 ? -23.688 -26.234 -6.449 1 98.06 258 ALA B CA 1
ATOM 4817 C C . ALA B 1 258 ? -23.391 -27.219 -7.57 1 98.06 258 ALA B C 1
ATOM 4819 O O . ALA B 1 258 ? -22.609 -26.922 -8.477 1 98.06 258 ALA B O 1
ATOM 4820 N N . VAL B 1 259 ? -23.984 -28.344 -7.465 1 97.81 259 VAL B N 1
ATOM 4821 C CA . VAL B 1 259 ? -23.797 -29.375 -8.484 1 97.81 259 VAL B CA 1
ATOM 4822 C C . VAL B 1 259 ? -24.344 -28.875 -9.828 1 97.81 259 VAL B C 1
ATOM 4824 O O . VAL B 1 259 ? -23.734 -29.094 -10.875 1 97.81 259 VAL B O 1
ATOM 4827 N N . VAL B 1 260 ? -25.438 -28.281 -9.781 1 97.75 260 VAL B N 1
ATOM 4828 C CA . VAL B 1 260 ? -26.047 -27.734 -10.992 1 97.75 260 VAL B CA 1
ATOM 4829 C C . VAL B 1 260 ? -25.109 -26.703 -11.633 1 97.75 260 VAL B C 1
ATOM 4831 O O . VAL B 1 260 ? -24.906 -26.719 -12.844 1 97.75 260 VAL B O 1
ATOM 4834 N N . VAL B 1 261 ? -24.609 -25.812 -10.805 1 98 261 VAL B N 1
ATOM 4835 C CA . VAL B 1 261 ? -23.672 -24.812 -11.297 1 98 261 VAL B CA 1
ATOM 4836 C C . VAL B 1 261 ? -22.438 -25.484 -11.883 1 98 261 VAL B C 1
ATOM 4838 O O . VAL B 1 261 ? -21.969 -25.109 -12.961 1 98 261 VAL B O 1
ATOM 4841 N N . ALA B 1 262 ? -21.922 -26.438 -11.203 1 98.5 262 ALA B N 1
ATOM 4842 C CA . ALA B 1 262 ? -20.719 -27.156 -11.641 1 98.5 262 ALA B CA 1
ATOM 4843 C C . ALA B 1 262 ? -20.953 -27.844 -12.984 1 98.5 262 ALA B C 1
ATOM 4845 O O . ALA B 1 262 ? -20.109 -27.781 -13.875 1 98.5 262 ALA B O 1
ATOM 4846 N N . ARG B 1 263 ? -22.047 -28.469 -13.109 1 97.94 263 ARG B N 1
ATOM 4847 C CA . ARG B 1 263 ? -22.375 -29.156 -14.352 1 97.94 263 ARG B CA 1
ATOM 4848 C C . ARG B 1 263 ? -22.516 -28.156 -15.5 1 97.94 263 ARG B C 1
ATOM 4850 O O . ARG B 1 263 ? -22.109 -28.438 -16.625 1 97.94 263 ARG B O 1
ATOM 4857 N N . ARG B 1 264 ? -23.156 -27.109 -15.234 1 97.94 264 ARG B N 1
ATOM 4858 C CA . ARG B 1 264 ? -23.266 -26.062 -16.25 1 97.94 264 ARG B CA 1
ATOM 4859 C C . ARG B 1 264 ? -21.891 -25.578 -16.703 1 97.94 264 ARG B C 1
ATOM 4861 O O . ARG B 1 264 ? -21.656 -25.438 -17.906 1 97.94 264 ARG B O 1
ATOM 4868 N N . LEU B 1 265 ? -21.031 -25.297 -15.766 1 98 265 LEU B N 1
ATOM 4869 C CA . LEU B 1 265 ? -19.672 -24.844 -16.094 1 98 265 LEU B CA 1
ATOM 4870 C C . LEU B 1 265 ? -18.938 -25.906 -16.906 1 98 265 LEU B C 1
ATOM 4872 O O . LEU B 1 265 ? -18.219 -25.578 -17.859 1 98 265 LEU B O 1
ATOM 4876 N N . ASN B 1 266 ? -19.094 -27.125 -16.453 1 98.25 266 ASN B N 1
ATOM 4877 C CA . ASN B 1 266 ? -18.484 -28.219 -17.188 1 98.25 266 ASN B CA 1
ATOM 4878 C C . ASN B 1 266 ? -18.906 -28.234 -18.656 1 98.25 266 ASN B C 1
ATOM 4880 O O . ASN B 1 266 ? -18.078 -28.359 -19.547 1 98.25 266 ASN B O 1
ATOM 4884 N N . ARG B 1 267 ? -20.172 -28.078 -18.875 1 97.44 267 ARG B N 1
ATOM 4885 C CA . ARG B 1 267 ? -20.75 -28.109 -20.219 1 97.44 267 ARG B CA 1
ATOM 4886 C C . ARG B 1 267 ? -20.25 -26.922 -21.047 1 97.44 267 ARG B C 1
ATOM 4888 O O . ARG B 1 267 ? -19.844 -27.094 -22.203 1 97.44 267 ARG B O 1
ATOM 4895 N N . ILE B 1 268 ? -20.234 -25.797 -20.516 1 96.56 268 ILE B N 1
ATOM 4896 C CA . ILE B 1 268 ? -19.891 -24.594 -21.25 1 96.56 268 ILE B CA 1
ATOM 4897 C C . ILE B 1 268 ? -18.438 -24.641 -21.688 1 96.56 268 ILE B C 1
ATOM 4899 O O . ILE B 1 268 ? -18.078 -24.156 -22.766 1 96.56 268 ILE B O 1
ATOM 4903 N N . VAL B 1 269 ? -17.609 -25.234 -20.891 1 97.25 269 VAL B N 1
ATOM 4904 C CA . VAL B 1 269 ? -16.188 -25.312 -21.203 1 97.25 269 VAL B CA 1
ATOM 4905 C C . VAL B 1 269 ? -15.945 -26.391 -22.266 1 97.25 269 VAL B C 1
ATOM 4907 O O . VAL B 1 269 ? -15.18 -26.203 -23.203 1 97.25 269 VAL B O 1
ATOM 4910 N N . SER B 1 270 ? -16.641 -27.453 -22.141 1 96.06 270 SER B N 1
ATOM 4911 C CA . SER B 1 270 ? -16.391 -28.594 -23.016 1 96.06 270 SER B CA 1
ATOM 4912 C C . SER B 1 270 ? -17.031 -28.391 -24.375 1 96.06 270 SER B C 1
ATOM 4914 O O . SER B 1 270 ? -16.531 -28.906 -25.391 1 96.06 270 SER B O 1
ATOM 4916 N N . GLU B 1 271 ? -18.062 -27.656 -24.453 1 92.94 271 GLU B N 1
ATOM 4917 C CA . GLU B 1 271 ? -18.844 -27.578 -25.688 1 92.94 271 GLU B CA 1
ATOM 4918 C C . GLU B 1 271 ? -18.266 -26.516 -26.625 1 92.94 271 GLU B C 1
ATOM 4920 O O . GLU B 1 271 ? -18.453 -26.594 -27.844 1 92.94 271 GLU B O 1
ATOM 4925 N N . GLN B 1 272 ? -17.609 -25.562 -26.203 1 92.12 272 GLN B N 1
ATOM 4926 C CA . GLN B 1 272 ? -17.125 -24.453 -27.016 1 92.12 272 GLN B CA 1
ATOM 4927 C C . GLN B 1 272 ? -15.594 -24.422 -27.062 1 92.12 272 GLN B C 1
ATOM 4929 O O . GLN B 1 272 ? -14.945 -24.328 -26.031 1 92.12 272 GLN B O 1
ATOM 4934 N N . PRO B 1 273 ? -15.109 -24.469 -28.234 1 95 273 PRO B N 1
ATOM 4935 C CA . PRO B 1 273 ? -13.648 -24.344 -28.328 1 95 273 PRO B CA 1
ATOM 4936 C C . PRO B 1 273 ? -13.141 -22.969 -27.906 1 95 273 PRO B C 1
ATOM 4938 O O . PRO B 1 273 ? -13.914 -22 -27.859 1 95 273 PRO B O 1
ATOM 4941 N N . PHE B 1 274 ? -11.875 -22.891 -27.562 1 96.94 274 PHE B N 1
ATOM 4942 C CA . PHE B 1 274 ? -11.234 -21.625 -27.219 1 96.94 274 PHE B CA 1
ATOM 4943 C C . PHE B 1 274 ? -10.391 -21.109 -28.375 1 96.94 274 PHE B C 1
ATOM 4945 O O . PHE B 1 274 ? -9.406 -21.75 -28.766 1 96.94 274 PHE B O 1
ATOM 4952 N N . ALA B 1 275 ? -10.727 -20 -28.875 1 96.25 275 ALA B N 1
ATOM 4953 C CA . ALA B 1 275 ? -9.961 -19.359 -29.953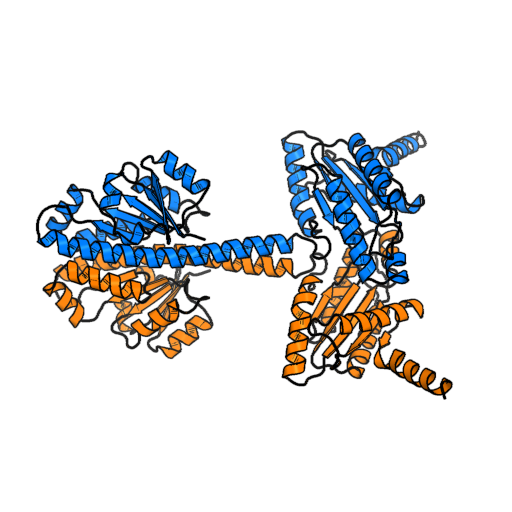 1 96.25 275 ALA B CA 1
ATOM 4954 C C . ALA B 1 275 ? -8.727 -18.656 -29.406 1 96.25 275 ALA B C 1
ATOM 4956 O O . ALA B 1 275 ? -8.844 -17.578 -28.812 1 96.25 275 ALA B O 1
ATOM 4957 N N . ILE B 1 276 ? -7.641 -19.188 -29.562 1 94.31 276 ILE B N 1
ATOM 4958 C CA . ILE B 1 276 ? -6.398 -18.609 -29.047 1 94.31 276 ILE B CA 1
ATOM 4959 C C . ILE B 1 276 ? -5.992 -17.422 -29.922 1 94.31 276 ILE B C 1
ATOM 4961 O O . ILE B 1 276 ? -5.578 -16.391 -29.406 1 94.31 276 ILE B O 1
ATOM 4965 N N . ASN B 1 277 ? -6.047 -17.656 -31.156 1 90.88 277 ASN B N 1
ATOM 4966 C CA . ASN B 1 277 ? -5.898 -16.625 -32.188 1 90.88 277 ASN B CA 1
ATOM 4967 C C . ASN B 1 277 ? -6.711 -16.969 -33.438 1 90.88 277 ASN B C 1
ATOM 4969 O O . ASN B 1 277 ? -7.633 -17.781 -33.375 1 90.88 277 ASN B O 1
ATOM 4973 N N . ASN B 1 278 ? -6.391 -16.266 -34.531 1 91.12 278 ASN B N 1
ATOM 4974 C CA . ASN B 1 278 ? -7.191 -16.406 -35.719 1 91.12 278 ASN B CA 1
ATOM 4975 C C . ASN B 1 278 ? -6.984 -17.781 -36.375 1 91.12 278 ASN B C 1
ATOM 4977 O O . ASN B 1 278 ? -7.828 -18.25 -37.125 1 91.12 278 ASN B O 1
ATOM 4981 N N . GLN B 1 279 ? -5.957 -18.5 -36.031 1 92.12 279 GLN B N 1
ATOM 4982 C CA . GLN B 1 279 ? -5.605 -19.719 -36.719 1 92.12 279 GLN B CA 1
ATOM 4983 C C . GLN B 1 279 ? -5.684 -20.922 -35.812 1 92.12 279 GLN B C 1
ATOM 4985 O O . GLN B 1 279 ? -5.695 -22.078 -36.25 1 92.12 279 GLN B O 1
ATOM 4990 N N . LEU B 1 280 ? -5.738 -20.609 -34.5 1 93.62 280 LEU B N 1
ATOM 4991 C CA . LEU B 1 280 ? -5.621 -21.719 -33.562 1 93.62 280 LEU B CA 1
ATOM 4992 C C . LEU B 1 280 ? -6.773 -21.719 -32.562 1 93.62 280 LEU B C 1
ATOM 4994 O O . LEU B 1 280 ? -7.02 -20.719 -31.906 1 93.62 280 LEU B O 1
ATOM 4998 N N . SER B 1 281 ? -7.48 -22.844 -32.562 1 96.38 281 SER B N 1
ATOM 4999 C CA . SER B 1 281 ? -8.5 -23.094 -31.547 1 96.38 281 SER B CA 1
ATOM 5000 C C . SER B 1 281 ? -8.211 -24.391 -30.781 1 96.38 281 SER B C 1
ATOM 5002 O O . SER B 1 281 ? -7.777 -25.375 -31.375 1 96.38 281 SER B O 1
ATOM 5004 N N . ILE B 1 282 ? -8.43 -24.344 -29.516 1 96.62 282 ILE B N 1
ATOM 5005 C CA . ILE B 1 282 ? -8.125 -25.5 -28.672 1 96.62 282 ILE B CA 1
ATOM 5006 C C . ILE B 1 282 ? -9.375 -25.906 -27.891 1 96.62 282 ILE B C 1
ATOM 5008 O O . ILE B 1 282 ? -10.086 -25.047 -27.359 1 96.62 282 ILE B O 1
ATOM 5012 N N . ASN B 1 283 ? -9.609 -27.203 -27.875 1 95.69 283 ASN B N 1
ATOM 5013 C CA . ASN B 1 283 ? -10.656 -27.766 -27.031 1 95.69 283 ASN B CA 1
ATOM 5014 C C . ASN B 1 283 ? -10.086 -28.344 -25.75 1 95.69 283 ASN B C 1
ATOM 5016 O O . ASN B 1 283 ? -9.117 -29.109 -25.781 1 95.69 283 ASN B O 1
ATOM 5020 N N . ILE B 1 284 ? -10.734 -27.922 -24.703 1 96.88 284 ILE B N 1
ATOM 5021 C CA . ILE B 1 284 ? -10.32 -28.484 -23.422 1 96.88 284 ILE B CA 1
ATOM 5022 C C . ILE B 1 284 ? -11.547 -28.922 -22.625 1 96.88 284 ILE B C 1
ATOM 5024 O O . ILE B 1 284 ? -12.68 -28.578 -23 1 96.88 284 ILE B O 1
ATOM 5028 N N . THR B 1 285 ? -11.344 -29.734 -21.641 1 97.81 285 THR B N 1
ATOM 5029 C CA . THR B 1 285 ? -12.359 -30.062 -20.641 1 97.81 285 THR B CA 1
ATOM 5030 C C . THR B 1 285 ? -11.859 -29.734 -19.234 1 97.81 285 THR B C 1
ATOM 5032 O O . THR B 1 285 ? -10.68 -29.422 -19.047 1 97.81 285 THR B O 1
ATOM 5035 N N . ILE B 1 286 ? -12.82 -29.719 -18.359 1 98 286 ILE B N 1
ATOM 5036 C CA . ILE B 1 286 ? -12.453 -29.5 -16.953 1 98 286 ILE B CA 1
ATOM 5037 C C . ILE B 1 286 ? -13.07 -30.594 -16.078 1 98 286 ILE B C 1
ATOM 5039 O O . ILE B 1 286 ? -14.086 -31.188 -16.438 1 98 286 ILE B O 1
ATOM 5043 N N . SER B 1 287 ? -12.461 -30.859 -14.977 1 98.06 287 SER B N 1
ATOM 5044 C CA . SER B 1 287 ? -12.977 -31.703 -13.914 1 98.06 287 SER B CA 1
ATOM 5045 C C . SER B 1 287 ? -13.273 -30.906 -12.656 1 98.06 287 SER B C 1
ATOM 5047 O O . SER B 1 287 ? -12.531 -29.984 -12.305 1 98.06 287 SER B O 1
ATOM 5049 N N . LEU B 1 288 ? -14.359 -31.281 -12.008 1 98.06 288 LEU B N 1
ATOM 5050 C CA . LEU B 1 288 ? -14.805 -30.422 -10.914 1 98.06 288 LEU B CA 1
ATOM 5051 C C . LEU B 1 288 ? -15.172 -31.266 -9.688 1 98.06 288 LEU B C 1
ATOM 5053 O O . LEU B 1 288 ? -15.742 -32.344 -9.82 1 98.06 288 LEU B O 1
ATOM 5057 N N . GLY B 1 289 ? -14.812 -30.734 -8.539 1 97.5 289 GLY B N 1
ATOM 5058 C CA . GLY B 1 289 ? -15.273 -31.219 -7.246 1 97.5 289 GLY B CA 1
ATOM 5059 C C . GLY B 1 289 ? -16.078 -30.188 -6.48 1 97.5 289 GLY B C 1
ATOM 5060 O O . GLY B 1 289 ? -15.75 -29 -6.488 1 97.5 289 GLY B O 1
ATOM 5061 N N . THR B 1 290 ? -17.203 -30.641 -5.871 1 97.75 290 THR B N 1
ATOM 5062 C CA . THR B 1 290 ? -18.047 -29.703 -5.129 1 97.75 290 THR B CA 1
ATOM 5063 C C . THR B 1 290 ? -18.25 -30.188 -3.693 1 97.75 290 THR B C 1
ATOM 5065 O O . THR B 1 290 ? -18.25 -31.391 -3.43 1 97.75 290 THR B O 1
ATOM 5068 N N . ALA B 1 291 ? -18.375 -29.203 -2.793 1 97.12 291 ALA B N 1
ATOM 5069 C CA . ALA B 1 291 ? -18.719 -29.453 -1.394 1 97.12 291 ALA B CA 1
ATOM 5070 C C . ALA B 1 291 ? -19.5 -28.281 -0.802 1 97.12 291 ALA B C 1
ATOM 5072 O O . ALA B 1 291 ? -19.375 -27.141 -1.28 1 97.12 291 ALA B O 1
ATOM 5073 N N . CYS B 1 292 ? -20.281 -28.547 0.141 1 97.5 292 CYS B N 1
ATOM 5074 C CA . CYS B 1 292 ? -21.031 -27.484 0.804 1 97.5 292 CYS B CA 1
ATOM 5075 C C . CYS B 1 292 ? -20.625 -27.359 2.266 1 97.5 292 CYS B C 1
ATOM 5077 O O . CYS B 1 292 ? -20.062 -28.281 2.84 1 97.5 292 CYS B O 1
ATOM 5079 N N . LEU B 1 293 ? -20.859 -26.219 2.82 1 97.56 293 LEU B N 1
ATOM 5080 C CA . LEU B 1 293 ? -20.469 -25.906 4.191 1 97.56 293 LEU B CA 1
ATOM 5081 C C . LEU B 1 293 ? -21.297 -26.719 5.184 1 97.56 293 LEU B C 1
ATOM 5083 O O . LEU B 1 293 ? -22.516 -26.812 5.059 1 97.56 293 LEU B O 1
ATOM 5087 N N . ARG B 1 294 ? -20.578 -27.281 6.074 1 95.44 294 ARG B N 1
ATOM 5088 C CA . ARG B 1 294 ? -21.203 -28.047 7.145 1 95.44 294 ARG B CA 1
ATOM 5089 C C . ARG B 1 294 ? -20.953 -27.406 8.508 1 95.44 294 ARG B C 1
ATOM 5091 O O . ARG B 1 294 ? -20.047 -26.578 8.648 1 95.44 294 ARG B O 1
ATOM 5098 N N . MET B 1 295 ? -21.672 -27.844 9.5 1 93.94 295 MET B N 1
ATOM 5099 C CA . MET B 1 295 ? -21.547 -27.297 10.844 1 93.94 295 MET B CA 1
ATOM 5100 C C . MET B 1 295 ? -20.188 -27.625 11.453 1 93.94 295 MET B C 1
ATOM 5102 O O . MET B 1 295 ? -19.641 -26.828 12.211 1 93.94 295 MET B O 1
ATOM 5106 N N . GLU B 1 296 ? -19.672 -28.75 11.039 1 93.62 296 GLU B N 1
ATOM 5107 C CA . GLU B 1 296 ? -18.438 -29.25 11.656 1 93.62 296 GLU B CA 1
ATOM 5108 C C . GLU B 1 296 ? -17.203 -28.656 10.992 1 93.62 296 GLU B C 1
ATOM 5110 O O . GLU B 1 296 ? -16.078 -28.844 11.469 1 93.62 296 GLU B O 1
ATOM 5115 N N . ASP B 1 297 ? -17.469 -27.953 9.992 1 94.81 297 ASP B N 1
ATOM 5116 C CA . ASP B 1 297 ? -16.312 -27.406 9.281 1 94.81 297 ASP B CA 1
ATOM 5117 C C . ASP B 1 297 ? -15.602 -26.344 10.125 1 94.81 297 ASP B C 1
ATOM 5119 O O . ASP B 1 297 ? -16.25 -25.609 10.875 1 94.81 297 ASP B O 1
ATOM 5123 N N . ASP B 1 298 ? -14.273 -26.281 9.969 1 95.38 298 ASP B N 1
ATOM 5124 C CA . ASP B 1 298 ? -13.492 -25.281 10.711 1 95.38 298 ASP B CA 1
ATOM 5125 C C . ASP B 1 298 ? -13.758 -23.875 10.195 1 95.38 298 ASP B C 1
ATOM 5127 O O . ASP B 1 298 ? -14.273 -23.703 9.094 1 95.38 298 ASP B O 1
ATOM 5131 N N . VAL B 1 299 ? -13.312 -22.891 10.969 1 94.06 299 VAL B N 1
ATOM 5132 C CA . VAL B 1 299 ? -13.625 -21.5 10.703 1 94.06 299 VAL B CA 1
ATOM 5133 C C . VAL B 1 299 ? -12.859 -21.016 9.477 1 94.06 299 VAL B C 1
ATOM 5135 O O . VAL B 1 299 ? -13.289 -20.094 8.781 1 94.06 299 VAL B O 1
ATOM 5138 N N . ASN B 1 300 ? -11.758 -21.641 9.156 1 93.81 300 ASN B N 1
ATOM 5139 C CA . ASN B 1 300 ? -10.93 -21.219 8.031 1 93.81 300 ASN B CA 1
ATOM 5140 C C . ASN B 1 300 ? -11.352 -21.891 6.734 1 93.81 300 ASN B C 1
ATOM 5142 O O . ASN B 1 300 ? -10.875 -21.531 5.656 1 93.81 300 ASN B O 1
ATOM 5146 N N . GLY B 1 301 ? -12.125 -22.891 6.781 1 94.88 301 GLY B N 1
ATOM 5147 C CA . GLY B 1 301 ? -12.672 -23.547 5.609 1 94.88 301 GLY B CA 1
ATOM 5148 C C . GLY B 1 301 ? -11.734 -24.594 5.02 1 94.88 301 GLY B C 1
ATOM 5149 O O . GLY B 1 301 ? -11.914 -25.016 3.873 1 94.88 301 GLY B O 1
ATOM 5150 N N . ILE B 1 302 ? -10.797 -24.984 5.754 1 90.69 302 ILE B N 1
ATOM 5151 C CA . ILE B 1 302 ? -9.812 -25.953 5.277 1 90.69 302 ILE B CA 1
ATOM 5152 C C . ILE B 1 302 ? -10.484 -27.297 5.023 1 90.69 302 ILE B C 1
ATOM 5154 O O . ILE B 1 302 ? -10.234 -27.953 4.004 1 90.69 302 ILE B O 1
ATOM 5158 N N . SER B 1 303 ? -11.328 -27.688 5.938 1 94 303 SER B N 1
ATOM 5159 C CA . SER B 1 303 ? -12.047 -28.938 5.785 1 94 303 SER B CA 1
ATOM 5160 C C . SER B 1 303 ? -12.977 -28.922 4.578 1 94 303 SER B C 1
ATOM 5162 O O . SER B 1 303 ? -13.086 -29.906 3.85 1 94 303 SER B O 1
ATOM 5164 N N . LEU B 1 304 ? -13.648 -27.812 4.375 1 95.44 304 LEU B N 1
ATOM 5165 C CA . LEU B 1 304 ? -14.516 -27.641 3.219 1 95.44 304 LEU B CA 1
ATOM 5166 C C . LEU B 1 304 ? -13.727 -27.75 1.921 1 95.44 304 LEU B C 1
ATOM 5168 O O . LEU B 1 304 ? -14.133 -28.469 1.004 1 95.44 304 LEU B O 1
ATOM 5172 N N . LEU B 1 305 ? -12.641 -27.109 1.879 1 93.69 305 LEU B N 1
ATOM 5173 C CA . LEU B 1 305 ? -11.766 -27.141 0.715 1 93.69 305 LEU B CA 1
ATOM 5174 C C . LEU B 1 305 ? -11.227 -28.547 0.467 1 93.69 305 LEU B C 1
ATOM 5176 O O . LEU B 1 305 ? -11.156 -28.984 -0.681 1 93.69 305 LEU B O 1
ATOM 5180 N N . ASN B 1 306 ? -10.906 -29.172 1.502 1 89.81 306 ASN B N 1
ATOM 5181 C CA . ASN B 1 306 ? -10.375 -30.516 1.401 1 89.81 306 ASN B CA 1
ATOM 5182 C C . ASN B 1 306 ? -11.406 -31.484 0.828 1 89.81 306 ASN B C 1
ATOM 5184 O O . ASN B 1 306 ? -11.07 -32.375 0.035 1 89.81 306 ASN B O 1
ATOM 5188 N N . ARG B 1 307 ? -12.57 -31.359 1.245 1 93.31 307 ARG B N 1
ATOM 5189 C CA . ARG B 1 307 ? -13.625 -32.219 0.716 1 93.31 307 ARG B CA 1
ATOM 5190 C C . ARG B 1 307 ? -13.82 -31.984 -0.777 1 93.31 307 ARG B C 1
ATOM 5192 O O . ARG B 1 307 ? -13.961 -32.938 -1.549 1 93.31 307 ARG B O 1
ATOM 5199 N N . ALA B 1 308 ? -13.875 -30.766 -1.135 1 94.94 308 ALA B N 1
ATOM 5200 C CA . ALA B 1 308 ? -14.008 -30.453 -2.557 1 94.94 308 ALA B CA 1
ATOM 5201 C C . ALA B 1 308 ? -12.828 -31 -3.352 1 94.94 308 ALA B C 1
ATOM 5203 O O . ALA B 1 308 ? -13 -31.5 -4.461 1 94.94 308 ALA B O 1
ATOM 5204 N N . ASP B 1 309 ? -11.703 -30.906 -2.801 1 89.88 309 ASP B N 1
ATOM 5205 C CA . ASP B 1 309 ? -10.484 -31.391 -3.439 1 89.88 309 ASP B CA 1
ATOM 5206 C C . ASP B 1 309 ? -10.531 -32.906 -3.621 1 89.88 309 ASP B C 1
ATOM 5208 O O . ASP B 1 309 ? -10.062 -33.438 -4.637 1 89.88 309 ASP B O 1
ATOM 5212 N N . GLN B 1 310 ? -10.992 -33.562 -2.635 1 89.69 310 GLN B N 1
ATOM 5213 C CA . GLN B 1 310 ? -11.164 -35 -2.736 1 89.69 310 GLN B CA 1
ATOM 5214 C C . GLN B 1 310 ? -12.086 -35.344 -3.895 1 89.69 310 GLN B C 1
ATOM 5216 O O . GLN B 1 310 ? -11.828 -36.312 -4.617 1 89.69 310 GLN B O 1
ATOM 5221 N N . CYS B 1 311 ? -13.078 -34.594 -3.992 1 94.56 311 CYS B N 1
ATOM 5222 C CA . CYS B 1 311 ? -14.008 -34.812 -5.09 1 94.56 311 CYS B CA 1
ATOM 5223 C C . CYS B 1 311 ? -13.336 -34.562 -6.438 1 94.56 311 CYS B C 1
ATOM 5225 O O . CYS B 1 311 ? -13.578 -35.312 -7.398 1 94.56 311 CYS B O 1
ATOM 5227 N N . LEU B 1 312 ? -12.57 -33.594 -6.508 1 93.56 312 LEU B N 1
ATOM 5228 C CA . LEU B 1 312 ? -11.828 -33.312 -7.738 1 93.56 312 LEU B CA 1
ATOM 5229 C C . LEU B 1 312 ? -10.914 -34.5 -8.094 1 93.56 312 LEU B C 1
ATOM 5231 O O . LEU B 1 312 ? -10.828 -34.875 -9.266 1 93.56 312 LEU B O 1
ATOM 5235 N N . LEU B 1 313 ? -10.234 -34.969 -7.078 1 89.38 313 LEU B N 1
ATOM 5236 C CA . LEU B 1 313 ? -9.359 -36.125 -7.297 1 89.38 313 LEU B CA 1
ATOM 5237 C C . LEU B 1 313 ? -10.133 -37.281 -7.879 1 89.38 313 LEU B C 1
ATOM 5239 O O . LEU B 1 313 ? -9.641 -37.969 -8.781 1 89.38 313 LEU B O 1
ATOM 5243 N N . GLN B 1 314 ? -11.266 -37.469 -7.348 1 92.38 314 GLN B N 1
ATOM 5244 C CA . GLN B 1 314 ? -12.109 -38.562 -7.832 1 92.38 314 GLN B CA 1
ATOM 5245 C C . GLN B 1 314 ? -12.586 -38.312 -9.258 1 92.38 314 GLN B C 1
ATOM 5247 O O . GLN B 1 314 ? -12.703 -39.219 -10.062 1 92.38 314 GLN B O 1
ATOM 5252 N N . ALA B 1 315 ? -12.914 -37.094 -9.531 1 95.19 315 ALA B N 1
ATOM 5253 C CA . ALA B 1 315 ? -13.336 -36.75 -10.883 1 95.19 315 ALA B CA 1
ATOM 5254 C C . ALA B 1 315 ? -12.234 -37.031 -11.898 1 95.19 315 ALA B C 1
ATOM 5256 O O . ALA B 1 315 ? -12.508 -37.562 -12.984 1 95.19 315 ALA B O 1
ATOM 5257 N N . LYS B 1 316 ? -11.031 -36.719 -11.57 1 91.62 316 LYS B N 1
ATOM 5258 C CA . LYS B 1 316 ? -9.891 -37 -12.43 1 91.62 316 LYS B CA 1
ATOM 5259 C C . LYS B 1 316 ? -9.703 -38.5 -12.609 1 91.62 316 LYS B C 1
ATOM 5261 O O . LYS B 1 316 ? -9.438 -38.969 -13.719 1 91.62 316 LYS B O 1
ATOM 5266 N N . ALA B 1 317 ? -9.891 -39.25 -11.578 1 90.62 317 ALA B N 1
ATOM 5267 C CA . ALA B 1 317 ? -9.719 -40.719 -11.602 1 90.62 317 ALA B CA 1
ATOM 5268 C C . ALA B 1 317 ? -10.836 -41.375 -12.406 1 90.62 317 ALA B C 1
ATOM 5270 O O . ALA B 1 317 ? -10.625 -42.438 -13 1 90.62 317 ALA B O 1
ATOM 5271 N N . ALA B 1 318 ? -12 -40.75 -12.43 1 94.12 318 ALA B N 1
ATOM 5272 C CA . ALA B 1 318 ? -13.172 -41.312 -13.094 1 94.12 318 ALA B CA 1
ATOM 5273 C C . ALA B 1 318 ? -13.148 -41.031 -14.594 1 94.12 318 ALA B C 1
ATOM 5275 O O . ALA B 1 318 ? -14.141 -41.25 -15.289 1 94.12 318 ALA B O 1
ATOM 5276 N N . GLY B 1 319 ? -12.031 -40.5 -15.102 1 94.44 319 GLY B N 1
ATOM 5277 C CA . GLY B 1 319 ? -11.898 -40.281 -16.531 1 94.44 319 GLY B CA 1
ATOM 5278 C C . GLY B 1 319 ? -11.898 -38.812 -16.922 1 94.44 319 GLY B C 1
ATOM 5279 O O . GLY B 1 319 ? -11.836 -38.5 -18.109 1 94.44 319 GLY B O 1
ATOM 5280 N N . ARG B 1 320 ? -12.023 -37.969 -15.969 1 95.44 320 ARG B N 1
ATOM 5281 C CA . ARG B 1 320 ? -11.969 -36.531 -16.172 1 95.44 320 ARG B CA 1
ATOM 5282 C C . ARG B 1 320 ? -13.219 -36.031 -16.891 1 95.44 320 ARG B C 1
ATOM 5284 O O . ARG B 1 320 ? -14.156 -36.781 -17.125 1 95.44 320 ARG B O 1
ATOM 5291 N N . ASN B 1 321 ? -13.359 -34.75 -17.031 1 97.5 321 ASN B N 1
ATOM 5292 C CA . ASN B 1 321 ? -14.508 -34.156 -17.688 1 97.5 321 ASN B CA 1
ATOM 5293 C C . ASN B 1 321 ? -15.82 -34.5 -17.016 1 97.5 321 ASN B C 1
ATOM 5295 O O . ASN B 1 321 ? -16.75 -34.969 -17.656 1 97.5 321 ASN B O 1
ATOM 5299 N N . CYS B 1 322 ? -15.82 -34.375 -15.711 1 97.5 322 CYS B N 1
ATOM 5300 C CA . CYS B 1 322 ? -17.047 -34.688 -14.977 1 97.5 322 CYS B CA 1
ATOM 5301 C C . CYS B 1 322 ? -17.094 -33.938 -13.648 1 97.5 322 CYS B C 1
ATOM 5303 O O . CYS B 1 322 ? -16.109 -33.281 -13.273 1 97.5 322 CYS B O 1
ATOM 5305 N N . VAL B 1 323 ? -18.234 -34.031 -13.023 1 98 323 VAL B N 1
ATOM 5306 C CA . VAL B 1 323 ? -18.484 -33.375 -11.742 1 98 323 VAL B CA 1
ATOM 5307 C C . VAL B 1 323 ? -18.719 -34.438 -10.664 1 98 323 VAL B C 1
ATOM 5309 O O . VAL B 1 323 ? -19.5 -35.375 -10.859 1 98 323 VAL B O 1
ATOM 5312 N N . ILE B 1 324 ? -18.016 -34.281 -9.547 1 97.31 324 ILE B N 1
ATOM 5313 C CA . ILE B 1 324 ? -18.266 -35.156 -8.398 1 97.31 324 ILE B CA 1
ATOM 5314 C C . ILE B 1 324 ? -18.594 -34.312 -7.176 1 97.31 324 ILE B C 1
ATOM 5316 O O . ILE B 1 324 ? -17.891 -33.312 -6.871 1 97.31 324 ILE B O 1
ATOM 5320 N N . SER B 1 325 ? -19.625 -34.656 -6.516 1 96.38 325 SER B N 1
ATOM 5321 C CA . SER B 1 325 ? -20.047 -33.969 -5.305 1 96.38 325 SER B CA 1
ATOM 5322 C C . SER B 1 325 ? -19.781 -34.812 -4.059 1 96.38 325 SER B C 1
ATOM 5324 O O . SER B 1 325 ? -19.938 -36.031 -4.078 1 96.38 325 SER B O 1
ATOM 5326 N N . TYR B 1 326 ? -19.375 -34.156 -3.08 1 91.5 326 TYR B N 1
ATOM 5327 C CA . TYR B 1 326 ? -19.031 -34.875 -1.856 1 91.5 326 TYR B CA 1
ATOM 5328 C C . TYR B 1 326 ? -20.25 -35.594 -1.271 1 91.5 326 TYR B C 1
ATOM 5330 O O . TYR B 1 326 ? -20.172 -36.75 -0.869 1 91.5 326 TYR B O 1
ATOM 5338 N N . GLU B 1 327 ? -21.359 -34.906 -1.192 1 85.25 327 GLU B N 1
ATOM 5339 C CA . GLU B 1 327 ? -22.594 -35.438 -0.581 1 85.25 327 GLU B CA 1
ATOM 5340 C C . GLU B 1 327 ? -23.125 -36.625 -1.34 1 85.25 327 GLU B C 1
ATOM 5342 O O . GLU B 1 327 ? -23.625 -37.594 -0.733 1 85.25 327 GLU B O 1
ATOM 5347 N N . LYS B 1 328 ? -22.969 -36.562 -2.576 1 81.69 328 LYS B N 1
ATOM 5348 C CA . LYS B 1 328 ? -23.516 -37.656 -3.398 1 81.69 328 LYS B CA 1
ATOM 5349 C C . LYS B 1 328 ? -22.547 -38.812 -3.479 1 81.69 328 LYS B C 1
ATOM 5351 O O . LYS B 1 328 ? -22.969 -39.969 -3.566 1 81.69 328 LYS B O 1
ATOM 5356 N N . TYR B 1 329 ? -21.359 -38.531 -3.445 1 79.81 329 TYR B N 1
ATOM 5357 C CA . TYR B 1 329 ? -20.359 -39.594 -3.65 1 79.81 329 TYR B CA 1
ATOM 5358 C C . TYR B 1 329 ? -19.969 -40.219 -2.326 1 79.81 329 TYR B C 1
ATOM 5360 O O . TYR B 1 329 ? -19.859 -41.469 -2.229 1 79.81 329 TYR B O 1
ATOM 5368 N N . PHE B 1 330 ? -19.672 -39.5 -1.292 1 71.75 330 PHE B N 1
ATOM 5369 C CA . PHE B 1 330 ? -19.141 -40.062 -0.047 1 71.75 330 PHE B CA 1
ATOM 5370 C C . PHE B 1 330 ? -20.25 -40.25 0.98 1 71.75 330 PHE B C 1
ATOM 5372 O O . PHE B 1 330 ? -20.062 -40.969 1.964 1 71.75 330 PHE B O 1
ATOM 5379 N N . SER B 1 331 ? -21.359 -39.594 0.877 1 61.56 331 SER B N 1
ATOM 5380 C CA . SER B 1 331 ? -22.438 -39.906 1.807 1 61.56 331 SER B CA 1
ATOM 5381 C C . SER B 1 331 ? -22.984 -41.312 1.581 1 61.56 331 SER B C 1
ATOM 5383 O O . SER B 1 331 ? -23.391 -41.969 2.529 1 61.56 331 SER B O 1
ATOM 5385 N N . HIS B 1 332 ? -23.062 -41.781 0.425 1 52.28 332 HIS B N 1
ATOM 5386 C CA . HIS B 1 332 ? -23.578 -43.125 0.239 1 52.28 332 HIS B CA 1
ATOM 5387 C C . HIS B 1 332 ? -22.562 -44.188 0.651 1 52.28 332 HIS B C 1
ATOM 5389 O O . HIS B 1 332 ? -22.922 -45.312 0.993 1 52.28 332 HIS B O 1
ATOM 5395 N N . HIS B 1 333 ? -21.344 -43.938 0.545 1 48.84 333 HIS B N 1
ATOM 5396 C CA . HIS B 1 333 ? -20.391 -45 0.885 1 48.84 333 HIS B CA 1
ATOM 5397 C C . HIS B 1 333 ? -20.25 -45.156 2.396 1 48.84 333 HIS B C 1
ATOM 5399 O O . HIS B 1 333 ? -19.656 -46.125 2.875 1 48.84 333 HIS B O 1
ATOM 5405 N N . THR B 1 334 ? -20.5 -44.188 3.23 1 44.16 334 THR B N 1
ATOM 5406 C CA . THR B 1 334 ? -20.547 -44.469 4.66 1 44.16 334 THR B CA 1
ATOM 5407 C C . THR B 1 334 ? -21.75 -45.344 5.016 1 44.16 334 THR B C 1
ATOM 5409 O O . THR B 1 334 ? -21.766 -46 6.062 1 44.16 334 THR B O 1
ATOM 5412 N N . SER B 1 335 ? -22.828 -45.312 4.312 1 40.5 335 SER B N 1
ATOM 5413 C CA . SER B 1 335 ? -23.938 -46.156 4.711 1 40.5 335 SER B CA 1
ATOM 5414 C C . SER B 1 335 ? -23.641 -47.625 4.391 1 40.5 335 SER B C 1
ATOM 5416 O O . SER B 1 335 ? -24.203 -48.531 5.027 1 40.5 335 SER B O 1
ATOM 5418 N N . HIS B 1 336 ? -22.906 -47.969 3.398 1 39.19 336 HIS B N 1
ATOM 5419 C CA . HIS B 1 336 ? -22.734 -49.406 3.129 1 39.19 336 HIS B CA 1
ATOM 5420 C C . HIS B 1 336 ? -21.703 -50 4.07 1 39.19 336 HIS B C 1
ATOM 5422 O O . HIS B 1 336 ? -21.609 -51.25 4.164 1 39.19 336 HIS B O 1
ATOM 5428 N N . LEU B 1 337 ? -20.781 -49.312 4.625 1 34.09 337 LEU B N 1
ATOM 5429 C CA . LEU B 1 337 ? -19.875 -50 5.551 1 34.09 337 LEU B CA 1
ATOM 5430 C C . LEU B 1 337 ? -20.562 -50.219 6.895 1 34.09 337 LEU B C 1
ATOM 5432 O O . LEU B 1 337 ? -20.031 -50.969 7.734 1 34.09 337 LEU B O 1
ATOM 5436 N N . ARG B 1 338 ? -21.578 -49.5 7.227 1 45.72 338 ARG B N 1
ATOM 5437 C CA . ARG B 1 338 ? -22.172 -49.875 8.508 1 45.72 338 ARG B CA 1
ATOM 5438 C C . ARG B 1 338 ? -22.953 -51.188 8.391 1 45.72 338 ARG B C 1
ATOM 5440 O O . ARG B 1 338 ? -23.5 -51.656 9.375 1 45.72 338 ARG B O 1
ATOM 5447 N N . VAL B 1 339 ? -23.297 -51.625 7.156 1 39.09 339 VAL B N 1
ATOM 5448 C CA . VAL B 1 339 ? -24.125 -52.812 7.125 1 39.09 339 VAL B CA 1
ATOM 5449 C C . VAL B 1 339 ? -23.266 -54.062 7.348 1 39.09 339 VAL B C 1
ATOM 5451 O O . VAL B 1 339 ? -23.766 -55.094 7.727 1 39.09 339 VAL B O 1
ATOM 5454 N N . PHE B 1 340 ? -21.984 -53.969 6.926 1 35.12 340 PHE B N 1
ATOM 5455 C CA . PHE B 1 340 ? -21.359 -55.281 7.074 1 35.12 340 PHE B CA 1
ATOM 5456 C C . PHE B 1 340 ? -20.938 -55.5 8.523 1 35.12 340 PHE B C 1
ATOM 5458 O O . PHE B 1 340 ? -20.453 -56.594 8.859 1 35.12 340 PHE B O 1
ATOM 5465 N N . SER B 1 341 ? -20.828 -54.438 9.297 1 32.72 341 SER B N 1
ATOM 5466 C CA . SER B 1 341 ? -20.359 -54.812 10.625 1 32.72 341 SER B CA 1
ATOM 5467 C C . SER B 1 341 ? -21.516 -55.281 11.5 1 32.72 341 SER B C 1
ATOM 5469 O O . SER B 1 341 ? -21.328 -55.625 12.664 1 32.72 341 SER B O 1
ATOM 5471 N N . SER B 1 342 ? -22.797 -55.25 10.961 1 27.88 342 SER B N 1
ATOM 5472 C CA . SER B 1 342 ? -23.625 -56.125 11.805 1 27.88 342 SER B CA 1
ATOM 5473 C C . SER B 1 342 ? -23.531 -57.594 11.352 1 27.88 342 SER B C 1
ATOM 5475 O O . SER B 1 342 ? -23.453 -57.844 10.156 1 27.88 342 SER B O 1
#